Protein AF-0000000086089926 (afdb_homodimer)

Sequence (502 aa):
MSQKVVAVFGGVGSLGRNLIRAIKQKNYMAISIDLKENSDADHSIVLNNQLDKNSKNNTLSFHDGSENEQVISQKLQQILANNKLDAVVNVAGGFVMGSLKEKQLLSQVDAMWKVSVQSSVLSALIASAHLKDGGLLVLPGAAGALSPTPHTIAYGLAKNSVHHLVRSLAHPEQCGLPAHTTTIGIVPSMLDTEANRQAMPNADTSSWTPLDHVSSELIKWLESSYTERPPSGSLVKIVTSKGNTDFIVEKMSQKVVAVFGGVGSLGRNLIRAIKQKNYMAISIDLKENSDADHSIVLNNQLDKNSKNNTLSFHDGSENEQVISQKLQQILANNKLDAVVNVAGGFVMGSLKEKQLLSQVDAMWKVSVQSSVLSALIASAHLKDGGLLVLPGAAGALSPTPHTIAYGLAKNSVHHLVRSLAHPEQCGLPAHTTTIGIVPSMLDTEANRQAMPNADTSSWTPLDHVSSELIKWLESSYTERPPSGSLVKIVTSKGNTDFIVEK

Radius of gyration: 23.22 Å; Cα contacts (8 Å, |Δi|>4): 1143; chains: 2; bounding box: 63×71×51 Å

Solvent-accessible surface area (backbone atoms only — not comparable to full-atom values): 24971 Å² total; per-residue (Å²): 129,84,70,50,30,37,39,28,33,22,24,68,43,73,61,20,39,51,35,39,51,51,38,44,74,70,63,29,46,26,31,22,33,24,75,48,78,35,86,84,31,79,39,55,46,64,42,72,77,42,72,42,73,39,77,86,74,72,41,43,32,34,50,46,56,56,63,46,54,49,51,50,52,55,53,46,46,67,74,40,60,93,54,58,29,45,29,34,37,36,57,38,62,81,83,52,79,30,31,59,72,37,91,58,40,58,49,42,31,54,51,32,32,48,45,34,33,48,45,44,51,50,47,49,43,48,33,38,73,40,36,32,70,55,15,39,37,37,36,51,34,35,45,68,28,77,46,65,26,27,53,22,38,34,37,24,36,20,28,33,22,36,46,45,47,28,40,18,41,29,44,20,90,60,17,47,39,34,58,64,33,33,22,36,19,44,16,45,69,45,65,57,38,72,67,52,43,67,77,40,73,83,58,83,63,58,45,34,30,53,53,64,59,54,38,51,51,53,51,49,48,70,74,40,53,78,87,72,33,77,59,42,26,32,41,31,34,41,46,30,54,85,82,42,75,47,79,41,74,58,129,129,83,70,50,31,36,39,28,33,22,24,68,42,75,61,19,41,52,33,40,52,52,38,44,74,71,65,29,46,27,33,24,33,22,75,52,78,33,87,86,32,78,37,55,46,64,42,71,78,43,71,42,73,38,76,85,74,72,40,45,34,34,51,47,56,57,62,46,54,50,53,50,53,55,53,46,46,66,73,42,60,92,54,56,29,45,29,36,37,36,56,38,64,81,82,53,79,30,30,59,72,36,92,59,39,58,50,43,32,53,52,32,32,50,45,34,33,50,48,45,52,49,48,48,43,49,34,38,74,40,35,32,70,57,14,39,39,37,35,54,34,35,44,68,29,77,48,66,24,26,54,22,38,35,37,24,36,20,28,33,22,36,47,44,48,27,40,17,42,29,44,20,92,62,17,46,39,32,58,67,33,32,21,35,19,44,16,44,70,47,66,57,40,71,68,52,43,68,77,40,72,85,57,82,62,57,46,35,30,54,53,65,61,54,36,51,50,52,50,48,48,71,73,40,53,79,87,72,34,79,60,43,26,32,40,30,33,40,47,30,54,86,80,42,73,45,81,41,73,58,128

Nearest PDB structures (foldseek):
  1dhr-assembly1_A  TM=9.540E-01  e=1.507E-28  Rattus norvegicus
  1ooe-assembly1_B  TM=9.540E-01  e=2.458E-28  Caenorhabditis elegans
  1hdr-assembly1_A-2  TM=9.529E-01  e=5.443E-28  Homo sapiens
  8b5t-assembly2_C  TM=9.137E-01  e=3.712E-23  Leishmania major
  8b5u-assembly1_A-2  TM=9.247E-01  e=1.261E-22  Leishmania donovani

Organism: Naegleria lovaniensis (NCBI:txid51637)

Secondary structure (DSSP, 8-state):
-PPPEEEEETTTSHHHHHHHHHHHHTT-EEEEEESS--TTSSEEEEPPP-EEEETTTTEEEEE-THHHHHHHHHHHHHHHTT--EEEEEE-------B-TT-TTHHHHHHHHIIIIIIHHHHHHHHHHHHEEEEEEEEEE--GGGGS--TTBHHHHHHHHHHHHHHHHTS-HHHHTPPTT-EEEEEEES-EE-HHHHHH-TTS-GGGSEEHHHHHHHHHHHHHS-GGGSPPTTEEEEEEEETTEEEEEE--/-PPPEEEEETTTSHHHHHHHHHHHHTT-EEEEEESS--TTSSEEEEPPP-EEEETTTTEEEEE-THHHHHHHHHHHHHHHTT--EEEEEE-------B-TT-TTHHHHHHHHIIIIIIHHHHHHHHHHHHEEEEEEEEEE--GGGGS--TTBHHHHHHHHHHHHHHHHTS-HHHHTPPTT-EEEEEEES-EE-HHHHHH-TTS-GGGSEEHHHHHHHHHHHHHS-GGGSPPTTEEEEEEEETTEEEEEE--

Structure (mmCIF, N/CA/C/O backbone):
data_AF-0000000086089926-model_v1
#
loop_
_entity.id
_entity.type
_entity.pdbx_description
1 polymer 'Dihydropteridine reductase'
#
loop_
_atom_site.group_PDB
_atom_site.id
_atom_site.type_symbol
_atom_site.label_atom_id
_atom_site.label_alt_id
_atom_site.label_comp_id
_atom_site.label_asym_id
_atom_site.label_entity_id
_atom_site.label_seq_id
_atom_site.pdbx_PDB_ins_code
_atom_site.Cartn_x
_atom_site.Cartn_y
_atom_site.Cartn_z
_atom_site.occupancy
_atom_site.B_iso_or_equiv
_atom_site.auth_seq_id
_atom_site.auth_comp_id
_atom_site.auth_asym_id
_atom_site.auth_atom_id
_atom_site.pdbx_PDB_model_num
ATOM 1 N N . MET A 1 1 ? 4.465 35.531 20.359 1 50.91 1 MET A N 1
ATOM 2 C CA . MET A 1 1 ? 4.879 34.219 19.844 1 50.91 1 MET A CA 1
ATOM 3 C C . MET A 1 1 ? 4.461 34.062 18.391 1 50.91 1 MET A C 1
ATOM 5 O O . MET A 1 1 ? 3.469 34.656 17.953 1 50.91 1 MET A O 1
ATOM 9 N N . SER A 1 2 ? 5.383 33.688 17.422 1 75.12 2 SER A N 1
ATOM 10 C CA . SER A 1 2 ? 5.105 33.656 15.984 1 75.12 2 SER A CA 1
ATOM 11 C C . SER A 1 2 ? 3.885 32.781 15.68 1 75.12 2 SER A C 1
ATOM 13 O O . SER A 1 2 ? 3.607 31.812 16.391 1 75.12 2 SER A O 1
ATOM 15 N N . GLN A 1 3 ? 2.967 33.219 14.906 1 93.25 3 GLN A N 1
ATOM 16 C CA . GLN A 1 3 ? 1.755 32.531 14.453 1 93.25 3 GLN A CA 1
ATOM 17 C C . GLN A 1 3 ? 2.074 31.172 13.891 1 93.25 3 GLN A C 1
ATOM 19 O O . GLN A 1 3 ? 2.975 31.016 13.062 1 93.25 3 GLN A O 1
ATOM 24 N N . LYS A 1 4 ? 1.401 30.172 14.508 1 97.94 4 LYS A N 1
ATOM 25 C CA . LYS A 1 4 ? 1.612 28.844 13.977 1 97.94 4 LYS A CA 1
ATOM 26 C C . LYS A 1 4 ? 1.09 28.719 12.547 1 97.94 4 LYS A C 1
ATOM 28 O O . LYS A 1 4 ? 0.099 29.359 12.188 1 97.94 4 LYS A O 1
ATOM 33 N N . VAL A 1 5 ? 1.789 27.922 11.773 1 98.75 5 VAL A N 1
ATOM 34 C CA . VAL A 1 5 ? 1.436 27.734 10.375 1 98.75 5 VAL A CA 1
ATOM 35 C C . VAL A 1 5 ? 1.176 26.25 10.109 1 98.75 5 VAL A C 1
ATOM 37 O O . VAL A 1 5 ? 2.023 25.391 10.406 1 98.75 5 VAL A O 1
ATOM 40 N N . VAL A 1 6 ? 0.004 25.922 9.539 1 98.88 6 VAL A N 1
ATOM 41 C CA . VAL A 1 6 ? -0.4 24.531 9.32 1 98.88 6 VAL A CA 1
ATOM 42 C C . VAL A 1 6 ? -0.745 24.328 7.844 1 98.88 6 VAL A C 1
ATOM 44 O O . VAL A 1 6 ? -1.556 25.078 7.281 1 98.88 6 VAL A O 1
ATOM 47 N N . ALA A 1 7 ? -0.083 23.391 7.18 1 98.88 7 ALA A N 1
ATOM 48 C CA . ALA A 1 7 ? -0.475 22.938 5.844 1 98.88 7 ALA A CA 1
ATOM 49 C C . ALA A 1 7 ? -1.449 21.766 5.922 1 98.88 7 ALA A C 1
ATOM 51 O O . ALA A 1 7 ? -1.183 20.781 6.602 1 98.88 7 ALA A O 1
ATOM 52 N N . VAL A 1 8 ? -2.568 21.906 5.219 1 98.94 8 VAL A N 1
ATOM 53 C CA . VAL A 1 8 ? -3.617 20.891 5.254 1 98.94 8 VAL A CA 1
ATOM 54 C C . VAL A 1 8 ? -3.834 20.312 3.855 1 98.94 8 VAL A C 1
ATOM 56 O O . VAL A 1 8 ? -4.336 21.016 2.967 1 98.94 8 VAL A O 1
ATOM 59 N N . PHE A 1 9 ? -3.416 19.062 3.643 1 98.69 9 PHE A N 1
ATOM 60 C CA . PHE A 1 9 ? -3.799 18.344 2.438 1 98.69 9 PHE A CA 1
ATOM 61 C C . PHE A 1 9 ? -5.25 17.875 2.525 1 98.69 9 PHE A C 1
ATOM 63 O O . PHE A 1 9 ? -5.676 17.344 3.549 1 98.69 9 PHE A O 1
ATOM 70 N N . GLY A 1 10 ? -5.953 18.047 1.493 1 97.94 10 GLY A N 1
ATOM 71 C CA . GLY A 1 10 ? -7.375 17.75 1.516 1 97.94 10 GLY A CA 1
ATOM 72 C C . GLY A 1 10 ? -8.211 18.844 2.16 1 97.94 10 GLY A C 1
ATOM 73 O O . GLY A 1 10 ? -9.18 18.547 2.863 1 97.94 10 GLY A O 1
ATOM 74 N N . GLY A 1 11 ? -7.836 20.016 1.972 1 98.12 11 GLY A N 1
ATOM 75 C CA . GLY A 1 11 ? -8.469 21.156 2.641 1 98.12 11 GLY A CA 1
ATOM 76 C C . GLY A 1 11 ? -9.867 21.438 2.131 1 98.12 11 GLY A C 1
ATOM 77 O O . GLY A 1 11 ? -10.617 22.188 2.758 1 98.12 11 GLY A O 1
ATOM 78 N N . VAL A 1 12 ? -10.281 20.828 1.054 1 97.25 12 VAL A N 1
ATOM 79 C CA . VAL A 1 12 ? -11.57 21.125 0.449 1 97.25 12 VAL A CA 1
ATOM 80 C C . VAL A 1 12 ? -12.586 20.047 0.83 1 97.25 12 VAL A C 1
ATOM 82 O O . VAL A 1 12 ? -13.789 20.234 0.644 1 97.25 12 VAL A O 1
ATOM 85 N N . GLY A 1 13 ? -12.148 18.953 1.367 1 96.38 13 GLY A N 1
ATOM 86 C CA . GLY A 1 13 ? -13.055 17.906 1.83 1 96.38 13 GLY A CA 1
ATOM 87 C C . GLY A 1 13 ? -13.734 18.25 3.141 1 96.38 13 GLY A C 1
ATOM 88 O O . GLY A 1 13 ? -13.469 19.297 3.729 1 96.38 13 GLY A O 1
ATOM 89 N N . SER A 1 14 ? -14.586 1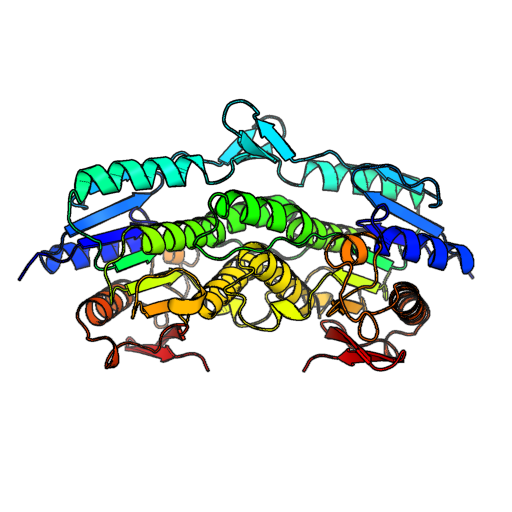7.359 3.633 1 97.19 14 SER A N 1
ATOM 90 C CA . SER A 1 14 ? -15.383 17.609 4.824 1 97.19 14 SER A CA 1
ATOM 91 C C . SER A 1 14 ? -14.5 17.859 6.043 1 97.19 14 SER A C 1
ATOM 93 O O . SER A 1 14 ? -14.633 18.875 6.715 1 97.19 14 SER A O 1
ATOM 95 N N . LEU A 1 15 ? -13.617 16.922 6.324 1 98.12 15 LEU A N 1
ATOM 96 C CA . LEU A 1 15 ? -12.75 17.078 7.488 1 98.12 15 LEU A CA 1
ATOM 97 C C . LEU A 1 15 ? -11.758 18.219 7.27 1 98.12 15 LEU A C 1
ATOM 99 O O . LEU A 1 15 ? -11.438 18.953 8.203 1 98.12 15 LEU A O 1
ATOM 103 N N . GLY A 1 16 ? -11.242 18.328 6.035 1 98.62 16 GLY A N 1
ATOM 104 C CA . GLY A 1 16 ? -10.312 19.406 5.711 1 98.62 16 GLY A CA 1
ATOM 105 C C . GLY A 1 16 ? -10.883 20.781 5.957 1 98.62 16 GLY A C 1
ATOM 106 O O . GLY A 1 16 ? -10.234 21.625 6.59 1 98.62 16 GLY A O 1
ATOM 107 N N . ARG A 1 17 ? -12.078 21.031 5.496 1 98.44 17 ARG A N 1
ATOM 108 C CA . ARG A 1 17 ? -12.734 22.312 5.707 1 98.44 17 ARG A CA 1
ATOM 109 C C . ARG A 1 17 ? -12.938 22.578 7.195 1 98.44 17 ARG A C 1
ATOM 111 O O . ARG A 1 17 ? -12.734 23.703 7.656 1 98.44 17 ARG A O 1
ATOM 118 N N . ASN A 1 18 ? -13.367 21.562 7.859 1 98.69 18 ASN A N 1
ATOM 119 C CA . ASN A 1 18 ? -13.578 21.688 9.297 1 98.69 18 ASN A CA 1
ATOM 120 C C . ASN A 1 18 ? -12.289 22.031 10.023 1 98.69 18 ASN A C 1
ATOM 122 O O . ASN A 1 18 ? -12.281 22.891 10.906 1 98.69 18 ASN A O 1
ATOM 126 N N . LEU A 1 19 ? -11.219 21.422 9.648 1 98.88 19 LEU A N 1
ATOM 127 C CA . LEU A 1 19 ? -9.914 21.656 10.273 1 98.88 19 LEU A CA 1
ATOM 128 C C . LEU A 1 19 ? -9.406 23.062 9.961 1 98.88 19 LEU A C 1
ATOM 130 O O . LEU A 1 19 ? -8.867 23.734 10.836 1 98.88 19 LEU A O 1
ATOM 134 N N . ILE A 1 20 ? -9.586 23.469 8.719 1 98.81 20 ILE A N 1
ATOM 135 C CA . ILE A 1 20 ? -9.164 24.812 8.32 1 98.81 20 ILE A CA 1
ATOM 136 C C . ILE A 1 20 ? -9.891 25.844 9.172 1 98.81 20 ILE A C 1
ATOM 138 O O . ILE A 1 20 ? -9.266 26.797 9.672 1 98.81 20 ILE A O 1
ATOM 142 N N . ARG A 1 21 ? -11.164 25.672 9.367 1 98.5 21 ARG A N 1
ATOM 143 C CA . ARG A 1 21 ? -11.93 26.578 10.211 1 98.5 21 ARG A CA 1
ATOM 144 C C . ARG A 1 21 ? -11.406 26.578 11.641 1 98.5 21 ARG A C 1
ATOM 146 O O . ARG A 1 21 ? -11.258 27.641 12.258 1 98.5 21 ARG A O 1
ATOM 153 N N . ALA A 1 22 ? -11.102 25.422 12.18 1 98.81 22 ALA A N 1
ATOM 154 C CA . ALA A 1 22 ? -10.594 25.312 13.539 1 98.81 22 ALA A CA 1
ATOM 155 C C . ALA A 1 22 ? -9.242 26 13.688 1 98.81 22 ALA A C 1
ATOM 157 O O . ALA A 1 22 ? -8.992 26.672 14.688 1 98.81 22 ALA A O 1
ATOM 158 N N . ILE A 1 23 ? -8.359 25.859 12.695 1 98.81 23 ILE A N 1
ATOM 159 C CA . ILE A 1 23 ? -7.047 26.484 12.703 1 98.81 23 ILE A CA 1
ATOM 160 C C . ILE A 1 23 ? -7.207 28 12.719 1 98.81 23 ILE A C 1
ATOM 162 O O . ILE A 1 23 ? -6.543 28.688 13.5 1 98.81 23 ILE A O 1
ATOM 166 N N . LYS A 1 24 ? -8.117 28.453 11.938 1 98.38 24 LYS A N 1
ATOM 167 C CA . LYS A 1 24 ? -8.352 29.891 11.828 1 98.38 24 LYS A CA 1
ATOM 168 C C . LYS A 1 24 ? -8.953 30.453 13.117 1 98.38 24 LYS A C 1
ATOM 170 O O . LYS A 1 24 ? -8.633 31.578 13.516 1 98.38 24 LYS A O 1
ATOM 175 N N . GLN A 1 25 ? -9.766 29.734 13.711 1 98.06 25 GLN A N 1
ATOM 176 C CA . GLN A 1 25 ? -10.375 30.156 14.969 1 98.06 25 GLN A CA 1
ATOM 177 C C . GLN A 1 25 ? -9.328 30.344 16.062 1 98.06 25 GLN A C 1
ATOM 179 O O . GLN A 1 25 ? -9.516 31.141 16.984 1 98.06 25 GLN A O 1
ATOM 184 N N . LYS A 1 26 ? -8.195 29.703 15.93 1 98.19 26 LYS A N 1
ATOM 185 C CA . LYS A 1 26 ? -7.086 29.844 16.875 1 98.19 26 LYS A CA 1
ATOM 186 C C . LYS A 1 26 ? -6.141 30.953 16.438 1 98.19 26 LYS A C 1
ATOM 188 O O . LYS A 1 26 ? -5.113 31.188 17.078 1 98.19 26 LYS A O 1
ATOM 193 N N . ASN A 1 27 ? -6.445 31.594 15.312 1 97.69 27 ASN A N 1
ATOM 194 C CA . ASN A 1 27 ? -5.641 32.656 14.719 1 97.69 27 ASN A CA 1
ATOM 195 C C . ASN A 1 27 ? -4.297 32.125 14.219 1 97.69 27 ASN A C 1
ATOM 197 O O . ASN A 1 27 ? -3.283 32.812 14.312 1 97.69 27 ASN A O 1
ATOM 201 N N . TYR A 1 28 ? -4.273 30.859 13.875 1 98.44 28 TYR A N 1
ATOM 202 C CA . TYR A 1 28 ? -3.131 30.281 13.172 1 98.44 28 TYR A CA 1
ATOM 203 C C . TYR A 1 28 ? -3.283 30.438 11.664 1 98.44 28 TYR A C 1
ATOM 205 O O . TYR A 1 28 ? -4.375 30.734 11.164 1 98.44 28 TYR A O 1
ATOM 213 N N . MET A 1 29 ? -2.195 30.359 10.961 1 98.5 29 MET A N 1
ATOM 214 C CA . MET A 1 29 ? -2.236 30.422 9.5 1 98.5 29 MET A CA 1
ATOM 215 C C . MET A 1 29 ? -2.535 29.062 8.906 1 98.5 29 MET A C 1
ATOM 217 O O . MET A 1 29 ? -1.849 28.078 9.203 1 98.5 29 MET A O 1
ATOM 221 N N . ALA A 1 30 ? -3.557 29.016 8.094 1 98.75 30 ALA A N 1
ATOM 222 C CA . ALA A 1 30 ? -3.955 27.781 7.43 1 98.75 30 ALA A CA 1
ATOM 223 C C . ALA A 1 30 ? -3.629 27.828 5.938 1 98.75 30 ALA A C 1
ATOM 225 O O . ALA A 1 30 ? -4.043 28.75 5.234 1 98.75 30 ALA A O 1
ATOM 226 N N . ILE A 1 31 ? -2.875 26.859 5.457 1 98.81 31 ILE A N 1
ATOM 227 C CA . ILE A 1 31 ? -2.592 26.672 4.035 1 98.81 31 ILE A CA 1
ATOM 228 C C . ILE A 1 31 ? -3.291 25.422 3.523 1 98.81 31 ILE A C 1
ATOM 230 O O . ILE A 1 31 ? -2.969 24.312 3.943 1 98.81 31 ILE A O 1
ATOM 234 N N . SER A 1 32 ? -4.207 25.609 2.613 1 98.88 32 SER A N 1
ATOM 235 C CA . SER A 1 32 ? -4.914 24.484 2.021 1 98.88 32 SER A CA 1
ATOM 236 C C . SER A 1 32 ? -4.188 23.953 0.786 1 98.88 32 SER A C 1
ATOM 238 O O . SER A 1 32 ? -3.791 24.734 -0.082 1 98.88 32 SER A O 1
ATOM 240 N N . ILE A 1 33 ? -3.975 22.703 0.7 1 98.38 33 ILE A N 1
ATOM 241 C CA . ILE A 1 33 ? -3.412 22.016 -0.462 1 98.38 33 ILE A CA 1
ATOM 242 C C . ILE A 1 33 ? -4.414 21 -1 1 98.38 33 ILE A C 1
ATOM 244 O O . ILE A 1 33 ? -4.723 20.016 -0.33 1 98.38 33 ILE A O 1
ATOM 248 N N . ASP A 1 34 ? -4.898 21.203 -2.162 1 97.25 34 ASP A N 1
ATOM 249 C CA . ASP A 1 34 ? -5.961 20.359 -2.719 1 97.25 34 ASP A CA 1
ATOM 250 C C . ASP A 1 34 ? -6.078 20.562 -4.227 1 97.25 34 ASP A C 1
ATOM 252 O O . ASP A 1 34 ? -5.316 21.328 -4.82 1 97.25 34 ASP A O 1
ATOM 256 N N . LEU A 1 35 ? -6.992 19.812 -4.801 1 93.5 35 LEU A N 1
ATOM 257 C CA . LEU A 1 35 ? -7.234 19.922 -6.234 1 93.5 35 LEU A CA 1
ATOM 258 C C . LEU A 1 35 ? -8.047 21.156 -6.562 1 93.5 35 LEU A C 1
ATOM 260 O O . LEU A 1 35 ? -8.109 21.578 -7.723 1 93.5 35 LEU A O 1
ATOM 264 N N . LYS A 1 36 ? -8.719 21.75 -5.559 1 96.31 36 LYS A N 1
ATOM 265 C CA . LYS A 1 36 ? -9.516 22.953 -5.707 1 96.31 36 LYS A CA 1
ATOM 266 C C . LYS A 1 36 ? -9.125 24 -4.656 1 96.31 36 LYS A C 1
ATOM 268 O O . LYS A 1 36 ? -8.547 23.656 -3.623 1 96.31 36 LYS A O 1
ATOM 273 N N . GLU A 1 37 ? -9.438 25.156 -4.973 1 97.19 37 GLU A N 1
ATOM 274 C CA . GLU A 1 37 ? -9.148 26.25 -4.047 1 97.19 37 GLU A CA 1
ATOM 275 C C . GLU A 1 37 ? -10.055 26.203 -2.824 1 97.19 37 GLU A C 1
ATOM 277 O O . GLU A 1 37 ? -11.227 25.828 -2.932 1 97.19 37 GLU A O 1
ATOM 282 N N . ASN A 1 38 ? -9.508 26.469 -1.662 1 97.75 38 ASN A N 1
ATOM 283 C CA . ASN A 1 38 ? -10.266 26.703 -0.436 1 97.75 38 ASN A CA 1
ATOM 284 C C . ASN A 1 38 ? -10.188 28.172 -0.003 1 97.75 38 ASN A C 1
ATOM 286 O O . ASN A 1 38 ? -9.148 28.625 0.492 1 97.75 38 ASN A O 1
ATOM 290 N N . SER A 1 39 ? -11.266 28.906 -0.067 1 96.81 39 SER A N 1
ATOM 291 C CA . SER A 1 39 ? -11.273 30.344 0.188 1 96.81 39 SER A CA 1
ATOM 292 C C . SER A 1 39 ? -11.25 30.641 1.684 1 96.81 39 SER A C 1
ATOM 294 O O . SER A 1 39 ? -10.969 31.766 2.094 1 96.81 39 SER A O 1
ATOM 296 N N . ASP A 1 40 ? -11.547 29.672 2.498 1 97.88 40 ASP A N 1
ATOM 297 C CA . ASP A 1 40 ? -11.539 29.891 3.939 1 97.88 40 ASP A CA 1
ATOM 298 C C . ASP A 1 40 ? -10.117 29.875 4.492 1 97.88 40 ASP A C 1
ATOM 300 O O . ASP A 1 40 ? -9.883 30.328 5.613 1 97.88 40 ASP A O 1
ATOM 304 N N . ALA A 1 41 ? -9.172 29.312 3.795 1 98.69 41 ALA A N 1
ATOM 305 C CA . ALA A 1 41 ? -7.777 29.25 4.23 1 98.69 41 ALA A CA 1
ATOM 306 C C . ALA A 1 41 ? -7.059 30.578 3.988 1 98.69 41 ALA A C 1
ATOM 308 O O . ALA A 1 41 ? -7.508 31.391 3.178 1 98.69 41 ALA A O 1
ATOM 309 N N . ASP A 1 42 ? -5.996 30.828 4.664 1 98.62 42 ASP A N 1
ATOM 310 C CA . ASP A 1 42 ? -5.18 32.031 4.41 1 98.62 42 ASP A CA 1
ATOM 311 C C . ASP A 1 42 ? -4.496 31.922 3.045 1 98.62 42 ASP A C 1
ATOM 313 O O . ASP A 1 42 ? -4.34 32.938 2.359 1 98.62 42 ASP A O 1
ATOM 317 N N . HIS A 1 43 ? -4.07 30.766 2.697 1 98.5 43 HIS A N 1
ATOM 318 C CA . HIS A 1 43 ? -3.498 30.469 1.39 1 98.5 43 HIS A CA 1
ATOM 319 C C . HIS A 1 43 ? -4.023 29.141 0.851 1 98.5 43 HIS A C 1
ATOM 321 O O . HIS A 1 43 ? -4.383 28.25 1.624 1 98.5 43 HIS A O 1
ATOM 327 N N . SER A 1 44 ? -4.086 29.078 -0.482 1 98.44 44 SER A N 1
ATOM 328 C CA . SER A 1 44 ? -4.516 27.859 -1.154 1 98.44 44 SER A CA 1
ATOM 329 C C . SER A 1 44 ? -3.551 27.469 -2.27 1 98.44 44 SER A C 1
ATOM 331 O O . SER A 1 44 ? -3.256 28.281 -3.15 1 98.44 44 SER A O 1
ATOM 333 N N . ILE A 1 45 ? -3.035 26.297 -2.178 1 98.12 45 ILE A N 1
ATOM 334 C CA . ILE A 1 45 ? -2.227 25.719 -3.246 1 98.12 45 ILE A CA 1
ATOM 335 C C . ILE A 1 45 ? -3.047 24.688 -4.016 1 98.12 45 ILE A C 1
ATOM 337 O O . ILE A 1 45 ? -3.451 23.672 -3.459 1 98.12 45 ILE A O 1
ATOM 341 N N . VAL A 1 46 ? -3.242 24.938 -5.277 1 96.56 46 VAL A N 1
ATOM 342 C CA . VAL A 1 46 ? -4.062 24.078 -6.113 1 96.56 46 VAL A CA 1
ATOM 343 C C . VAL A 1 46 ? -3.17 23.109 -6.898 1 96.56 46 VAL A C 1
ATOM 345 O O . VAL A 1 46 ? -2.277 23.547 -7.629 1 96.56 46 VAL A O 1
ATOM 348 N N . LEU A 1 47 ? -3.426 21.844 -6.703 1 93.94 47 LEU A N 1
ATOM 349 C CA . LEU A 1 47 ? -2.641 20.797 -7.352 1 93.94 47 LEU A CA 1
ATOM 350 C C . LEU A 1 47 ? -3.211 20.469 -8.727 1 93.94 47 LEU A C 1
ATOM 352 O O . LEU A 1 47 ? -4.387 20.719 -8.992 1 93.94 47 LEU A O 1
ATOM 356 N N . ASN A 1 48 ? -2.316 19.922 -9.477 1 86.5 48 ASN A N 1
ATOM 357 C CA . ASN A 1 48 ? -2.758 19.406 -10.766 1 86.5 48 ASN A CA 1
ATOM 358 C C . ASN A 1 48 ? -3.418 18.031 -10.617 1 86.5 48 ASN A C 1
ATOM 360 O O . ASN A 1 48 ? -2.949 17.188 -9.844 1 86.5 48 ASN A O 1
ATOM 364 N N . ASN A 1 49 ? -4.512 17.953 -11.273 1 76.19 49 ASN A N 1
ATOM 365 C CA . ASN A 1 49 ? -5.148 16.641 -11.289 1 76.19 49 ASN A CA 1
ATOM 366 C C . ASN A 1 49 ? -4.305 15.617 -12.039 1 76.19 49 ASN A C 1
ATOM 368 O O . ASN A 1 49 ? -3.965 15.828 -13.203 1 76.19 49 ASN A O 1
ATOM 372 N N . GLN A 1 50 ? -4.035 14.617 -11.352 1 67.12 50 GLN A N 1
ATOM 373 C CA . GLN A 1 50 ? -3.154 13.625 -11.953 1 67.12 50 GLN A CA 1
ATOM 374 C C . GLN A 1 50 ? -3.955 12.531 -12.656 1 67.12 50 GLN A C 1
ATOM 376 O O . GLN A 1 50 ? -3.381 11.609 -13.234 1 67.12 50 GLN A O 1
ATOM 381 N N . LEU A 1 51 ? -5.223 12.625 -12.445 1 67.81 51 LEU A N 1
ATOM 382 C CA . LEU A 1 51 ? -6.074 11.609 -13.062 1 67.81 51 LEU A CA 1
ATOM 383 C C . LEU A 1 51 ? -6.66 12.117 -14.375 1 67.81 51 LEU A C 1
ATOM 385 O O . LEU A 1 51 ? -7.27 13.195 -14.414 1 67.81 5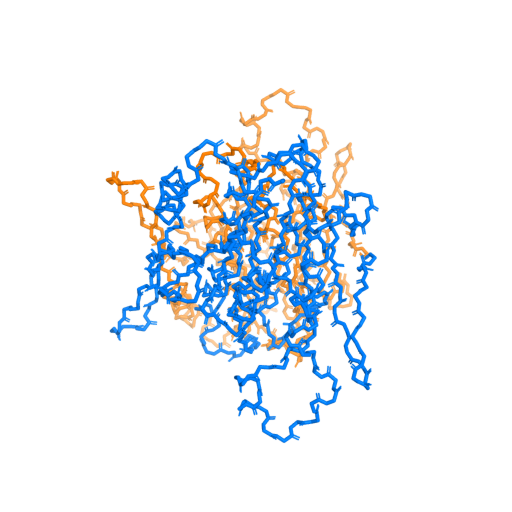1 LEU A O 1
ATOM 389 N N . ASP A 1 52 ? -6.164 11.453 -15.406 1 68.38 52 ASP A N 1
ATOM 390 C CA . ASP A 1 52 ? -6.754 11.742 -16.703 1 68.38 52 ASP A CA 1
ATOM 391 C C . ASP A 1 52 ? -7.582 10.562 -17.203 1 68.38 52 ASP A C 1
ATOM 393 O O . ASP A 1 52 ? -7.09 9.43 -17.281 1 68.38 52 ASP A O 1
ATOM 397 N N . LYS A 1 53 ? -8.852 10.844 -17.281 1 67.12 53 LYS A N 1
ATOM 398 C CA . LYS A 1 53 ? -9.719 9.789 -17.797 1 67.12 53 LYS A CA 1
ATOM 399 C C . LYS A 1 53 ? -9.836 9.867 -19.328 1 67.12 53 LYS A C 1
ATOM 401 O O . LYS A 1 53 ? -10.102 10.938 -19.875 1 67.12 53 LYS A O 1
ATOM 406 N N . ASN A 1 54 ? -9.336 8.789 -19.828 1 62.16 54 ASN A N 1
ATOM 407 C CA . ASN A 1 54 ? -9.664 8.641 -21.25 1 62.16 54 ASN A CA 1
ATOM 408 C C . ASN A 1 54 ? -11.094 8.141 -21.438 1 62.16 54 ASN A C 1
ATOM 410 O O . ASN A 1 54 ? -11.398 6.984 -21.141 1 62.16 54 ASN A O 1
ATOM 414 N N . SER A 1 55 ? -11.906 8.922 -21.859 1 55.75 55 SER A N 1
ATOM 415 C CA . SER A 1 55 ? -13.336 8.656 -21.953 1 55.75 55 SER A CA 1
ATOM 416 C C . SER A 1 55 ? -13.625 7.559 -22.969 1 55.75 55 SER A C 1
ATOM 418 O O . SER A 1 55 ? -14.656 6.887 -22.891 1 55.75 55 SER A O 1
ATOM 420 N N . LYS A 1 56 ? -12.734 7.402 -23.812 1 53.69 56 LYS A N 1
ATOM 421 C CA . LYS A 1 56 ? -13.039 6.465 -24.891 1 53.69 56 LYS A CA 1
ATOM 422 C C . LYS A 1 56 ? -12.992 5.023 -24.391 1 53.69 56 LYS A C 1
ATOM 424 O O . LYS A 1 56 ? -13.852 4.211 -24.75 1 53.69 56 LYS A O 1
ATOM 429 N N . ASN A 1 57 ? -12.102 4.824 -23.641 1 55.88 57 ASN A N 1
ATOM 430 C CA . ASN A 1 57 ? -11.961 3.432 -23.234 1 55.88 57 ASN A CA 1
ATOM 431 C C . ASN A 1 57 ? -12.039 3.285 -21.719 1 55.88 57 ASN A C 1
ATOM 433 O O . ASN A 1 57 ? -11.727 2.229 -21.172 1 55.88 57 ASN A O 1
ATOM 437 N N . ASN A 1 58 ? -12.469 4.461 -21.062 1 59.25 58 ASN A N 1
ATOM 438 C CA . ASN A 1 58 ? -12.672 4.48 -19.625 1 59.25 58 ASN A CA 1
ATOM 439 C C . ASN A 1 58 ? -11.406 4.082 -18.875 1 59.25 58 ASN A C 1
ATOM 441 O O . ASN A 1 58 ? -11.477 3.396 -17.859 1 59.25 58 ASN A O 1
ATOM 445 N N . THR A 1 59 ? -10.297 4.371 -19.641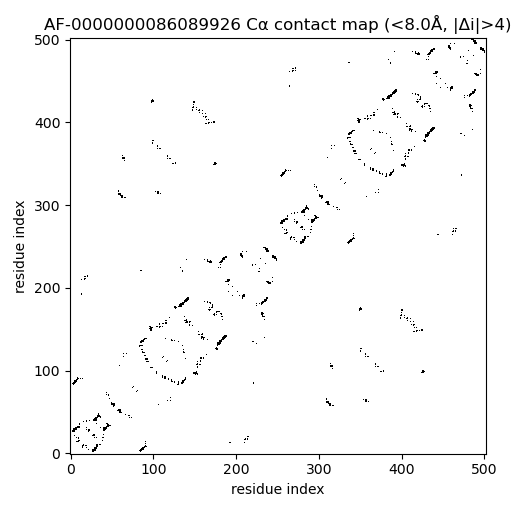 1 63.53 59 THR A N 1
ATOM 446 C CA . THR A 1 59 ? -9.016 4.102 -19 1 63.53 59 THR A CA 1
ATOM 447 C C . THR A 1 59 ? -8.5 5.34 -18.266 1 63.53 59 THR A C 1
ATOM 449 O O . THR A 1 59 ? -8.852 6.465 -18.625 1 63.53 59 THR A O 1
ATOM 452 N N . LEU A 1 60 ? -7.875 5.074 -17.125 1 66.12 60 LEU A N 1
ATOM 453 C CA . LEU A 1 60 ? -7.309 6.164 -16.344 1 66.12 60 LEU A CA 1
ATOM 454 C C . LEU A 1 60 ? -5.805 6.266 -16.562 1 66.12 60 LEU A C 1
ATOM 456 O O . LEU A 1 60 ? -5.129 5.246 -16.734 1 66.12 60 LEU A O 1
ATOM 460 N N . SER A 1 61 ? -5.344 7.422 -16.828 1 69.31 61 SER A N 1
ATOM 461 C CA . SER A 1 61 ? -3.914 7.707 -16.812 1 69.31 61 SER A CA 1
ATOM 462 C C . SER A 1 61 ? -3.545 8.602 -15.625 1 69.31 61 SER A C 1
ATOM 464 O O . SER A 1 61 ? -4.328 9.469 -15.234 1 69.31 61 SER A O 1
ATOM 466 N N . PHE A 1 62 ? -2.389 8.172 -15.133 1 72.81 62 PHE A N 1
ATOM 467 C CA . PHE A 1 62 ? -1.93 8.898 -13.953 1 72.81 62 PHE A CA 1
ATOM 468 C C . PHE A 1 62 ? -0.512 9.422 -14.164 1 72.81 62 PHE A C 1
ATOM 470 O O . PHE A 1 62 ? 0.288 8.797 -14.867 1 72.81 62 PHE A O 1
ATOM 477 N N . HIS A 1 63 ? -0.353 10.562 -13.703 1 75.75 63 HIS A N 1
ATOM 478 C CA . HIS A 1 63 ? 1.013 11.07 -13.633 1 75.75 63 HIS A CA 1
ATOM 479 C C . HIS A 1 63 ? 1.616 10.836 -12.25 1 75.75 63 HIS A C 1
ATOM 481 O O . HIS A 1 63 ? 0.887 10.695 -11.266 1 75.75 63 HIS A O 1
ATOM 487 N N . ASP A 1 64 ? 2.945 10.75 -12.43 1 75.69 64 ASP A N 1
ATOM 488 C CA . ASP A 1 64 ? 3.572 10.617 -11.117 1 75.69 64 ASP A CA 1
ATOM 489 C C . ASP A 1 64 ? 3.438 11.914 -10.32 1 75.69 64 ASP A C 1
ATOM 491 O O . ASP A 1 64 ? 3.121 12.969 -10.875 1 75.69 64 ASP A O 1
ATOM 495 N N . GLY A 1 65 ? 3.41 11.93 -9.07 1 80.88 65 GLY A N 1
ATOM 496 C CA . GLY A 1 65 ? 3.152 13.039 -8.164 1 80.88 65 GLY A CA 1
ATOM 497 C C . GLY A 1 65 ? 4.289 14.047 -8.109 1 80.88 65 GLY A C 1
ATOM 498 O O . GLY A 1 65 ? 4.23 15.016 -7.352 1 80.88 65 GLY A O 1
ATOM 499 N N . SER A 1 66 ? 5.305 13.953 -9.055 1 85.12 66 SER A N 1
ATOM 500 C CA . SER A 1 66 ? 6.504 14.773 -8.961 1 85.12 66 SER A CA 1
ATOM 501 C C . SER A 1 66 ? 6.207 16.234 -9.305 1 85.12 66 SER A C 1
ATOM 503 O O . SER A 1 66 ? 6.773 17.141 -8.711 1 85.12 66 SER A O 1
ATOM 505 N N . GLU A 1 67 ? 5.344 16.453 -10.25 1 86.31 67 GLU A N 1
ATOM 506 C CA . GLU A 1 67 ? 4.973 17.812 -10.602 1 86.31 67 GLU A CA 1
ATOM 507 C C . GLU A 1 67 ? 4.297 18.531 -9.43 1 86.31 67 GLU A C 1
ATOM 509 O O . GLU A 1 67 ? 4.582 19.688 -9.148 1 86.31 67 GLU A O 1
ATOM 514 N N . ASN A 1 68 ? 3.41 17.844 -8.797 1 91.5 68 ASN A N 1
ATOM 515 C CA . ASN A 1 68 ? 2.725 18.406 -7.645 1 91.5 68 ASN A CA 1
ATOM 516 C C . ASN A 1 68 ? 3.693 18.688 -6.496 1 91.5 68 ASN A C 1
ATOM 518 O O . ASN A 1 68 ? 3.537 19.672 -5.77 1 91.5 68 ASN A O 1
ATOM 522 N N . GLU A 1 69 ? 4.648 17.781 -6.301 1 93.06 69 GLU A N 1
ATOM 523 C CA . GLU A 1 69 ? 5.672 18.016 -5.289 1 93.06 69 GLU A CA 1
ATOM 524 C C . GLU A 1 69 ? 6.398 19.344 -5.535 1 93.06 69 GLU A C 1
ATOM 526 O O . GLU A 1 69 ? 6.621 20.125 -4.605 1 93.06 69 GLU A O 1
ATOM 531 N N . GLN A 1 70 ? 6.695 19.609 -6.805 1 91.31 70 GLN A N 1
ATOM 532 C CA . GLN A 1 70 ? 7.406 20.828 -7.176 1 91.31 70 GLN A CA 1
ATOM 533 C C . GLN A 1 70 ? 6.527 22.062 -6.973 1 91.31 70 GLN A C 1
ATOM 535 O O . GLN A 1 70 ? 6.988 23.078 -6.457 1 91.31 70 GLN A O 1
ATOM 540 N N . VAL A 1 71 ? 5.32 21.969 -7.367 1 93.94 71 VAL A N 1
ATOM 541 C CA . VAL A 1 71 ? 4.383 23.078 -7.234 1 93.94 71 VAL A CA 1
ATOM 542 C C . VAL A 1 71 ? 4.227 23.453 -5.762 1 93.94 71 VAL A C 1
ATOM 544 O O . VAL A 1 71 ? 4.293 24.625 -5.402 1 93.94 71 VAL A O 1
ATOM 547 N N . ILE A 1 72 ? 4.051 22.484 -4.906 1 96.88 72 ILE A N 1
ATOM 548 C CA . ILE A 1 72 ? 3.844 22.734 -3.482 1 96.88 72 ILE A CA 1
ATOM 549 C C . ILE A 1 72 ? 5.09 23.375 -2.885 1 96.88 72 ILE A C 1
ATOM 551 O O . ILE A 1 72 ? 4.992 24.375 -2.158 1 96.88 72 ILE A O 1
ATOM 555 N N . SER A 1 73 ? 6.227 22.797 -3.229 1 93.69 73 SER A N 1
ATOM 556 C CA . SER A 1 73 ? 7.477 23.312 -2.668 1 93.69 73 SER A CA 1
ATOM 557 C C . SER A 1 73 ? 7.707 24.766 -3.053 1 93.69 73 SER A C 1
ATOM 559 O O . SER A 1 73 ? 8.078 25.578 -2.211 1 93.69 73 SER A O 1
ATOM 561 N N . GLN A 1 74 ? 7.488 25.062 -4.293 1 95.31 74 GLN A N 1
ATOM 562 C CA . GLN A 1 74 ? 7.684 26.422 -4.77 1 95.31 74 GLN A CA 1
ATOM 563 C C . GLN A 1 74 ? 6.727 27.391 -4.086 1 95.31 74 GLN A C 1
ATOM 565 O O . GLN A 1 74 ? 7.133 28.469 -3.635 1 95.31 74 GLN A O 1
ATOM 570 N N . LYS A 1 75 ? 5.504 27.062 -4.027 1 97.81 75 LYS A N 1
ATOM 571 C CA . LYS A 1 75 ? 4.496 27.938 -3.426 1 97.81 75 LYS A CA 1
ATOM 572 C C . LYS A 1 75 ? 4.738 28.109 -1.929 1 97.81 75 LYS A C 1
ATOM 574 O O . LYS A 1 75 ? 4.566 29.203 -1.388 1 97.81 75 LYS A O 1
ATOM 579 N N . LEU A 1 76 ? 5.117 27.031 -1.246 1 97.62 76 LEU A N 1
ATOM 580 C CA . LEU A 1 76 ? 5.391 27.125 0.184 1 97.62 76 LEU A CA 1
ATOM 581 C C . LEU A 1 76 ? 6.598 28.016 0.452 1 97.62 76 LEU A C 1
ATOM 583 O O . LEU A 1 76 ? 6.617 28.75 1.437 1 97.62 76 LEU A O 1
ATOM 587 N N . GLN A 1 77 ? 7.59 27.875 -0.414 1 95.69 77 GLN A N 1
ATOM 588 C CA . GLN A 1 77 ? 8.742 28.766 -0.265 1 95.69 77 GLN A CA 1
ATOM 589 C C . GLN A 1 77 ? 8.336 30.234 -0.346 1 95.69 77 GLN A C 1
ATOM 591 O O . GLN A 1 77 ? 8.844 31.062 0.409 1 95.69 77 GLN A O 1
ATOM 596 N N . GLN A 1 78 ? 7.48 30.516 -1.213 1 97.19 78 GLN A N 1
ATOM 597 C CA . GLN A 1 78 ? 6.992 31.875 -1.368 1 97.19 78 GLN A CA 1
ATOM 598 C C . GLN A 1 78 ? 6.18 32.312 -0.152 1 97.19 78 GLN A C 1
ATOM 600 O O . GLN A 1 78 ? 6.332 33.438 0.333 1 97.19 78 GLN A O 1
ATOM 605 N N . ILE A 1 79 ? 5.332 31.469 0.344 1 97.62 79 ILE A N 1
ATOM 606 C CA . ILE A 1 79 ? 4.402 31.766 1.425 1 97.62 79 ILE A CA 1
ATOM 607 C C . ILE A 1 79 ? 5.164 31.906 2.74 1 97.62 79 ILE A C 1
ATOM 609 O O . ILE A 1 79 ? 4.91 32.812 3.525 1 97.62 79 ILE A O 1
ATOM 613 N N . LEU A 1 80 ? 6.078 30.984 2.93 1 96.62 80 LEU A N 1
ATOM 614 C CA . LEU A 1 80 ? 6.73 30.859 4.23 1 96.62 80 LEU A CA 1
ATOM 615 C C . LEU A 1 80 ? 7.945 31.781 4.316 1 96.62 80 LEU A C 1
ATOM 617 O O . LEU A 1 80 ? 8.352 32.188 5.414 1 96.62 80 LEU A 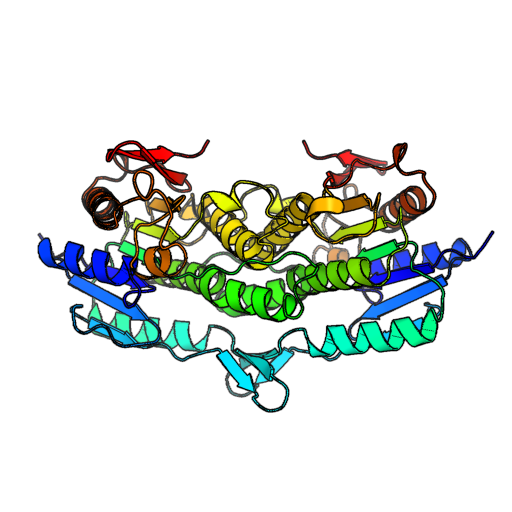O 1
ATOM 621 N N . ALA A 1 81 ? 8.586 32.062 3.166 1 93.56 81 ALA A N 1
ATOM 622 C CA . ALA A 1 81 ? 9.844 32.812 3.131 1 93.56 81 ALA A CA 1
ATOM 623 C C . ALA A 1 81 ? 10.914 32.125 3.977 1 93.56 81 ALA A C 1
ATOM 625 O O . ALA A 1 81 ? 11.32 31 3.676 1 93.56 81 ALA A O 1
ATOM 626 N N . ASN A 1 82 ? 11.172 32.688 5.207 1 91.81 82 ASN A N 1
ATOM 627 C CA . ASN A 1 82 ? 12.211 32.125 6.051 1 91.81 82 ASN A CA 1
ATOM 628 C C . ASN A 1 82 ? 11.617 31.328 7.215 1 91.81 82 ASN A C 1
ATOM 630 O O . ASN A 1 82 ? 12.352 30.797 8.055 1 91.81 82 ASN A O 1
ATOM 634 N N . ASN A 1 83 ? 10.312 31.234 7.133 1 95.56 83 ASN A N 1
ATOM 635 C CA . ASN A 1 83 ? 9.641 30.5 8.203 1 95.56 83 ASN A CA 1
ATOM 636 C C . ASN A 1 83 ? 9.43 29.047 7.824 1 95.56 83 ASN A C 1
ATOM 638 O O . ASN A 1 83 ? 9.703 28.641 6.695 1 95.56 83 ASN A O 1
ATOM 642 N N . LYS A 1 84 ? 9.031 28.266 8.852 1 97.56 84 LYS A N 1
ATOM 643 C CA . LYS A 1 84 ? 8.766 26.844 8.68 1 97.56 84 LYS A CA 1
ATOM 644 C C . LYS A 1 84 ? 7.336 26.5 9.086 1 97.56 84 LYS A C 1
ATOM 646 O O . LYS A 1 84 ? 6.668 27.281 9.75 1 97.56 84 LYS A O 1
ATOM 651 N N . LEU A 1 85 ? 6.938 25.375 8.656 1 98.62 85 LEU A N 1
ATOM 652 C CA . LEU A 1 85 ? 5.641 24.859 9.086 1 98.62 85 LEU A CA 1
ATOM 653 C C . LEU A 1 85 ? 5.715 24.312 10.508 1 98.62 85 LEU A C 1
ATOM 655 O O . LEU A 1 85 ? 6.711 23.688 10.883 1 98.62 85 LEU A O 1
ATOM 659 N N . ASP A 1 86 ? 4.602 24.547 11.227 1 98.81 86 ASP A N 1
ATOM 660 C CA . ASP A 1 86 ? 4.457 23.906 12.531 1 98.81 86 ASP A CA 1
ATOM 661 C C . ASP A 1 86 ? 3.875 22.5 12.398 1 98.81 86 ASP A C 1
ATOM 663 O O . ASP A 1 86 ? 4.156 21.625 13.219 1 98.81 86 ASP A O 1
ATOM 667 N N . ALA A 1 87 ? 3.037 22.328 11.383 1 98.94 87 ALA A N 1
ATOM 668 C CA . ALA A 1 87 ? 2.42 21.031 11.164 1 98.94 87 ALA A CA 1
ATOM 669 C C . ALA A 1 87 ? 2.053 20.828 9.695 1 98.94 87 ALA A C 1
ATOM 671 O O . ALA A 1 87 ? 1.78 21.797 8.984 1 98.94 87 ALA A O 1
ATOM 672 N N . VAL A 1 88 ? 2.117 19.609 9.273 1 98.94 88 VAL A N 1
ATOM 673 C CA . VAL A 1 88 ? 1.52 19.109 8.039 1 98.94 88 VAL A CA 1
ATOM 674 C C . VAL A 1 88 ? 0.453 18.078 8.367 1 98.94 88 VAL A C 1
ATOM 676 O O . VAL A 1 88 ? 0.738 17.062 9.023 1 98.94 88 VAL A O 1
ATOM 679 N N . VAL A 1 89 ? -0.77 18.328 7.961 1 98.94 89 VAL A N 1
ATOM 680 C CA . VAL A 1 89 ? -1.877 17.422 8.227 1 98.94 89 VAL A CA 1
ATOM 681 C C . VAL A 1 89 ? -2.51 16.969 6.906 1 98.94 89 VAL A C 1
ATOM 683 O O . VAL A 1 89 ? -2.973 17.812 6.121 1 98.94 89 VAL A O 1
ATOM 686 N N . ASN A 1 90 ? -2.451 15.719 6.66 1 98.94 90 ASN A N 1
ATOM 687 C CA . ASN A 1 90 ? -3.121 15.148 5.496 1 98.94 90 ASN A CA 1
ATOM 688 C C . ASN A 1 90 ? -4.438 14.484 5.883 1 98.94 90 ASN A C 1
ATOM 690 O O . ASN A 1 90 ? -4.453 13.531 6.664 1 98.94 90 ASN A O 1
ATOM 694 N N . VAL A 1 91 ? -5.516 14.992 5.352 1 98.56 91 VAL A N 1
ATOM 695 C CA . VAL A 1 91 ? -6.82 14.383 5.598 1 98.56 91 VAL A CA 1
ATOM 696 C C . VAL A 1 91 ? -7.496 14.062 4.266 1 98.56 91 VAL A C 1
ATOM 698 O O . VAL A 1 91 ? -8.719 13.93 4.199 1 98.56 91 VAL A O 1
ATOM 701 N N . ALA A 1 92 ? -6.625 14.078 3.203 1 96.12 92 ALA A N 1
ATOM 702 C CA . ALA A 1 92 ? -7.121 13.617 1.908 1 96.12 92 ALA A CA 1
ATOM 703 C C . ALA A 1 92 ? -7.418 12.125 1.935 1 96.12 92 ALA A C 1
ATOM 705 O O . ALA A 1 92 ? -6.75 11.359 2.639 1 96.12 92 ALA A O 1
ATOM 706 N N . GLY A 1 93 ? -8.406 11.719 1.244 1 89.81 93 GLY A N 1
ATOM 707 C CA . GLY A 1 93 ? -8.734 10.305 1.152 1 89.81 93 GLY A CA 1
ATOM 708 C C . GLY A 1 93 ? -10.008 10.031 0.377 1 89.81 93 GLY A C 1
ATOM 709 O O . GLY A 1 93 ? -10.555 10.938 -0.261 1 89.81 93 GLY A O 1
ATOM 710 N N . GLY A 1 94 ? -10.352 8.906 0.309 1 90.31 94 GLY A N 1
ATOM 711 C CA . GLY A 1 94 ? -11.555 8.383 -0.318 1 90.31 94 GLY A CA 1
ATOM 712 C C . GLY A 1 94 ? -11.938 7.004 0.188 1 90.31 94 GLY A C 1
ATOM 713 O O . GLY A 1 94 ? -11.258 6.438 1.04 1 90.31 94 GLY A O 1
ATOM 714 N N . PHE A 1 95 ? -13.133 6.617 -0.248 1 93.88 95 PHE A N 1
ATOM 715 C CA . PHE A 1 95 ? -13.633 5.297 0.111 1 93.88 95 PHE A CA 1
ATOM 716 C C . PHE A 1 95 ? -14.289 4.621 -1.088 1 93.88 95 PHE A C 1
ATOM 718 O O . PHE A 1 95 ? -15.016 5.266 -1.849 1 93.88 95 PHE A O 1
ATOM 725 N N . VAL A 1 96 ? -13.984 3.408 -1.276 1 94.44 96 VAL A N 1
ATOM 726 C CA . VAL A 1 96 ? -14.688 2.578 -2.248 1 94.44 96 VAL A CA 1
ATOM 727 C C . VAL A 1 96 ? -14.859 1.165 -1.696 1 94.44 96 VAL A C 1
ATOM 729 O O . VAL A 1 96 ? -13.961 0.642 -1.029 1 94.44 96 VAL A O 1
ATOM 732 N N . MET A 1 97 ? -16 0.649 -1.917 1 95.56 97 MET A N 1
ATOM 733 C CA . MET A 1 97 ? -16.234 -0.765 -1.631 1 95.56 97 MET A CA 1
ATOM 734 C C . MET A 1 97 ? -15.812 -1.634 -2.811 1 95.56 97 MET A C 1
ATOM 736 O O . MET A 1 97 ? -15.617 -1.132 -3.92 1 95.56 97 MET A O 1
ATOM 740 N N . GLY A 1 98 ? -15.602 -2.98 -2.482 1 97.56 98 GLY A N 1
ATOM 741 C CA . GLY A 1 98 ? -15.359 -3.908 -3.576 1 97.56 98 GLY A CA 1
ATOM 742 C C . GLY A 1 98 ? -14.445 -5.055 -3.191 1 97.56 98 GLY A C 1
ATOM 743 O O . GLY A 1 98 ? -13.398 -4.844 -2.58 1 97.56 98 GLY A O 1
ATOM 744 N N . SER A 1 99 ? -14.945 -6.258 -3.51 1 98.44 99 SER A N 1
ATOM 745 C CA . SER A 1 99 ? -14.125 -7.469 -3.479 1 98.44 99 SER A CA 1
ATOM 746 C C . SER A 1 99 ? -13.508 -7.75 -4.844 1 98.44 99 SER A C 1
ATOM 748 O O . SER A 1 99 ? -13.477 -6.879 -5.711 1 98.44 99 SER A O 1
ATOM 750 N N . LEU A 1 100 ? -13.016 -8.969 -5.055 1 98.56 100 LEU A N 1
ATOM 751 C CA . LEU A 1 100 ? -12.453 -9.336 -6.344 1 98.56 100 LEU A CA 1
ATOM 752 C C . LEU A 1 100 ? -13.539 -9.43 -7.41 1 98.56 100 LEU A C 1
ATOM 754 O O . LEU A 1 100 ? -13.242 -9.492 -8.602 1 98.56 100 LEU A O 1
ATOM 758 N N . LYS A 1 101 ? -14.758 -9.344 -7.02 1 97.56 101 LYS A N 1
ATOM 759 C CA . LYS A 1 101 ? -15.875 -9.445 -7.953 1 97.56 101 LYS A CA 1
ATOM 760 C C . LYS A 1 101 ? -16.234 -8.078 -8.523 1 97.56 101 LYS A C 1
ATOM 762 O O . LYS A 1 101 ? -17.047 -7.98 -9.453 1 97.56 101 LYS A O 1
ATOM 767 N N . GLU A 1 102 ? -15.602 -7.066 -8 1 95.19 102 GLU A N 1
ATOM 768 C CA . GLU A 1 102 ? -15.852 -5.715 -8.492 1 95.19 102 GLU A CA 1
ATOM 769 C C . GLU A 1 102 ? -15.289 -5.527 -9.898 1 95.19 102 GLU A C 1
ATOM 771 O O . GLU A 1 102 ? -14.109 -5.789 -10.148 1 95.19 102 GLU A O 1
ATOM 776 N N . LYS A 1 103 ? -16.047 -5.094 -10.945 1 88.69 103 LYS A N 1
ATOM 777 C CA . LYS A 1 103 ? -15.695 -5.008 -12.359 1 88.69 103 LYS A CA 1
ATOM 778 C C . LYS A 1 103 ? -14.523 -4.055 -12.57 1 88.69 103 LYS A C 1
ATOM 780 O O . LYS A 1 103 ? -13.641 -4.324 -13.391 1 88.69 103 LYS A O 1
ATOM 785 N N . GLN A 1 104 ? -14.391 -2.965 -11.781 1 90.94 104 GLN A N 1
ATOM 786 C CA . GLN A 1 104 ? -13.328 -1.991 -12 1 90.94 104 GLN A CA 1
ATOM 787 C C . GLN A 1 104 ? -12.398 -1.912 -10.789 1 90.94 104 GLN A C 1
ATOM 789 O O . GLN A 1 104 ? -11.922 -0.831 -10.43 1 90.94 104 GLN A O 1
ATOM 794 N N . LEU A 1 105 ? -12.094 -3.068 -10.305 1 94.75 105 LEU A N 1
ATOM 795 C CA . LEU A 1 105 ? -11.328 -3.078 -9.062 1 94.75 105 LEU A CA 1
ATOM 796 C C . LEU A 1 105 ? -9.93 -2.521 -9.281 1 94.75 105 LEU A C 1
ATOM 798 O O . LEU A 1 105 ? -9.43 -1.733 -8.469 1 94.75 105 LEU A O 1
ATOM 802 N N . LEU A 1 106 ? -9.32 -2.928 -10.406 1 92.75 106 LEU A N 1
ATOM 803 C CA . LEU A 1 106 ? -7.945 -2.506 -10.641 1 92.75 106 LEU A CA 1
ATOM 804 C C . LEU A 1 106 ? -7.855 -0.988 -10.766 1 92.75 106 LEU A C 1
ATOM 806 O O . LEU A 1 106 ? -6.938 -0.368 -10.227 1 92.75 106 LEU A O 1
ATOM 810 N N . SER A 1 107 ? -8.773 -0.395 -11.422 1 89.31 107 SER A N 1
ATOM 811 C CA . SER A 1 107 ? -8.836 1.059 -11.531 1 89.31 107 SER A CA 1
ATOM 812 C C . SER A 1 107 ? -9.062 1.709 -10.172 1 89.31 107 SER A C 1
ATOM 814 O O . SER A 1 107 ? -8.508 2.771 -9.883 1 89.31 107 SER A O 1
ATOM 816 N N . GLN A 1 108 ? -9.836 1.084 -9.375 1 92.12 108 GLN A N 1
ATOM 817 C CA . GLN A 1 108 ? -10.109 1.602 -8.039 1 92.12 108 GLN A CA 1
ATOM 818 C C . GLN A 1 108 ? -8.875 1.518 -7.152 1 92.12 108 GLN A C 1
ATOM 820 O O . GLN A 1 108 ? -8.633 2.404 -6.328 1 92.12 108 GLN A O 1
ATOM 825 N N . VAL A 1 109 ? -8.164 0.459 -7.312 1 94.62 109 VAL A N 1
ATOM 826 C CA . VAL A 1 109 ? -6.922 0.294 -6.562 1 94.62 109 VAL A CA 1
ATOM 827 C C . VAL A 1 109 ? -5.953 1.424 -6.91 1 94.62 109 VAL A C 1
ATOM 829 O O . VAL A 1 109 ? -5.367 2.045 -6.02 1 94.62 109 VAL A O 1
ATOM 832 N N . ASP A 1 110 ? -5.836 1.713 -8.164 1 89.38 110 ASP A N 1
ATOM 833 C CA . ASP A 1 110 ? -4.957 2.793 -8.602 1 89.38 110 ASP A CA 1
ATOM 834 C C . ASP A 1 110 ? -5.449 4.145 -8.086 1 89.38 110 ASP A C 1
ATOM 836 O O . ASP A 1 110 ? -4.652 4.969 -7.629 1 89.38 110 ASP A O 1
ATOM 840 N N . ALA A 1 111 ? -6.699 4.344 -8.164 1 88.75 111 ALA A N 1
ATOM 841 C CA . ALA A 1 111 ? -7.277 5.602 -7.703 1 88.75 111 ALA A CA 1
ATOM 842 C C . ALA A 1 111 ? -7.055 5.789 -6.203 1 88.75 111 ALA A C 1
ATOM 844 O O . ALA A 1 111 ? -6.68 6.871 -5.754 1 88.75 111 ALA A O 1
ATOM 845 N N . MET A 1 112 ? -7.258 4.734 -5.41 1 93.06 112 MET A N 1
ATOM 846 C CA . MET A 1 112 ? -7.082 4.809 -3.961 1 93.06 112 MET A CA 1
ATOM 847 C C . MET A 1 112 ? -5.621 5.039 -3.602 1 93.06 112 MET A C 1
ATOM 849 O O . MET A 1 112 ? -5.316 5.738 -2.633 1 93.06 112 MET A O 1
ATOM 853 N N . TRP A 1 113 ? -4.77 4.445 -4.371 1 92.38 113 TRP A N 1
ATOM 854 C CA . TRP A 1 113 ? -3.344 4.652 -4.141 1 92.38 113 TRP A CA 1
ATOM 855 C C . TRP A 1 113 ? -2.973 6.121 -4.312 1 92.38 113 TRP A C 1
ATOM 857 O O . TRP A 1 113 ? -2.242 6.68 -3.49 1 92.38 113 TRP A O 1
ATOM 867 N N . LYS A 1 114 ? -3.492 6.723 -5.281 1 88.94 114 LYS A N 1
ATOM 868 C CA . LYS A 1 114 ? -3.164 8.117 -5.578 1 88.94 114 LYS A CA 1
ATOM 869 C C . LYS A 1 114 ? -3.693 9.047 -4.488 1 88.94 114 LYS A C 1
ATOM 871 O O . LYS A 1 114 ? -2.961 9.906 -3.988 1 88.94 114 LYS A O 1
ATOM 876 N N . VAL A 1 115 ? -4.852 8.82 -4.176 1 91 115 VAL A N 1
ATOM 877 C CA . VAL A 1 115 ? -5.492 9.781 -3.281 1 91 115 VAL A CA 1
ATOM 878 C C . VAL A 1 115 ? -4.988 9.57 -1.854 1 91 115 VAL A C 1
ATOM 880 O O . VAL A 1 115 ? -4.828 10.539 -1.102 1 91 115 VAL A O 1
ATOM 883 N N . SER A 1 116 ? -4.676 8.32 -1.529 1 95.5 116 SER A N 1
ATOM 884 C CA . SER A 1 116 ? -4.363 8.047 -0.131 1 95.5 116 SER A CA 1
ATOM 885 C C . SER A 1 116 ? -2.859 7.91 0.083 1 95.5 116 SER A C 1
ATOM 887 O O . SER A 1 116 ? -2.281 8.602 0.925 1 95.5 116 SER A O 1
ATOM 889 N N . VAL A 1 117 ? -2.238 7.078 -0.672 1 97 117 VAL A N 1
ATOM 890 C CA . VAL A 1 117 ? -0.836 6.762 -0.422 1 97 117 VAL A CA 1
ATOM 891 C C . VAL A 1 117 ? 0.052 7.859 -1.006 1 97 117 VAL A C 1
ATOM 893 O O . VAL A 1 117 ? 0.915 8.398 -0.312 1 97 117 VAL A O 1
ATOM 896 N N . GLN A 1 118 ? -0.172 8.195 -2.25 1 94.31 118 GLN A N 1
ATOM 897 C CA . GLN A 1 118 ? 0.664 9.219 -2.871 1 94.31 118 GLN A CA 1
ATOM 898 C C . GLN A 1 118 ? 0.558 10.539 -2.125 1 94.31 118 GLN A C 1
ATOM 900 O O . GLN A 1 118 ? 1.566 11.211 -1.889 1 94.31 118 GLN A O 1
ATOM 905 N N . SER A 1 119 ? -0.644 10.945 -1.767 1 95.75 119 SER A N 1
ATOM 906 C CA . SER A 1 119 ? -0.815 12.188 -1.028 1 95.75 119 SER A CA 1
ATOM 907 C C . SER A 1 119 ? -0.118 12.133 0.327 1 95.75 119 SER A C 1
ATOM 909 O O . SER A 1 119 ? 0.41 13.141 0.803 1 95.75 119 SER A O 1
ATOM 911 N N . SER A 1 120 ? -0.106 10.969 0.953 1 98.56 120 SER A N 1
ATOM 912 C CA . SER A 1 120 ? 0.551 10.82 2.246 1 98.56 120 SER A CA 1
ATOM 913 C C . SER A 1 120 ? 2.066 10.898 2.109 1 98.56 120 SER A C 1
ATOM 915 O O . SER A 1 120 ? 2.738 11.523 2.939 1 98.56 120 SER A O 1
ATOM 917 N N . VAL A 1 121 ? 2.559 10.289 1.069 1 98.38 121 VAL A N 1
ATOM 918 C CA . VAL A 1 121 ? 3.994 10.375 0.833 1 98.38 121 VAL A CA 1
ATOM 919 C C . VAL A 1 121 ? 4.375 11.82 0.501 1 98.38 121 VAL A C 1
ATOM 921 O O . VAL A 1 121 ? 5.387 12.328 0.983 1 98.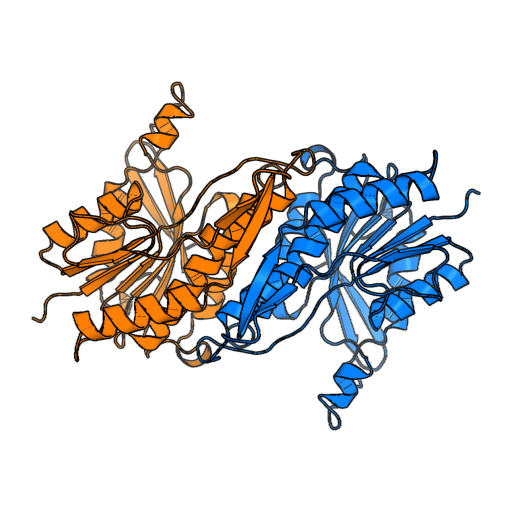38 121 VAL A O 1
ATOM 924 N N . LEU A 1 122 ? 3.57 12.422 -0.291 1 96.88 122 LEU A N 1
ATOM 925 C CA . LEU A 1 122 ? 3.791 13.828 -0.625 1 96.88 122 LEU A CA 1
ATOM 926 C C . LEU A 1 122 ? 3.777 14.695 0.63 1 96.88 122 LEU A C 1
ATOM 928 O O . LEU A 1 122 ? 4.629 15.57 0.793 1 96.88 122 LEU A O 1
ATOM 932 N N . SER A 1 123 ? 2.861 14.492 1.514 1 98.44 123 SER A N 1
ATOM 933 C CA . SER A 1 123 ? 2.803 15.211 2.783 1 98.44 123 SER A CA 1
ATOM 934 C C . SER A 1 123 ? 4.078 15 3.594 1 98.44 123 SER A C 1
ATOM 936 O O . SER A 1 123 ? 4.586 15.938 4.211 1 98.44 123 SER A O 1
ATOM 938 N N . ALA A 1 124 ? 4.527 13.797 3.596 1 98.88 124 ALA A N 1
ATOM 939 C CA . ALA A 1 124 ? 5.75 13.477 4.328 1 98.88 124 ALA A CA 1
ATOM 940 C C . ALA A 1 124 ? 6.957 14.188 3.717 1 98.88 124 ALA A C 1
ATOM 942 O O . ALA A 1 124 ? 7.836 14.664 4.438 1 98.88 124 ALA A O 1
ATOM 943 N N . LEU A 1 125 ? 6.996 14.227 2.41 1 98.31 125 LEU A N 1
ATOM 944 C CA . LEU A 1 125 ? 8.078 14.922 1.718 1 98.31 125 LEU A CA 1
ATOM 945 C C . LEU A 1 125 ? 8.055 16.406 2.039 1 98.31 125 LEU A C 1
ATOM 947 O O . LEU A 1 125 ? 9.102 17.016 2.275 1 98.31 125 LEU A O 1
ATOM 951 N N . ILE A 1 126 ? 6.887 17 2.076 1 98 126 ILE A N 1
ATOM 952 C CA . ILE A 1 126 ? 6.73 18.406 2.42 1 98 126 ILE A CA 1
ATOM 953 C C . ILE A 1 126 ? 7.176 18.641 3.861 1 98 126 ILE A C 1
ATOM 955 O O . ILE A 1 126 ? 7.863 19.625 4.156 1 98 126 ILE A O 1
ATOM 959 N N . ALA A 1 127 ? 6.789 17.703 4.715 1 98.69 127 ALA A N 1
ATOM 960 C CA . ALA A 1 127 ? 7.242 17.797 6.102 1 98.69 127 ALA A CA 1
ATOM 961 C C . ALA A 1 127 ? 8.766 17.734 6.188 1 98.69 127 ALA A C 1
ATOM 963 O O . ALA A 1 127 ? 9.383 18.531 6.898 1 98.69 127 ALA A O 1
ATOM 964 N N . SER A 1 128 ? 9.32 16.828 5.445 1 98.56 128 SER A N 1
ATOM 965 C CA . SER A 1 128 ? 10.773 16.672 5.445 1 98.56 128 SER A CA 1
ATOM 966 C C . SER A 1 128 ? 11.469 17.953 5.027 1 98.56 128 SER A C 1
ATOM 968 O O . SER A 1 128 ? 12.508 18.312 5.582 1 98.56 128 SER A O 1
ATOM 970 N N . ALA A 1 129 ? 10.883 18.672 4.168 1 97 129 ALA A N 1
ATOM 971 C CA . ALA A 1 129 ? 11.523 19.844 3.566 1 97 129 ALA A CA 1
ATOM 972 C C . ALA A 1 129 ? 11.195 21.109 4.348 1 97 129 ALA A C 1
ATOM 974 O O . ALA A 1 129 ? 12.008 22.031 4.414 1 97 129 ALA A O 1
ATOM 975 N N . HIS A 1 130 ? 10 21.188 5 1 97.81 130 HIS A N 1
ATOM 976 C CA . HIS A 1 130 ? 9.531 22.516 5.391 1 97.81 130 HIS A CA 1
ATOM 977 C C . HIS A 1 130 ? 9.07 22.531 6.848 1 97.81 130 HIS A C 1
ATOM 979 O O . HIS A 1 130 ? 8.742 23.578 7.391 1 97.81 130 HIS A O 1
ATOM 985 N N . LEU A 1 131 ? 9.016 21.359 7.461 1 98.38 131 LEU A N 1
ATOM 986 C CA . LEU A 1 131 ? 8.57 21.297 8.852 1 98.38 131 LEU A CA 1
ATOM 987 C C . LEU A 1 131 ? 9.672 21.766 9.797 1 98.38 131 LEU A C 1
ATOM 989 O O . LEU A 1 131 ? 10.852 21.531 9.547 1 98.38 131 LEU A O 1
ATOM 993 N N . LYS A 1 132 ? 9.375 22.469 10.844 1 98.19 132 LYS A N 1
ATOM 994 C CA . LYS A 1 132 ? 10.344 22.859 11.859 1 98.19 132 LYS A CA 1
ATOM 995 C C . LYS A 1 132 ? 10.742 21.656 12.727 1 98.19 132 LYS A C 1
ATOM 997 O O . LYS A 1 132 ? 10.047 20.641 12.742 1 98.19 132 LYS A O 1
ATOM 1002 N N . ASP A 1 133 ? 11.844 21.812 13.438 1 98.06 133 ASP A N 1
ATOM 1003 C CA . ASP A 1 133 ? 12.141 20.844 14.492 1 98.06 133 ASP A CA 1
ATOM 1004 C C . ASP A 1 133 ? 10.992 20.75 15.5 1 98.06 133 ASP A C 1
ATOM 1006 O O . ASP A 1 133 ? 10.414 21.781 15.875 1 98.06 133 ASP A O 1
ATOM 1010 N N . GLY A 1 134 ? 10.672 19.609 15.836 1 98.25 134 GLY A N 1
ATOM 1011 C CA . GLY A 1 134 ? 9.594 19.438 16.797 1 98.25 134 GLY A CA 1
ATOM 1012 C C . GLY A 1 134 ? 8.211 19.547 16.188 1 98.25 134 GLY A C 1
ATOM 1013 O O . GLY A 1 134 ? 7.211 19.594 16.906 1 98.25 134 GLY A O 1
ATOM 1014 N N . GLY A 1 135 ? 8.133 19.609 14.852 1 98.62 135 GLY A N 1
ATOM 1015 C CA . GLY A 1 135 ? 6.863 19.75 14.156 1 98.62 135 GLY A CA 1
ATOM 1016 C C . GLY A 1 135 ? 5.996 18.516 14.219 1 98.62 135 GLY A C 1
ATOM 1017 O O . GLY A 1 135 ? 6.395 17.5 14.805 1 98.62 135 GLY A O 1
ATOM 1018 N N . LEU A 1 136 ? 4.777 18.641 13.672 1 98.94 136 LEU A N 1
ATOM 1019 C CA . LEU A 1 136 ? 3.768 17.594 13.711 1 98.94 136 LEU A CA 1
ATOM 1020 C C . LEU A 1 136 ? 3.359 17.188 12.297 1 98.94 136 LEU A C 1
ATOM 1022 O O . LEU A 1 136 ? 3.066 18.031 11.461 1 98.94 136 LEU A O 1
ATOM 1026 N N . LEU A 1 137 ? 3.457 15.906 12 1 98.94 137 LEU A N 1
ATOM 1027 C CA . LEU A 1 137 ? 2.939 15.312 10.773 1 98.94 137 LEU A CA 1
ATOM 1028 C C . LEU A 1 137 ? 1.796 14.344 11.07 1 98.94 137 LEU A C 1
ATOM 1030 O O . LEU A 1 137 ? 1.962 13.406 11.852 1 98.94 137 LEU A O 1
ATOM 1034 N N . VAL A 1 138 ? 0.598 14.609 10.484 1 99 138 VAL A N 1
ATOM 1035 C CA . VAL A 1 138 ? -0.567 13.758 10.68 1 99 138 VAL A CA 1
ATOM 1036 C C . VAL A 1 138 ? -0.995 13.156 9.344 1 99 138 VAL A C 1
ATOM 1038 O O . VAL A 1 138 ? -1.123 13.875 8.344 1 99 138 VAL A O 1
ATOM 1041 N N . LEU A 1 139 ? -1.158 11.844 9.297 1 98.94 139 LEU A N 1
ATOM 1042 C CA . LEU A 1 139 ? -1.56 11.141 8.086 1 98.94 139 LEU A CA 1
ATOM 1043 C C . LEU A 1 139 ? -2.885 10.414 8.289 1 98.94 139 LEU A C 1
ATOM 1045 O O . LEU A 1 139 ? -3.227 10.047 9.414 1 98.94 139 LEU A O 1
ATOM 1049 N N . PRO A 1 140 ? -3.633 10.18 7.168 1 98.81 140 PRO A N 1
ATOM 1050 C CA . PRO A 1 140 ? -5.004 9.672 7.27 1 98.81 140 PRO A CA 1
ATOM 1051 C C . PRO A 1 140 ? -5.082 8.148 7.172 1 98.81 140 PRO A C 1
ATOM 1053 O O . PRO A 1 140 ? -5.16 7.602 6.07 1 98.81 140 PRO A O 1
ATOM 1056 N N . GLY A 1 141 ? -5.141 7.473 8.305 1 98.62 141 GLY A N 1
ATOM 1057 C CA . GLY A 1 141 ? -5.41 6.047 8.352 1 98.62 141 GLY A CA 1
ATOM 1058 C C . GLY A 1 141 ? -6.891 5.715 8.367 1 98.62 141 GLY A C 1
ATOM 1059 O O . GLY A 1 141 ? -7.711 6.492 7.879 1 98.62 141 GLY A O 1
ATOM 1060 N N . ALA A 1 142 ? -7.203 4.539 8.719 1 98.56 142 ALA A N 1
ATOM 1061 C CA . ALA A 1 142 ? -8.578 4.066 8.828 1 98.56 142 ALA A CA 1
ATOM 1062 C C . ALA A 1 142 ? -8.664 2.844 9.742 1 98.56 142 ALA A C 1
ATOM 1064 O O . ALA A 1 142 ? -7.852 1.923 9.625 1 98.56 142 ALA A O 1
ATOM 1065 N N . ALA A 1 143 ? -9.711 2.83 10.555 1 98.12 143 ALA A N 1
ATOM 1066 C CA . ALA A 1 143 ? -9.883 1.71 11.477 1 98.12 143 ALA A CA 1
ATOM 1067 C C . ALA A 1 143 ? -10.141 0.41 10.719 1 98.12 143 ALA A C 1
ATOM 1069 O O . ALA A 1 143 ? -9.68 -0.657 11.133 1 98.12 143 ALA A O 1
ATOM 1070 N N . GLY A 1 144 ? -10.828 0.531 9.625 1 97.12 144 GLY A N 1
ATOM 1071 C CA . GLY A 1 144 ? -11.172 -0.649 8.844 1 97.12 144 GLY A CA 1
ATOM 1072 C C . GLY A 1 144 ? -9.961 -1.34 8.242 1 97.12 144 GLY A C 1
ATOM 1073 O O . GLY A 1 144 ? -10.031 -2.514 7.875 1 97.12 144 GLY A O 1
ATOM 1074 N N . ALA A 1 145 ? -8.836 -0.654 8.141 1 98.06 145 ALA A N 1
ATOM 1075 C CA . ALA A 1 145 ? -7.656 -1.202 7.477 1 98.06 145 ALA A CA 1
ATOM 1076 C C . ALA A 1 145 ? -6.656 -1.748 8.492 1 98.06 145 ALA A C 1
ATOM 1078 O O . ALA A 1 145 ? -5.527 -2.1 8.133 1 98.06 145 ALA A O 1
ATOM 1079 N N . LEU A 1 146 ? -7.023 -1.765 9.805 1 98 146 LEU A N 1
ATOM 1080 C CA . LEU A 1 146 ? -6.199 -2.408 10.82 1 98 146 LEU A CA 1
ATOM 1081 C C . LEU A 1 146 ? -6.336 -3.926 10.75 1 98 146 LEU A C 1
ATOM 1083 O O . LEU A 1 146 ? -5.531 -4.652 11.336 1 98 146 LEU A O 1
ATOM 1087 N N . SER A 1 147 ? -7.348 -4.352 10.062 1 98.19 147 SER A N 1
ATOM 1088 C CA . SER A 1 147 ? -7.617 -5.762 9.805 1 98.19 147 SER A CA 1
ATOM 1089 C C . SER A 1 147 ? -7.809 -6.02 8.312 1 98.19 147 SER A C 1
ATOM 1091 O O . SER A 1 147 ? -7.953 -5.082 7.527 1 98.19 147 SER A O 1
ATOM 1093 N N . PRO A 1 148 ? -7.828 -7.363 7.906 1 98.56 148 PRO A N 1
ATOM 1094 C CA . PRO A 1 148 ? -8.039 -7.672 6.488 1 98.56 148 PRO A CA 1
ATOM 1095 C C . PRO A 1 148 ? -9.336 -7.082 5.945 1 98.56 148 PRO A C 1
ATOM 1097 O O . PRO A 1 148 ? -10.312 -6.941 6.688 1 98.56 148 PRO A O 1
ATOM 1100 N N . THR A 1 149 ? -9.32 -6.812 4.637 1 98.75 149 THR A N 1
ATOM 1101 C CA . THR A 1 149 ? -10.43 -6.07 4.039 1 98.75 149 THR A CA 1
ATOM 1102 C C . THR A 1 149 ? -10.938 -6.77 2.783 1 98.75 149 THR A C 1
ATOM 1104 O O . THR A 1 149 ? -10.883 -6.203 1.688 1 98.75 149 THR A O 1
ATOM 1107 N N . PRO A 1 150 ? -11.578 -7.891 2.9 1 98.81 150 PRO A N 1
ATOM 1108 C CA . PRO A 1 150 ? -11.984 -8.656 1.72 1 98.81 150 PRO A CA 1
ATOM 1109 C C . PRO A 1 150 ? -13.094 -7.977 0.926 1 98.81 150 PRO A C 1
ATOM 1111 O O . PRO A 1 150 ? -13.281 -8.266 -0.258 1 98.81 150 PRO A O 1
ATOM 1114 N N . HIS A 1 151 ? -13.82 -6.973 1.546 1 98.5 151 HIS A N 1
ATOM 1115 C CA . HIS A 1 151 ? -14.953 -6.348 0.876 1 98.5 151 HIS A CA 1
ATOM 1116 C C . HIS A 1 151 ? -14.625 -4.914 0.463 1 98.5 151 HIS A C 1
ATOM 1118 O O . HIS A 1 151 ? -15.461 -4.238 -0.146 1 98.5 151 HIS A O 1
ATOM 1124 N N . THR A 1 152 ? -13.5 -4.438 0.854 1 98.38 152 THR A N 1
ATOM 1125 C CA . THR A 1 152 ? -13 -3.111 0.504 1 98.38 152 THR A CA 1
ATOM 1126 C C . THR A 1 152 ? -11.516 -3.17 0.151 1 98.38 152 THR A C 1
ATOM 1128 O O . THR A 1 152 ? -10.703 -2.457 0.745 1 98.38 152 THR A O 1
ATOM 1131 N N . ILE A 1 153 ? -11.227 -3.945 -0.848 1 98.75 153 ILE A N 1
ATOM 1132 C CA . ILE A 1 153 ? -9.852 -4.324 -1.15 1 98.75 153 ILE A CA 1
ATOM 1133 C C . ILE A 1 153 ? -9.039 -3.082 -1.514 1 98.75 153 ILE A C 1
ATOM 1135 O O . ILE A 1 153 ? -7.992 -2.818 -0.916 1 98.75 153 ILE A O 1
ATOM 1139 N N . ALA A 1 154 ? -9.562 -2.256 -2.453 1 97.88 154 ALA A N 1
ATOM 1140 C CA . ALA A 1 154 ? -8.82 -1.078 -2.896 1 97.88 154 ALA A CA 1
ATOM 1141 C C . ALA A 1 154 ? -8.578 -0.115 -1.739 1 97.88 154 ALA A C 1
ATOM 1143 O O . ALA A 1 154 ? -7.457 0.354 -1.539 1 97.88 154 ALA A O 1
ATOM 1144 N N . TYR A 1 155 ? -9.633 0.087 -0.943 1 98.12 155 TYR A N 1
ATOM 1145 C CA . TYR A 1 155 ? -9.57 0.972 0.215 1 98.12 155 TYR A CA 1
ATOM 1146 C C . TYR A 1 155 ? -8.609 0.432 1.266 1 98.12 155 TYR A C 1
ATOM 1148 O O . TYR A 1 155 ? -7.738 1.158 1.751 1 98.12 155 TYR A O 1
ATOM 1156 N N . GLY A 1 156 ? -8.688 -0.798 1.557 1 98.62 156 GLY A N 1
ATOM 1157 C CA . GLY A 1 156 ? -7.848 -1.426 2.566 1 98.62 156 GLY A CA 1
ATOM 1158 C C . GLY A 1 156 ? -6.375 -1.421 2.205 1 98.62 156 GLY A C 1
ATOM 1159 O O . GLY A 1 156 ? -5.523 -1.144 3.053 1 98.62 156 GLY A O 1
ATOM 1160 N N . LEU A 1 157 ? -6.082 -1.718 0.98 1 98.69 157 LEU A N 1
ATOM 1161 C CA . LEU A 1 157 ? -4.691 -1.727 0.533 1 98.69 157 LEU A CA 1
ATOM 1162 C C . LEU A 1 157 ? -4.055 -0.353 0.714 1 98.69 157 LEU A C 1
ATOM 1164 O O . LEU A 1 157 ? -2.936 -0.246 1.221 1 98.69 157 LEU A O 1
ATOM 1168 N N . ALA A 1 158 ? -4.781 0.654 0.344 1 98.31 158 ALA A N 1
ATOM 1169 C CA . ALA A 1 158 ? -4.262 2.018 0.412 1 98.31 158 ALA A CA 1
ATOM 1170 C C . ALA A 1 158 ? -4.074 2.461 1.86 1 98.31 158 ALA A C 1
ATOM 1172 O O . ALA A 1 158 ? -2.992 2.91 2.242 1 98.31 158 ALA A O 1
ATOM 1173 N N . LYS A 1 159 ? -5.094 2.264 2.648 1 98.81 159 LYS A N 1
ATOM 1174 C CA . LYS A 1 159 ? -5.051 2.775 4.016 1 98.81 159 LYS A CA 1
ATOM 1175 C C . LYS A 1 159 ? -4.082 1.964 4.875 1 98.81 159 LYS A C 1
ATOM 1177 O O . LYS A 1 159 ? -3.439 2.508 5.777 1 98.81 159 LYS A O 1
ATOM 1182 N N . ASN A 1 160 ? -3.984 0.684 4.633 1 98.75 160 ASN A N 1
ATOM 1183 C CA . ASN A 1 160 ? -2.961 -0.104 5.309 1 98.75 160 ASN A CA 1
ATOM 1184 C C . ASN A 1 160 ? -1.559 0.392 4.977 1 98.75 160 ASN A C 1
ATOM 1186 O O . ASN A 1 160 ? -0.683 0.423 5.844 1 98.75 160 ASN A O 1
ATOM 1190 N N . SER A 1 161 ? -1.366 0.72 3.74 1 98.69 161 SER A N 1
ATOM 1191 C CA . SER A 1 161 ? -0.083 1.273 3.32 1 98.69 161 SER A CA 1
ATOM 1192 C C . SER A 1 161 ? 0.218 2.582 4.043 1 98.69 161 SER A C 1
ATOM 1194 O O . SER A 1 161 ? 1.36 2.834 4.434 1 98.69 161 SER A O 1
ATOM 1196 N N . VAL A 1 162 ? -0.768 3.408 4.254 1 98.88 162 VAL A N 1
ATOM 1197 C CA . VAL A 1 162 ? -0.6 4.648 5.004 1 98.88 162 VAL A CA 1
ATOM 1198 C C . VAL A 1 162 ? -0.2 4.332 6.441 1 98.88 162 VAL A C 1
ATOM 1200 O O . VAL A 1 162 ? 0.67 4.996 7.012 1 98.88 162 VAL A O 1
ATOM 1203 N N . HIS A 1 163 ? -0.853 3.32 7.031 1 98.88 163 HIS A N 1
ATOM 1204 C CA . HIS A 1 163 ? -0.45 2.891 8.367 1 98.88 163 HIS A CA 1
ATOM 1205 C C . HIS A 1 163 ? 1.031 2.531 8.406 1 98.88 163 HIS A C 1
ATOM 1207 O O . HIS A 1 163 ? 1.739 2.904 9.344 1 98.88 163 HIS A O 1
ATOM 1213 N N . HIS A 1 164 ? 1.482 1.801 7.402 1 98.88 164 HIS A N 1
ATOM 1214 C CA . HIS A 1 164 ? 2.883 1.398 7.328 1 98.88 164 HIS A CA 1
ATOM 1215 C C . HIS A 1 164 ? 3.799 2.611 7.211 1 98.88 164 HIS A C 1
ATOM 1217 O O . HIS A 1 164 ? 4.871 2.646 7.816 1 98.88 164 HIS A O 1
ATOM 1223 N N . LEU A 1 165 ? 3.381 3.568 6.461 1 98.94 165 LEU A N 1
ATOM 1224 C CA . LEU A 1 165 ? 4.156 4.797 6.324 1 98.94 165 LEU A CA 1
ATOM 1225 C C . LEU A 1 165 ? 4.301 5.5 7.668 1 98.94 165 LEU A C 1
ATOM 1227 O O . LEU A 1 165 ? 5.402 5.918 8.039 1 98.94 165 LEU A O 1
ATOM 1231 N N . VAL A 1 166 ? 3.225 5.625 8.406 1 98.94 166 VAL A N 1
ATOM 1232 C CA . VAL A 1 166 ? 3.238 6.27 9.719 1 98.94 166 VAL A CA 1
ATOM 1233 C C . VAL A 1 166 ? 4.285 5.605 10.609 1 98.94 166 VAL A C 1
ATOM 1235 O O . VAL A 1 166 ? 5.129 6.285 11.195 1 98.94 166 VAL A O 1
ATOM 1238 N N . ARG A 1 167 ? 4.285 4.301 10.641 1 98.88 167 ARG A N 1
ATOM 1239 C CA . ARG A 1 167 ? 5.227 3.568 11.477 1 98.88 167 ARG A CA 1
ATOM 1240 C C . ARG A 1 167 ? 6.656 3.734 10.977 1 98.88 167 ARG A C 1
ATOM 1242 O O . ARG A 1 167 ? 7.594 3.801 11.773 1 98.88 167 ARG A O 1
ATOM 1249 N N . SER A 1 168 ? 6.82 3.797 9.695 1 98.94 168 SER A N 1
ATOM 1250 C CA . SER A 1 168 ? 8.141 3.918 9.094 1 98.94 168 SER A CA 1
ATOM 1251 C C . SER A 1 168 ? 8.734 5.301 9.336 1 98.94 168 SER A C 1
ATOM 1253 O O . SER A 1 168 ? 9.945 5.492 9.203 1 98.94 168 SER A O 1
ATOM 1255 N N . LEU A 1 169 ? 7.875 6.254 9.75 1 98.94 169 LEU A N 1
ATOM 1256 C CA . LEU A 1 169 ? 8.32 7.629 9.953 1 98.94 169 LEU A CA 1
ATOM 1257 C C . LEU A 1 169 ? 8.43 7.945 11.445 1 98.94 169 LEU A C 1
ATOM 1259 O O . LEU A 1 169 ? 8.539 9.117 11.828 1 98.94 169 LEU A O 1
ATOM 1263 N N . ALA A 1 170 ? 8.469 6.93 12.266 1 98.81 170 ALA A N 1
ATOM 1264 C CA . ALA A 1 170 ? 8.438 7.082 13.719 1 98.81 170 ALA A CA 1
ATOM 1265 C C . ALA A 1 170 ? 9.703 7.777 14.219 1 98.81 170 ALA A C 1
ATOM 1267 O O . ALA A 1 170 ? 9.664 8.492 15.227 1 98.81 170 ALA A O 1
ATOM 1268 N N . HIS A 1 171 ? 10.781 7.531 13.516 1 98.69 171 HIS A N 1
ATOM 1269 C CA . HIS A 1 171 ? 12.062 8.047 13.969 1 98.69 171 HIS A CA 1
ATOM 1270 C C . HIS A 1 171 ? 12.672 9.008 12.953 1 98.69 171 HIS A C 1
ATOM 1272 O O . HIS A 1 171 ? 13.273 8.578 11.969 1 98.69 171 HIS A O 1
ATOM 1278 N N . PRO A 1 172 ? 12.602 10.266 13.297 1 98.38 172 PRO A N 1
ATOM 1279 C CA . PRO A 1 172 ? 13.047 11.297 12.352 1 98.38 172 PRO A CA 1
ATOM 1280 C C . PRO A 1 172 ? 14.484 11.078 11.883 1 98.38 172 PRO A C 1
ATOM 1282 O O . PRO A 1 172 ? 14.789 11.289 10.703 1 98.38 172 PRO A O 1
ATOM 1285 N N . GLU A 1 173 ? 15.32 10.594 12.703 1 98.06 173 GLU A N 1
ATOM 1286 C CA . GLU A 1 173 ? 16.734 10.406 12.375 1 98.06 173 GLU A CA 1
ATOM 1287 C C . GLU A 1 173 ? 16.922 9.312 11.328 1 98.06 173 GLU A C 1
ATOM 1289 O O . GLU A 1 173 ? 17.953 9.273 10.648 1 98.06 173 GLU A O 1
ATOM 1294 N N . GLN A 1 174 ? 15.977 8.516 11.188 1 98.38 174 GLN A N 1
ATOM 1295 C CA . GLN A 1 174 ? 16.094 7.391 10.266 1 98.38 174 GLN A CA 1
ATOM 1296 C C . GLN A 1 174 ? 15.414 7.695 8.93 1 98.38 174 GLN A C 1
ATOM 1298 O O . GLN A 1 174 ? 15.812 7.168 7.891 1 98.38 174 GLN A O 1
ATOM 1303 N N . CYS A 1 175 ? 14.406 8.508 8.969 1 98.69 175 CYS A N 1
ATOM 1304 C CA . CYS A 1 175 ? 13.531 8.578 7.801 1 98.69 175 CYS A CA 1
ATOM 1305 C C . CYS A 1 175 ? 13.719 9.883 7.047 1 98.69 175 CYS A C 1
ATOM 1307 O O . CYS A 1 175 ? 13.219 10.047 5.934 1 98.69 175 CYS A O 1
ATOM 1309 N N . GLY A 1 176 ? 14.367 10.867 7.582 1 98.62 176 GLY A N 1
ATOM 1310 C CA . GLY A 1 176 ? 14.641 12.102 6.867 1 98.62 176 GLY A CA 1
ATOM 1311 C C . GLY A 1 176 ? 13.75 13.25 7.301 1 98.62 176 GLY A C 1
ATOM 1312 O O . GLY A 1 176 ? 13.734 14.305 6.664 1 98.62 176 GLY A O 1
ATOM 1313 N N . LEU A 1 177 ? 13.023 13.078 8.422 1 98.88 177 LEU A N 1
ATOM 1314 C CA . LEU A 1 177 ? 12.219 14.164 8.992 1 98.88 177 LEU A CA 1
ATOM 1315 C C . LEU A 1 177 ? 13.062 15.039 9.906 1 98.88 177 LEU A C 1
ATOM 1317 O O . LEU A 1 177 ? 14.117 14.602 10.398 1 98.88 177 LEU A O 1
ATOM 1321 N N . PRO A 1 178 ? 12.641 16.297 10.133 1 98.69 178 PRO A N 1
ATOM 1322 C CA . PRO A 1 178 ? 13.359 17.156 11.086 1 98.69 178 PRO A CA 1
ATOM 1323 C C . PRO A 1 178 ? 13.391 16.562 12.5 1 98.69 178 PRO A C 1
ATOM 1325 O O . PRO A 1 178 ? 12.484 15.82 12.883 1 98.69 178 PRO A O 1
ATOM 1328 N N . ALA A 1 179 ? 14.359 16.969 13.242 1 98.31 179 ALA A N 1
ATOM 1329 C CA . ALA A 1 179 ? 14.57 16.453 14.586 1 98.31 179 ALA A CA 1
ATOM 1330 C C . ALA A 1 179 ? 13.32 16.641 15.445 1 98.31 179 ALA A C 1
ATOM 1332 O O . ALA A 1 179 ? 12.664 17.672 15.375 1 98.31 179 ALA A O 1
ATOM 1333 N N . HIS A 1 180 ? 12.891 15.609 16.172 1 97.94 180 HIS A N 1
ATOM 1334 C CA . HIS A 1 180 ? 11.836 15.625 17.172 1 97.94 180 HIS A CA 1
ATOM 1335 C C . HIS A 1 180 ? 10.461 15.789 16.531 1 97.94 180 HIS A C 1
ATOM 1337 O O . HIS A 1 180 ? 9.516 16.25 17.172 1 97.94 180 HIS A O 1
ATOM 1343 N N . THR A 1 181 ? 10.398 15.539 15.234 1 98.69 181 THR A N 1
ATOM 1344 C CA . THR A 1 181 ? 9.086 15.484 14.586 1 98.69 181 THR A CA 1
ATOM 1345 C C . THR A 1 181 ? 8.234 14.375 15.18 1 98.69 181 THR A C 1
ATOM 1347 O O . THR A 1 181 ? 8.734 13.281 15.469 1 98.69 181 THR A O 1
ATOM 1350 N N . THR A 1 182 ? 6.949 14.664 15.406 1 98.88 182 THR A N 1
ATOM 1351 C CA . THR A 1 182 ? 5.984 13.625 15.758 1 98.88 182 THR A CA 1
ATOM 1352 C C . THR A 1 182 ? 5.105 13.273 14.562 1 98.88 182 THR A C 1
ATOM 1354 O O . THR A 1 182 ? 4.484 14.156 13.961 1 98.88 182 THR A O 1
ATOM 1357 N N . THR A 1 183 ? 5.145 12.039 14.172 1 98.94 183 THR A N 1
ATOM 1358 C CA . THR A 1 183 ? 4.266 11.539 13.117 1 98.94 183 THR A CA 1
ATOM 1359 C C . THR A 1 183 ? 3.135 10.703 13.711 1 98.94 183 THR A C 1
ATOM 1361 O O . THR A 1 183 ? 3.385 9.742 14.453 1 98.94 183 THR A O 1
ATOM 1364 N N . ILE A 1 184 ? 1.872 11.086 13.406 1 98.94 184 ILE A N 1
ATOM 1365 C CA . ILE A 1 184 ? 0.712 10.383 13.945 1 98.94 184 ILE A CA 1
ATOM 1366 C C . ILE A 1 184 ? -0.248 10.031 12.812 1 98.94 184 ILE A C 1
ATOM 1368 O O . ILE A 1 184 ? -0.493 10.844 11.922 1 98.94 184 ILE A O 1
ATOM 1372 N N . GLY A 1 185 ? -0.714 8.797 12.805 1 98.94 185 GLY A N 1
ATOM 1373 C CA . GLY A 1 185 ? -1.83 8.422 11.953 1 98.94 185 GLY A CA 1
ATOM 1374 C C . GLY A 1 185 ? -3.17 8.492 12.664 1 98.94 185 GLY A C 1
ATOM 1375 O O . GLY A 1 185 ? -3.365 7.863 13.703 1 98.94 185 GLY A O 1
ATOM 1376 N N . ILE A 1 186 ? -4.102 9.312 12.156 1 98.94 186 ILE A N 1
ATOM 1377 C CA . ILE A 1 186 ? -5.465 9.258 12.68 1 98.94 186 ILE A CA 1
ATOM 1378 C C . ILE A 1 186 ? -6.223 8.102 12.023 1 98.94 186 ILE A C 1
ATOM 1380 O O . ILE A 1 186 ? -6.145 7.914 10.805 1 98.94 186 ILE A O 1
ATOM 1384 N N . VAL A 1 187 ? -6.926 7.355 12.82 1 98.75 187 VAL A N 1
ATOM 1385 C CA . VAL A 1 187 ? -7.551 6.109 12.398 1 98.75 187 VAL A CA 1
ATOM 1386 C C . VAL A 1 187 ? -9.023 6.109 12.805 1 98.75 187 VAL A C 1
ATOM 1388 O O . VAL A 1 187 ? -9.422 5.418 13.742 1 98.75 187 VAL A O 1
ATOM 1391 N N . PRO A 1 188 ? -9.844 6.855 12.078 1 98.06 188 PRO A N 1
ATOM 1392 C CA . PRO A 1 188 ? -11.273 6.934 12.414 1 98.06 188 PRO A CA 1
ATOM 1393 C C . PRO A 1 188 ? -12.039 5.684 12 1 98.06 188 PRO A C 1
ATOM 1395 O O . PRO A 1 188 ? -11.633 4.973 11.078 1 98.06 188 PRO A O 1
ATOM 1398 N N . SER A 1 189 ? -13.148 5.414 12.672 1 95.06 189 SER A N 1
ATOM 1399 C CA . SER A 1 189 ? -14.094 4.391 12.242 1 95.06 189 SER A CA 1
ATOM 1400 C C . SER A 1 189 ? -15.117 4.953 11.258 1 95.06 189 SER A C 1
ATOM 1402 O O . SER A 1 189 ? -15.133 4.562 10.094 1 95.06 189 SER A O 1
ATOM 1404 N N . MET A 1 190 ? -15.938 5.883 11.766 1 95.12 190 MET A N 1
ATOM 1405 C CA . MET A 1 190 ? -16.938 6.559 10.945 1 95.12 190 MET A CA 1
ATOM 1406 C C . MET A 1 190 ? -17.031 8.039 11.305 1 95.12 190 MET A C 1
ATOM 1408 O O . MET A 1 190 ? -17.297 8.391 12.461 1 95.12 190 MET A O 1
ATOM 1412 N N . LEU A 1 191 ? -16.766 8.852 10.281 1 97.44 191 LEU A N 1
ATOM 1413 C CA . LEU A 1 191 ? -16.875 10.297 10.492 1 97.44 191 LEU A CA 1
ATOM 1414 C C . LEU A 1 191 ? -18.266 10.789 10.125 1 97.44 191 LEU A C 1
ATOM 1416 O O . LEU A 1 191 ? -18.859 10.32 9.148 1 97.44 191 LEU A O 1
ATOM 1420 N N . ASP A 1 192 ? -18.719 11.68 10.875 1 97.25 192 ASP A N 1
ATOM 1421 C CA . ASP A 1 192 ? -20.031 12.273 10.625 1 97.25 192 ASP A CA 1
ATOM 1422 C C . ASP A 1 192 ? -19.938 13.375 9.57 1 97.25 192 ASP A C 1
ATOM 1424 O O . ASP A 1 192 ? -19.828 14.555 9.914 1 97.25 192 ASP A O 1
ATOM 1428 N N . THR A 1 193 ? -20.031 12.969 8.359 1 96.38 193 THR A N 1
ATOM 1429 C CA . THR A 1 193 ? -20 13.906 7.242 1 96.38 193 THR A CA 1
ATOM 1430 C C . THR A 1 193 ? -21.328 13.93 6.512 1 96.38 193 THR A C 1
ATOM 1432 O O . THR A 1 193 ? -22.125 12.984 6.625 1 96.38 193 THR A O 1
ATOM 1435 N N . GLU A 1 194 ? -21.531 14.984 5.789 1 94.12 194 GLU A N 1
ATOM 1436 C CA . GLU A 1 194 ? -22.734 15.062 4.965 1 94.12 194 GLU A CA 1
ATOM 1437 C C . GLU A 1 194 ? -22.781 13.938 3.941 1 94.12 194 GLU A C 1
ATOM 1439 O O . GLU A 1 194 ? -23.828 13.344 3.709 1 94.12 194 GLU A O 1
ATOM 1444 N N . ALA A 1 195 ? -21.625 13.656 3.406 1 92.25 195 ALA A N 1
ATOM 1445 C CA . ALA A 1 195 ? -21.547 12.594 2.408 1 92.25 195 ALA A CA 1
ATOM 1446 C C . ALA A 1 195 ? -21.953 11.25 3.006 1 92.25 195 ALA A C 1
ATOM 1448 O O . ALA A 1 195 ? -22.688 10.492 2.385 1 92.25 195 ALA A O 1
ATOM 1449 N N . ASN A 1 196 ? -21.484 10.898 4.203 1 94.38 196 ASN A N 1
ATOM 1450 C CA . ASN A 1 196 ? -21.828 9.641 4.855 1 94.38 196 ASN A CA 1
ATOM 1451 C C . ASN A 1 196 ? -23.312 9.594 5.227 1 94.38 196 ASN A C 1
ATOM 1453 O O . ASN A 1 196 ? -23.953 8.547 5.121 1 94.38 196 ASN A O 1
ATOM 1457 N N . ARG A 1 197 ? -23.859 10.688 5.621 1 95.25 197 ARG A N 1
ATOM 1458 C CA . ARG A 1 197 ? -25.281 10.75 5.941 1 95.25 197 ARG A CA 1
ATOM 1459 C C . ARG A 1 197 ? -26.141 10.516 4.699 1 95.25 197 ARG A C 1
ATOM 1461 O O . ARG A 1 197 ? -27.188 9.867 4.77 1 95.25 197 ARG A O 1
ATOM 1468 N N . GLN A 1 198 ? -25.688 11.062 3.596 1 95.25 198 GLN A N 1
ATOM 1469 C CA . GLN A 1 198 ? -26.406 10.859 2.342 1 95.25 198 GLN A CA 1
ATOM 1470 C C . GLN A 1 198 ? -26.328 9.406 1.893 1 95.25 198 GLN A C 1
ATOM 1472 O O . GLN A 1 198 ? -27.297 8.852 1.386 1 95.25 198 GLN A O 1
ATOM 1477 N N . ALA A 1 199 ? -25.203 8.82 2.053 1 92.12 199 ALA A N 1
ATOM 1478 C CA . ALA A 1 199 ? -24.969 7.441 1.623 1 92.12 199 ALA A CA 1
ATOM 1479 C C . ALA A 1 199 ? -25.703 6.453 2.521 1 92.12 199 ALA A C 1
ATOM 1481 O O . ALA A 1 199 ? -26.078 5.359 2.084 1 92.12 199 ALA A O 1
ATOM 1482 N N . MET A 1 200 ? -25.875 6.887 3.84 1 94.94 200 MET A N 1
ATOM 1483 C CA . MET A 1 200 ? -26.531 6.02 4.812 1 94.94 200 MET A CA 1
ATOM 1484 C C . MET A 1 200 ? -27.641 6.766 5.551 1 94.94 200 MET A C 1
ATOM 1486 O O . MET A 1 200 ? -27.578 6.93 6.77 1 94.94 200 MET A O 1
ATOM 1490 N N . PRO A 1 201 ? -28.672 7.098 4.871 1 94.5 201 PRO A N 1
ATOM 1491 C CA . PRO A 1 201 ? -29.688 7.992 5.426 1 94.5 201 PRO A CA 1
ATOM 1492 C C . PRO A 1 201 ? -30.422 7.387 6.621 1 94.5 201 PRO A C 1
ATOM 1494 O O . PRO A 1 201 ? -30.938 8.117 7.469 1 94.5 201 PRO A O 1
ATOM 1497 N N . ASN A 1 202 ? -30.438 6.07 6.773 1 96.12 202 ASN A N 1
ATOM 1498 C CA . ASN A 1 202 ? -31.188 5.434 7.844 1 96.12 202 ASN A CA 1
ATOM 1499 C C . ASN A 1 202 ? -30.281 4.891 8.93 1 96.12 202 ASN A C 1
ATOM 1501 O O . ASN A 1 202 ? -30.719 4.172 9.828 1 96.12 202 ASN A O 1
ATOM 1505 N N . ALA A 1 203 ? -29.062 5.242 8.836 1 93.62 203 ALA A N 1
ATOM 1506 C CA . ALA A 1 203 ? -28.109 4.711 9.797 1 93.62 203 ALA A CA 1
ATOM 1507 C C . ALA A 1 203 ? -28.266 5.383 11.156 1 93.62 203 ALA A C 1
ATOM 1509 O O . ALA A 1 203 ? -28.656 6.547 11.242 1 93.62 203 ALA A O 1
ATOM 1510 N N . ASP A 1 204 ? -28.031 4.578 12.211 1 91.75 204 ASP A N 1
ATOM 1511 C CA . ASP A 1 204 ? -27.844 5.16 13.531 1 91.75 204 ASP A CA 1
ATOM 1512 C C . ASP A 1 204 ? -26.516 5.914 13.617 1 91.75 204 ASP A C 1
ATOM 1514 O O . ASP A 1 204 ? -25.438 5.301 13.602 1 91.75 204 ASP A O 1
ATOM 1518 N N . THR A 1 205 ? -26.531 7.207 13.734 1 92.62 205 THR A N 1
ATOM 1519 C CA . THR A 1 205 ? -25.328 8.031 13.617 1 92.62 205 THR A CA 1
ATOM 1520 C C . THR A 1 205 ? -24.75 8.344 15 1 92.62 205 THR A C 1
ATOM 1522 O O . THR A 1 205 ? -23.844 9.172 15.125 1 92.62 205 THR A O 1
ATOM 1525 N N . SER A 1 206 ? -25.281 7.668 16.047 1 92.62 206 SER A N 1
ATOM 1526 C CA . SER A 1 206 ? -24.859 7.977 17.422 1 92.62 206 SER A CA 1
ATOM 1527 C C . SER A 1 206 ? -23.406 7.578 17.656 1 92.62 206 SER A C 1
ATOM 1529 O O . SER A 1 206 ? -22.766 8.094 18.562 1 92.62 206 SER A O 1
ATOM 1531 N N . SER A 1 207 ? -22.922 6.734 16.781 1 94.94 207 SER A N 1
ATOM 1532 C CA . SER A 1 207 ? -21.547 6.27 16.938 1 94.94 207 SER A CA 1
ATOM 1533 C C . SER A 1 207 ? -20.625 6.949 15.945 1 94.94 207 SER A C 1
ATOM 1535 O O . SER A 1 207 ? -19.422 6.637 15.891 1 94.94 207 SER A O 1
ATOM 1537 N N . TRP A 1 208 ? -21.156 7.91 15.172 1 97.12 208 TRP A N 1
ATOM 1538 C CA . TRP A 1 208 ? -20.312 8.602 14.203 1 97.12 208 TRP A CA 1
ATOM 1539 C C . TRP A 1 208 ? -19.531 9.734 14.867 1 97.12 208 TRP A C 1
ATOM 1541 O O . TRP A 1 208 ? -20.047 10.422 15.75 1 97.12 208 TRP A O 1
ATOM 1551 N N . THR A 1 209 ? -18.297 9.906 14.523 1 98.38 209 THR A N 1
ATOM 1552 C CA . THR A 1 209 ? -17.453 10.922 15.133 1 98.38 209 THR A CA 1
ATOM 1553 C C . THR A 1 209 ? -17.719 12.297 14.523 1 98.38 209 THR A C 1
ATOM 1555 O O . THR A 1 209 ? -17.547 12.5 13.328 1 98.38 209 THR A O 1
ATOM 1558 N N . PRO A 1 210 ? -18.141 13.234 15.336 1 98 210 PRO A N 1
ATOM 1559 C CA . PRO A 1 210 ? -18.25 14.602 14.828 1 98 210 PRO A CA 1
ATOM 1560 C C . PRO A 1 210 ? -16.906 15.156 14.359 1 98 210 PRO A C 1
ATOM 1562 O O . PRO A 1 210 ? -15.875 14.922 15 1 98 210 PRO A O 1
ATOM 1565 N N . LEU A 1 211 ? -16.906 15.875 13.297 1 98.5 211 LEU A N 1
ATOM 1566 C CA . LEU A 1 211 ? -15.664 16.391 12.719 1 98.5 211 LEU A CA 1
ATOM 1567 C C . LEU A 1 211 ? -14.969 17.344 13.68 1 98.5 211 LEU A C 1
ATOM 1569 O O . LEU A 1 211 ? -13.734 17.375 13.742 1 98.5 211 LEU A O 1
ATOM 1573 N N . ASP A 1 212 ? -15.727 18.062 14.492 1 98.44 212 ASP A N 1
ATOM 1574 C CA . ASP A 1 212 ? -15.156 19.016 15.438 1 98.44 212 ASP A CA 1
ATOM 1575 C C . ASP A 1 212 ? -14.297 18.312 16.484 1 98.44 212 ASP A C 1
ATOM 1577 O O . ASP A 1 212 ? -13.305 18.875 16.953 1 98.44 212 ASP A O 1
ATOM 1581 N N . HIS A 1 213 ? -14.688 17.094 16.797 1 98.69 213 HIS A N 1
ATOM 1582 C CA . HIS A 1 213 ? -13.891 16.359 17.766 1 98.69 213 HIS A CA 1
ATOM 1583 C C . HIS A 1 213 ? -12.508 16.031 17.219 1 98.69 213 HIS A C 1
ATOM 1585 O O . HIS A 1 213 ? -11.508 16.094 17.938 1 98.69 213 HIS A O 1
ATOM 1591 N N . VAL A 1 214 ? -12.469 15.688 15.969 1 98.81 214 VAL A N 1
ATOM 1592 C CA . VAL A 1 214 ? -11.195 15.359 15.328 1 98.81 214 VAL A CA 1
ATOM 1593 C C . VAL A 1 214 ? -10.336 16.625 15.227 1 98.81 214 VAL A C 1
ATOM 1595 O O . VAL A 1 214 ? -9.172 16.609 15.641 1 98.81 214 VAL A O 1
ATOM 1598 N N . SER A 1 215 ? -10.883 17.688 14.711 1 98.88 215 SER A N 1
ATOM 1599 C CA . SER A 1 215 ? -10.141 18.938 14.539 1 98.88 215 SER A CA 1
ATOM 1600 C C . SER A 1 215 ? -9.617 19.453 15.867 1 98.88 215 SER A C 1
ATOM 1602 O O . SER A 1 215 ? -8.484 19.938 15.953 1 98.88 215 SER A O 1
ATOM 1604 N N . SER A 1 216 ? -10.469 19.359 16.906 1 98.69 216 SER A N 1
ATOM 1605 C CA . SER A 1 216 ? -10.055 19.828 18.219 1 98.69 216 SER A CA 1
ATOM 1606 C C . SER A 1 216 ? -8.859 19.031 18.75 1 98.69 216 SER A C 1
ATOM 1608 O O . SER A 1 216 ? -7.949 19.594 19.359 1 98.69 216 SER A O 1
ATOM 1610 N N . GLU A 1 217 ? -8.891 17.734 18.547 1 98.81 217 GLU A N 1
ATOM 1611 C CA . GLU A 1 217 ? -7.77 16.906 18.984 1 98.81 217 GLU A CA 1
ATOM 1612 C C . GLU A 1 217 ? -6.496 17.234 18.203 1 98.81 217 GLU A C 1
ATOM 1614 O O . GLU A 1 217 ? -5.406 17.281 18.781 1 98.81 217 GLU A O 1
ATOM 1619 N N . LEU A 1 218 ? -6.602 17.5 16.938 1 98.81 218 LEU A N 1
ATOM 1620 C CA . LEU A 1 218 ? -5.449 17.859 16.109 1 98.81 218 LEU A CA 1
ATOM 1621 C C . LEU A 1 218 ? -4.855 19.188 16.562 1 98.81 218 LEU A C 1
ATOM 1623 O O . LEU A 1 218 ? -3.633 19.328 16.625 1 98.81 218 LEU A O 1
ATOM 1627 N N . ILE A 1 219 ? -5.723 20.156 16.906 1 98.81 219 ILE A N 1
ATOM 1628 C CA . ILE A 1 219 ? -5.266 21.438 17.422 1 98.81 219 ILE A CA 1
ATOM 1629 C C . ILE A 1 219 ? -4.562 21.25 18.75 1 98.81 219 ILE A C 1
ATOM 1631 O O . ILE A 1 219 ? -3.529 21.859 19.016 1 98.81 219 ILE A O 1
ATOM 1635 N N . LYS A 1 220 ? -5.148 20.375 19.547 1 98.69 220 LYS A N 1
ATOM 1636 C CA . LYS A 1 220 ? -4.512 20.078 20.828 1 98.69 220 LYS A CA 1
ATOM 1637 C C . LYS A 1 220 ? -3.105 19.516 20.625 1 98.69 220 LYS A C 1
ATOM 1639 O O . LYS A 1 220 ? -2.162 19.938 21.297 1 98.69 220 LYS A O 1
ATOM 1644 N N . TRP A 1 221 ? -2.91 18.547 19.688 1 98.75 221 TRP A N 1
ATOM 1645 C CA . TRP A 1 221 ? -1.591 18 19.391 1 98.75 221 TRP A CA 1
ATOM 1646 C C . TRP A 1 221 ? -0.647 19.094 18.891 1 98.75 221 TRP A C 1
ATOM 1648 O O . TRP A 1 221 ? 0.539 19.094 19.234 1 98.75 221 TRP A O 1
ATOM 1658 N N . LEU A 1 222 ? -1.156 19.984 18.062 1 98.31 222 LEU A N 1
ATOM 1659 C CA . LEU A 1 222 ? -0.377 21.078 17.516 1 98.31 222 LEU A CA 1
ATOM 1660 C C . LEU A 1 222 ? 0.164 21.969 18.625 1 98.31 222 LEU A C 1
ATOM 1662 O O . LEU A 1 222 ? 1.303 22.438 18.547 1 98.31 222 LEU A O 1
ATOM 1666 N N . GLU A 1 223 ? -0.63 22.156 19.672 1 97.88 223 GLU A N 1
ATOM 1667 C CA . GLU A 1 223 ? -0.299 23.078 20.75 1 97.88 223 GLU A CA 1
ATOM 1668 C C . GLU A 1 223 ? 0.471 22.391 21.875 1 97.88 223 GLU A C 1
ATOM 1670 O O . GLU A 1 223 ? 1.041 23.047 22.734 1 97.88 223 GLU A O 1
ATOM 1675 N N . SER A 1 224 ? 0.511 21.094 21.812 1 96.88 224 SER A N 1
ATOM 1676 C CA . SER A 1 224 ? 1.142 20.297 22.859 1 96.88 224 SER A CA 1
ATOM 1677 C C . SER A 1 224 ? 2.646 20.188 22.641 1 96.88 224 SER A C 1
ATOM 1679 O O . SER A 1 224 ? 3.131 20.359 21.516 1 96.88 224 SER A O 1
ATOM 1681 N N . SER A 1 225 ? 3.355 19.953 23.766 1 93.88 225 SER A N 1
ATOM 1682 C CA . SER A 1 225 ? 4.77 19.609 23.672 1 93.88 225 SER A CA 1
ATOM 1683 C C . SER A 1 225 ? 4.957 18.188 23.125 1 93.88 225 SER A C 1
ATOM 1685 O O . SER A 1 225 ? 4.008 17.406 23.094 1 93.88 225 SER A O 1
ATOM 1687 N N . TYR A 1 226 ? 6.145 17.938 22.75 1 93.06 226 TYR A N 1
ATOM 1688 C CA . TYR A 1 226 ? 6.512 16.641 22.203 1 93.06 226 TYR A CA 1
ATOM 1689 C C . TYR A 1 226 ? 6.102 15.516 23.156 1 93.06 226 TYR A C 1
ATOM 1691 O O . TYR A 1 226 ? 5.59 14.484 22.719 1 93.06 226 TYR A O 1
ATOM 1699 N N . THR A 1 227 ? 6.207 15.711 24.453 1 93.62 227 THR A N 1
ATOM 1700 C CA . THR A 1 227 ? 5.996 14.648 25.438 1 93.62 227 THR A CA 1
ATOM 1701 C C . THR A 1 227 ? 4.512 14.477 25.719 1 93.62 227 THR A C 1
ATOM 1703 O O . THR A 1 227 ? 4.102 13.461 26.297 1 93.62 227 THR A O 1
ATOM 1706 N N . GLU A 1 228 ? 3.674 15.414 25.266 1 96.62 228 GLU A N 1
ATOM 1707 C CA . GLU A 1 228 ? 2.242 15.367 25.547 1 96.62 228 GLU A CA 1
ATOM 1708 C C . GLU A 1 228 ? 1.47 14.773 24.375 1 96.62 228 GLU A C 1
ATOM 1710 O O . GLU A 1 228 ? 0.302 14.406 24.516 1 96.62 228 GLU A O 1
ATOM 1715 N N . ARG A 1 229 ? 2.125 14.672 23.234 1 97.88 229 ARG A N 1
ATOM 1716 C CA . ARG A 1 229 ? 1.536 14.047 22.047 1 97.88 229 ARG A CA 1
ATOM 1717 C C . ARG A 1 229 ? 1.598 12.531 22.141 1 97.88 229 ARG A C 1
ATOM 1719 O O . ARG A 1 229 ? 2.41 11.977 22.875 1 97.88 229 ARG A O 1
ATOM 1726 N N . PRO A 1 230 ? 0.665 11.836 21.359 1 98.5 230 PRO A N 1
ATOM 1727 C CA . PRO A 1 230 ? 0.971 10.414 21.156 1 98.5 230 PRO A CA 1
ATOM 1728 C C . PRO A 1 230 ? 2.383 10.188 20.625 1 98.5 230 PRO A C 1
ATOM 1730 O O . PRO A 1 230 ? 2.92 11.031 19.906 1 98.5 230 PRO A O 1
ATOM 1733 N N . PRO A 1 231 ? 3.02 9.086 21.047 1 98.38 231 PRO A N 1
ATOM 1734 C CA . PRO A 1 231 ? 4.371 8.828 20.547 1 98.38 231 PRO A CA 1
ATOM 1735 C C . PRO A 1 231 ? 4.441 8.836 19.016 1 98.38 231 PRO A C 1
ATOM 1737 O O . PRO A 1 231 ? 3.504 8.398 18.344 1 98.38 231 PRO A O 1
ATOM 1740 N N . SER A 1 232 ? 5.559 9.328 18.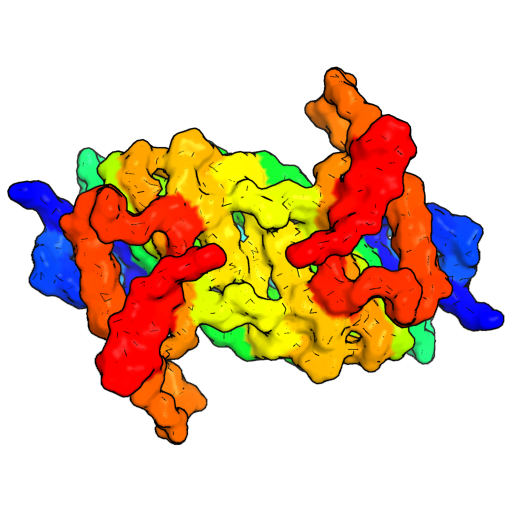5 1 98.75 232 SER A N 1
ATOM 1741 C CA . SER A 1 232 ? 5.762 9.336 17.047 1 98.75 232 SER A CA 1
ATOM 1742 C C . SER A 1 232 ? 5.645 7.93 16.469 1 98.75 232 SER A C 1
ATOM 1744 O O . SER A 1 232 ? 6.152 6.965 17.047 1 98.75 232 SER A O 1
ATOM 1746 N N . GLY A 1 233 ? 4.949 7.805 15.375 1 98.81 233 GLY A N 1
ATOM 1747 C CA . GLY A 1 233 ? 4.715 6.516 14.742 1 98.81 233 GLY A CA 1
ATOM 1748 C C . GLY A 1 233 ? 3.424 5.859 15.188 1 98.81 233 GLY A C 1
ATOM 1749 O O . GLY A 1 233 ? 3.07 4.781 14.703 1 98.81 233 GLY A O 1
ATOM 1750 N N . SER A 1 234 ? 2.613 6.574 16.016 1 98.75 234 SER A N 1
ATOM 1751 C CA . SER A 1 234 ? 1.387 6.004 16.562 1 98.75 234 SER A CA 1
ATOM 1752 C C . SER A 1 234 ? 0.248 6.059 15.555 1 98.75 234 SER A C 1
ATOM 1754 O O . SER A 1 234 ? 0.123 7.027 14.805 1 98.75 234 SER A O 1
ATOM 1756 N N . LEU A 1 235 ? -0.469 4.992 15.555 1 98.88 235 LEU A N 1
ATOM 1757 C CA . LEU A 1 235 ? -1.822 5.02 15.008 1 98.88 235 LEU A CA 1
ATOM 1758 C C . LEU A 1 235 ? -2.846 5.27 16.109 1 98.88 235 LEU A C 1
ATOM 1760 O O . LEU A 1 235 ? -2.914 4.516 17.078 1 98.88 235 LEU A O 1
ATOM 1764 N N . VAL A 1 236 ? -3.594 6.367 15.961 1 98.94 236 VAL A N 1
ATOM 1765 C CA . VAL A 1 236 ? -4.539 6.75 17 1 98.94 236 VAL A CA 1
ATOM 1766 C C . VAL A 1 236 ? -5.965 6.465 16.547 1 98.94 236 VAL A C 1
ATOM 1768 O O . VAL A 1 236 ? -6.512 7.195 15.703 1 98.94 236 VAL A O 1
ATOM 1771 N N . LYS A 1 237 ? -6.602 5.441 17.109 1 98.62 237 LYS A N 1
ATOM 1772 C CA . LYS A 1 237 ? -7.992 5.102 16.828 1 98.62 237 LYS A CA 1
ATOM 1773 C C . LYS A 1 237 ? -8.945 6.156 17.391 1 98.62 237 LYS A C 1
ATOM 1775 O O . LYS A 1 237 ? -8.758 6.629 18.516 1 98.62 237 LYS A O 1
ATOM 1780 N N . ILE A 1 238 ? -9.859 6.547 16.562 1 98.75 238 ILE A N 1
ATOM 1781 C CA . ILE A 1 238 ? -10.898 7.488 16.953 1 98.75 238 ILE A CA 1
ATOM 1782 C C . ILE A 1 238 ? -12.234 6.758 17.078 1 98.75 238 ILE A C 1
ATOM 1784 O O . ILE A 1 238 ? -12.805 6.32 16.078 1 98.75 238 ILE A O 1
ATOM 1788 N N . VAL A 1 239 ? -12.68 6.668 18.281 1 97.25 239 VAL A N 1
ATOM 1789 C CA . VAL A 1 239 ? -13.867 5.871 18.578 1 97.25 239 VAL A CA 1
ATOM 1790 C C . VAL A 1 239 ? -14.914 6.73 19.281 1 97.25 239 VAL A C 1
ATOM 1792 O O . VAL A 1 239 ? -14.617 7.352 20.312 1 97.25 239 VAL A O 1
ATOM 1795 N N . THR A 1 240 ? -16.109 6.762 18.688 1 97.31 240 THR A N 1
ATOM 1796 C CA . THR A 1 240 ? -17.203 7.523 19.266 1 97.31 240 THR A CA 1
ATOM 1797 C C . THR A 1 240 ? -18.312 6.594 19.75 1 97.31 240 THR A C 1
ATOM 1799 O O . THR A 1 240 ? -18.719 5.684 19.016 1 97.31 240 THR A O 1
ATOM 1802 N N . SER A 1 241 ? -18.641 6.762 21.016 1 94.06 241 SER A N 1
ATOM 1803 C CA . SER A 1 241 ? -19.766 6.055 21.625 1 94.06 241 SER A CA 1
ATOM 1804 C C . SER A 1 241 ? -20.594 6.992 22.5 1 94.06 241 SER A C 1
ATOM 1806 O O . SER A 1 241 ? -20.047 7.668 23.375 1 94.06 241 SER A O 1
ATOM 1808 N N . LYS A 1 242 ? -21.953 7.047 22.234 1 88.06 242 LYS A N 1
ATOM 1809 C CA . LYS A 1 242 ? -22.891 7.848 23.016 1 88.06 242 LYS A CA 1
ATOM 1810 C C . LYS A 1 242 ? -22.453 9.305 23.078 1 88.06 242 LYS A C 1
ATOM 1812 O O . LYS A 1 242 ? -22.422 9.891 24.172 1 88.06 242 LYS A O 1
ATOM 1817 N N . GLY A 1 243 ? -21.953 9.82 22.047 1 85.94 243 GLY A N 1
ATOM 1818 C CA . GLY A 1 243 ? -21.625 11.227 21.938 1 85.94 243 GLY A CA 1
ATOM 1819 C C . GLY A 1 243 ? -20.234 11.555 22.422 1 85.94 243 GLY A C 1
ATOM 1820 O O . GLY A 1 243 ? -19.766 12.688 22.266 1 85.94 243 GLY A O 1
ATOM 1821 N N . ASN A 1 244 ? -19.547 10.555 23.016 1 94.88 244 ASN A N 1
ATOM 1822 C CA . ASN A 1 244 ? -18.188 10.742 23.469 1 94.88 244 ASN A CA 1
ATOM 1823 C C . ASN A 1 244 ? -17.172 10.156 22.5 1 94.88 244 ASN A C 1
ATOM 1825 O O . ASN A 1 244 ? -17.375 9.055 21.984 1 94.88 244 ASN A O 1
ATOM 1829 N N . THR A 1 245 ? -16.125 10.953 22.203 1 98.12 245 THR A N 1
ATOM 1830 C CA . THR A 1 245 ? -15.102 10.477 21.281 1 98.12 245 THR A CA 1
ATOM 1831 C C . THR A 1 245 ? -13.781 10.258 22.016 1 98.12 245 THR A C 1
ATOM 1833 O O . THR A 1 245 ? -13.281 11.156 22.688 1 98.12 245 THR A O 1
ATOM 1836 N N . ASP A 1 246 ? -13.258 9.055 21.953 1 98.12 246 ASP A N 1
ATOM 1837 C CA . ASP A 1 246 ? -11.961 8.703 22.531 1 98.12 246 ASP A CA 1
ATOM 1838 C C . ASP A 1 246 ? -10.898 8.562 21.453 1 98.12 246 ASP A C 1
ATOM 1840 O O . ASP A 1 246 ? -11.18 8.086 20.359 1 98.12 246 ASP A O 1
ATOM 1844 N N . PHE A 1 247 ? -9.727 9.023 21.781 1 98.44 247 PHE A N 1
ATOM 1845 C CA . PHE A 1 247 ? -8.539 8.875 20.938 1 98.44 247 PHE A CA 1
ATOM 1846 C C . PHE A 1 247 ? -7.547 7.91 21.594 1 98.44 247 PHE A C 1
ATOM 1848 O O . PHE A 1 247 ? -6.934 8.227 22.609 1 98.44 247 PHE A O 1
ATOM 1855 N N . ILE A 1 248 ? -7.426 6.734 20.969 1 98.19 248 ILE A N 1
ATOM 1856 C CA . ILE A 1 248 ? -6.734 5.629 21.609 1 98.19 248 ILE A CA 1
ATOM 1857 C C . ILE A 1 248 ? -5.547 5.188 20.75 1 98.19 248 ILE A C 1
ATOM 1859 O O . ILE A 1 248 ? -5.719 4.812 19.594 1 98.19 248 ILE A O 1
ATOM 1863 N N . VAL A 1 249 ? -4.32 5.18 21.297 1 98.12 249 VAL A N 1
ATOM 1864 C CA . VAL A 1 249 ? -3.148 4.691 20.578 1 98.12 249 VAL A CA 1
ATOM 1865 C C . VAL A 1 249 ? -3.281 3.191 20.328 1 98.12 249 VAL A C 1
ATOM 1867 O O . VAL A 1 249 ? -3.488 2.416 21.266 1 98.12 249 VAL A O 1
ATOM 1870 N N . GLU A 1 250 ? -3.217 2.879 19.031 1 95.12 250 GLU A N 1
ATOM 1871 C CA . GLU A 1 250 ? -3.258 1.471 18.656 1 95.12 250 GLU A CA 1
ATOM 1872 C C . GLU A 1 250 ? -1.998 0.74 19.109 1 95.12 250 GLU A C 1
ATOM 1874 O O . GLU A 1 250 ? -0.885 1.238 18.922 1 95.12 250 GLU A O 1
ATOM 1879 N N . LYS A 1 251 ? -2.023 -0.378 19.656 1 82.88 251 LYS A N 1
ATOM 1880 C CA . LYS A 1 251 ? -0.905 -1.13 20.219 1 82.88 251 LYS A CA 1
ATOM 1881 C C . LYS A 1 251 ? -0.153 -1.893 19.125 1 82.88 251 LYS A C 1
ATOM 1883 O O . LYS A 1 251 ? -0.738 -2.27 18.109 1 82.88 251 LYS A O 1
ATOM 1888 N N . MET B 1 1 ? -4.156 -38.375 -15.148 1 50.94 1 MET B N 1
ATOM 1889 C CA . MET B 1 1 ? -4.57 -37.156 -14.414 1 50.94 1 MET B CA 1
ATOM 1890 C C . MET B 1 1 ? -4.242 -35.906 -15.203 1 50.94 1 MET B C 1
ATOM 1892 O O . MET B 1 1 ? -3.293 -35.875 -15.992 1 50.94 1 MET B O 1
ATOM 1896 N N . SER B 1 2 ? -5.215 -34.938 -15.438 1 75.12 2 SER B N 1
ATOM 1897 C CA . SER B 1 2 ? -5.027 -33.781 -16.312 1 75.12 2 SER B CA 1
ATOM 1898 C C . SER B 1 2 ? -3.805 -32.969 -15.914 1 75.12 2 SER B C 1
ATOM 1900 O O . SER B 1 2 ? -3.455 -32.906 -14.727 1 75.12 2 SER B O 1
ATOM 1902 N N . GLN B 1 3 ? -2.943 -32.625 -16.797 1 93.25 3 GLN B N 1
ATOM 1903 C CA . GLN B 1 3 ? -1.743 -31.812 -16.609 1 93.25 3 GLN B CA 1
ATOM 1904 C C . GLN B 1 3 ? -2.055 -30.516 -15.859 1 93.25 3 GLN B C 1
ATOM 1906 O O . GLN B 1 3 ? -3 -29.797 -16.203 1 93.25 3 GLN B O 1
ATOM 1911 N N . LYS B 1 4 ? -1.325 -30.375 -14.742 1 97.88 4 LYS B N 1
ATOM 1912 C CA . LYS B 1 4 ? -1.529 -29.125 -14.008 1 97.88 4 LYS B CA 1
ATOM 1913 C C . LYS B 1 4 ? -1.09 -27.922 -14.828 1 97.88 4 LYS B C 1
ATOM 1915 O O . LYS B 1 4 ? -0.136 -28 -15.609 1 97.88 4 LYS B O 1
ATOM 1920 N N . VAL B 1 5 ? -1.811 -26.844 -14.648 1 98.75 5 VAL B N 1
ATOM 1921 C CA . VAL B 1 5 ? -1.538 -25.609 -15.375 1 98.75 5 VAL B CA 1
ATOM 1922 C C . VAL B 1 5 ? -1.25 -24.469 -14.391 1 98.75 5 VAL B C 1
ATOM 1924 O O . VAL B 1 5 ? -2.051 -24.203 -13.492 1 98.75 5 VAL B O 1
ATOM 1927 N N . VAL B 1 6 ? -0.106 -23.797 -14.562 1 98.88 6 VAL B N 1
ATOM 1928 C CA . VAL B 1 6 ? 0.325 -22.75 -13.641 1 98.88 6 VAL B CA 1
ATOM 1929 C C . VAL B 1 6 ? 0.589 -21.453 -14.414 1 98.88 6 VAL B C 1
ATOM 1931 O O . VAL B 1 6 ? 1.342 -21.453 -15.391 1 98.88 6 VAL B O 1
ATOM 1934 N N . ALA B 1 7 ? -0.083 -20.375 -14.039 1 98.88 7 ALA B N 1
ATOM 1935 C CA . ALA B 1 7 ? 0.243 -19.031 -14.547 1 98.88 7 ALA B CA 1
ATOM 1936 C C . ALA B 1 7 ? 1.255 -18.344 -13.633 1 98.88 7 ALA B C 1
ATOM 1938 O O . ALA B 1 7 ? 1.06 -18.266 -12.422 1 98.88 7 ALA B O 1
ATOM 1939 N N . VAL B 1 8 ? 2.326 -17.828 -14.234 1 98.94 8 VAL B N 1
ATOM 1940 C CA . VAL B 1 8 ? 3.402 -17.203 -13.477 1 98.94 8 VAL B CA 1
ATOM 1941 C C . VAL B 1 8 ? 3.551 -15.742 -13.906 1 98.94 8 VAL B C 1
ATOM 1943 O O . VAL B 1 8 ? 3.977 -15.461 -15.031 1 98.94 8 VAL B O 1
ATOM 1946 N N . PHE B 1 9 ? 3.15 -14.812 -13.039 1 98.69 9 PHE B N 1
ATOM 1947 C CA . PHE B 1 9 ? 3.479 -13.406 -13.242 1 98.69 9 PHE B CA 1
ATOM 1948 C C . PHE B 1 9 ? 4.945 -13.141 -12.914 1 98.69 9 PHE B C 1
ATOM 1950 O O . PHE B 1 9 ? 5.449 -13.602 -11.883 1 98.69 9 PHE B O 1
ATOM 1957 N N . GLY B 1 10 ? 5.578 -12.43 -13.719 1 97.94 10 GLY B N 1
ATOM 1958 C CA . GLY B 1 10 ? 7.004 -12.211 -13.555 1 97.94 10 GLY B CA 1
ATOM 1959 C C . GLY B 1 10 ? 7.848 -13.367 -14.062 1 97.94 10 GLY B C 1
ATOM 1960 O O . GLY B 1 10 ? 8.867 -13.703 -13.461 1 97.94 10 GLY B O 1
ATOM 1961 N N . GLY B 1 11 ? 7.434 -13.969 -15.094 1 98.12 11 GLY B N 1
ATOM 1962 C CA . GLY B 1 11 ? 8.07 -15.172 -15.594 1 98.12 11 GLY B CA 1
ATOM 1963 C C . GLY B 1 11 ? 9.43 -14.914 -16.219 1 98.12 11 GLY B C 1
ATOM 1964 O O . GLY B 1 11 ? 10.195 -15.844 -16.469 1 98.12 11 GLY B O 1
ATOM 1965 N N . VAL B 1 12 ? 9.789 -13.68 -16.438 1 97.19 12 VAL B N 1
ATOM 1966 C CA . VAL B 1 12 ? 11.039 -13.359 -17.125 1 97.19 12 VAL B CA 1
ATOM 1967 C C . VAL B 1 12 ? 12.102 -12.961 -16.094 1 97.19 12 VAL B C 1
ATOM 1969 O O . VAL B 1 12 ? 13.289 -12.898 -16.422 1 97.19 12 VAL B O 1
ATOM 1972 N N . GLY B 1 13 ? 11.727 -12.711 -14.875 1 96.31 13 GLY B N 1
ATOM 1973 C CA . GLY B 1 13 ? 12.688 -12.398 -13.828 1 96.31 13 GLY B CA 1
ATOM 1974 C C . GLY B 1 13 ? 13.438 -13.617 -13.328 1 96.31 13 GLY B C 1
ATOM 1975 O O . GLY B 1 13 ? 13.18 -14.734 -13.773 1 96.31 13 GLY B O 1
ATOM 1976 N N . SER B 1 14 ? 14.336 -13.43 -12.375 1 97.12 14 SER B N 1
ATOM 1977 C CA . SER B 1 14 ? 15.203 -14.492 -11.883 1 97.12 14 SER B CA 1
ATOM 1978 C C . SER B 1 14 ? 14.383 -15.625 -11.266 1 97.12 14 SER B C 1
ATOM 1980 O O . SER B 1 14 ? 14.523 -16.781 -11.664 1 97.12 14 SER B O 1
ATOM 1982 N N . LEU B 1 15 ? 13.547 -15.289 -10.297 1 98.12 15 LEU B N 1
ATOM 1983 C CA . LEU B 1 15 ? 12.75 -16.328 -9.656 1 98.12 15 LEU B CA 1
ATOM 1984 C C . LEU B 1 15 ? 11.711 -16.891 -10.625 1 98.12 15 LEU B C 1
ATOM 1986 O O . LEU B 1 15 ? 11.43 -18.094 -10.602 1 98.12 15 LEU B O 1
ATOM 1990 N N . GLY B 1 16 ? 11.117 -16 -11.453 1 98.56 16 GLY B N 1
ATOM 1991 C CA . GLY B 1 16 ? 10.141 -16.438 -12.438 1 98.56 16 GLY B CA 1
ATOM 1992 C C . GLY B 1 16 ? 10.688 -17.484 -13.406 1 98.56 16 GLY B C 1
ATOM 1993 O O . GLY B 1 16 ? 10.055 -18.516 -13.633 1 98.56 16 GLY B O 1
ATOM 1994 N N . ARG B 1 17 ? 11.844 -17.234 -13.945 1 98.44 17 ARG B N 1
ATOM 1995 C CA . ARG B 1 17 ? 12.477 -18.172 -14.859 1 98.44 17 ARG B CA 1
ATOM 1996 C C . ARG B 1 17 ? 12.766 -19.5 -14.172 1 98.44 17 ARG B C 1
ATOM 1998 O O . ARG B 1 17 ? 12.555 -20.562 -14.75 1 98.44 17 ARG B O 1
ATOM 2005 N N . ASN B 1 18 ? 13.266 -19.375 -12.984 1 98.75 18 ASN B N 1
ATOM 2006 C CA . ASN B 1 18 ? 13.562 -20.578 -12.211 1 98.75 18 ASN B CA 1
ATOM 2007 C C . ASN B 1 18 ? 12.305 -21.391 -11.953 1 98.75 18 ASN B C 1
ATOM 2009 O O . ASN B 1 18 ? 12.32 -22.625 -12.086 1 98.75 18 ASN B O 1
ATOM 2013 N N . LEU B 1 19 ? 11.227 -20.766 -11.633 1 98.88 19 LEU B N 1
ATOM 2014 C CA . LEU B 1 19 ? 9.961 -21.422 -11.359 1 98.88 19 LEU B CA 1
ATOM 2015 C C . LEU B 1 19 ? 9.398 -22.062 -12.625 1 98.88 19 LEU B C 1
ATOM 2017 O O . LEU B 1 19 ? 8.898 -23.188 -12.586 1 98.88 19 LEU B O 1
ATOM 2021 N N . ILE B 1 20 ? 9.484 -21.344 -13.719 1 98.81 20 ILE B N 1
ATOM 2022 C CA . ILE B 1 20 ? 9 -21.875 -14.984 1 98.81 20 ILE B CA 1
ATOM 2023 C C . ILE B 1 20 ? 9.742 -23.172 -15.328 1 98.81 20 ILE B C 1
ATOM 2025 O O . ILE B 1 20 ? 9.125 -24.156 -15.719 1 98.81 20 ILE B O 1
ATOM 2029 N N . ARG B 1 21 ? 11.039 -23.172 -15.133 1 98.5 21 ARG B N 1
ATOM 2030 C CA . ARG B 1 21 ? 11.828 -24.375 -15.375 1 98.5 21 ARG B CA 1
ATOM 2031 C C . ARG B 1 21 ? 11.383 -25.516 -14.461 1 98.5 21 ARG B C 1
ATOM 2033 O O . ARG B 1 21 ? 11.25 -26.656 -14.906 1 98.5 21 ARG B O 1
ATOM 2040 N N . ALA B 1 22 ? 11.148 -25.234 -13.211 1 98.81 22 ALA B N 1
ATOM 2041 C CA . ALA B 1 22 ? 10.727 -26.234 -12.242 1 98.81 22 ALA B CA 1
ATOM 2042 C C . ALA B 1 22 ? 9.367 -26.828 -12.625 1 98.81 22 ALA B C 1
ATOM 2044 O O . ALA B 1 22 ? 9.164 -28.031 -12.516 1 98.81 22 ALA B O 1
ATOM 2045 N N . ILE B 1 23 ? 8.43 -25.984 -13.047 1 98.81 23 ILE B N 1
ATOM 2046 C CA . ILE B 1 23 ? 7.102 -26.422 -13.469 1 98.81 23 ILE B CA 1
ATOM 2047 C C . ILE B 1 23 ? 7.219 -27.375 -14.656 1 98.81 23 ILE B C 1
ATOM 2049 O O . ILE B 1 23 ? 6.586 -28.438 -14.672 1 98.81 23 ILE B O 1
ATOM 2053 N N . LYS B 1 24 ? 8.062 -27 -15.555 1 98.38 24 LYS B N 1
ATOM 2054 C CA . LYS B 1 24 ? 8.25 -27.797 -16.766 1 98.38 24 LYS B CA 1
ATOM 2055 C C . LYS B 1 24 ? 8.906 -29.141 -16.438 1 98.38 24 LYS B C 1
ATOM 2057 O O . LYS B 1 24 ? 8.586 -30.156 -17.047 1 98.38 24 LYS B O 1
ATOM 2062 N N . GLN B 1 25 ? 9.781 -29.141 -15.555 1 98.06 25 GLN B N 1
ATOM 2063 C CA . GLN B 1 25 ? 10.453 -30.375 -15.141 1 98.06 25 GLN B CA 1
ATOM 2064 C C . GLN B 1 25 ? 9.469 -31.375 -14.562 1 98.06 25 GLN B C 1
ATOM 2066 O O . GLN B 1 25 ? 9.688 -32.594 -14.625 1 98.06 25 GLN B O 1
ATOM 2071 N N . LYS B 1 26 ? 8.344 -30.906 -14.062 1 98.19 2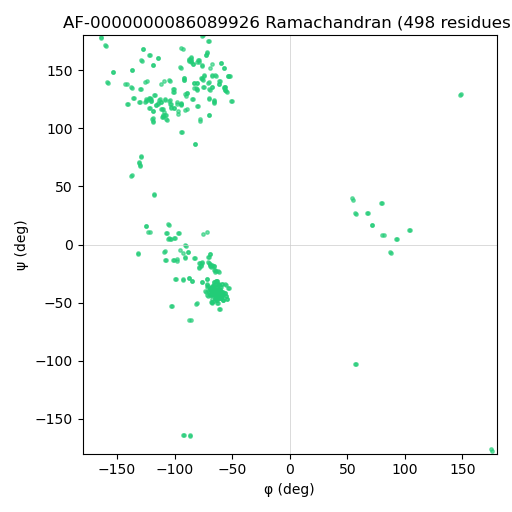6 LYS B N 1
ATOM 2072 C CA . LYS B 1 26 ? 7.293 -31.766 -13.523 1 98.19 26 LYS B CA 1
ATOM 2073 C C . LYS B 1 26 ? 6.289 -32.156 -14.609 1 98.19 26 LYS B C 1
ATOM 2075 O O . LYS B 1 26 ? 5.297 -32.812 -14.328 1 98.19 26 LYS B O 1
ATOM 2080 N N . ASN B 1 27 ? 6.516 -31.641 -15.828 1 97.69 27 ASN B N 1
ATOM 2081 C CA . ASN B 1 27 ? 5.648 -31.859 -16.969 1 97.69 27 ASN B CA 1
ATOM 2082 C C . ASN B 1 27 ? 4.293 -31.188 -16.797 1 97.69 27 ASN B C 1
ATOM 2084 O O . ASN B 1 27 ? 3.266 -31.719 -17.219 1 97.69 27 ASN B O 1
ATOM 2088 N N . TYR B 1 28 ? 4.277 -30.125 -16.016 1 98.44 28 TYR B N 1
ATOM 2089 C CA . TYR B 1 28 ? 3.113 -29.25 -15.922 1 98.44 28 TYR B CA 1
ATOM 2090 C C . TYR B 1 28 ? 3.17 -28.172 -16.984 1 98.44 28 TYR B C 1
ATOM 2092 O O . TYR B 1 28 ? 4.223 -27.938 -17.594 1 98.44 28 TYR B O 1
ATOM 2100 N N . MET B 1 29 ? 2.059 -27.594 -17.297 1 98.5 29 MET B N 1
ATOM 2101 C CA . MET B 1 29 ? 2.008 -26.5 -18.25 1 98.5 29 MET B CA 1
ATOM 2102 C C . MET B 1 29 ? 2.311 -25.172 -17.562 1 98.5 29 MET B C 1
ATOM 2104 O O . MET B 1 29 ? 1.665 -24.812 -16.578 1 98.5 29 MET B O 1
ATOM 2108 N N . ALA B 1 30 ? 3.279 -24.484 -18.094 1 98.75 30 ALA B N 1
ATOM 2109 C CA . ALA B 1 30 ? 3.672 -23.172 -17.562 1 98.75 30 ALA B CA 1
ATOM 2110 C C . ALA B 1 30 ? 3.25 -22.047 -18.5 1 98.75 30 ALA B C 1
ATOM 2112 O O . ALA B 1 30 ? 3.592 -22.062 -19.688 1 98.75 30 ALA B O 1
ATOM 2113 N N . ILE B 1 31 ? 2.502 -21.078 -17.984 1 98.81 31 ILE B N 1
ATOM 2114 C CA . ILE B 1 31 ? 2.137 -19.875 -18.719 1 98.81 31 ILE B CA 1
ATOM 2115 C C . ILE B 1 31 ? 2.84 -18.672 -18.094 1 98.81 31 ILE B C 1
ATOM 2117 O O . ILE B 1 31 ? 2.572 -18.312 -16.938 1 98.81 31 ILE B O 1
ATOM 2121 N N . SER B 1 32 ? 3.701 -18.047 -18.859 1 98.88 32 SER B N 1
ATOM 2122 C CA . SER B 1 32 ? 4.402 -16.859 -18.375 1 98.88 32 SER B CA 1
ATOM 2123 C C . SER B 1 32 ? 3.619 -15.594 -18.688 1 98.88 32 SER B C 1
ATOM 2125 O O . SER B 1 32 ? 3.148 -15.414 -19.812 1 98.88 32 SER B O 1
ATOM 2127 N N . ILE B 1 33 ? 3.428 -14.758 -17.75 1 98.38 33 ILE B N 1
ATOM 2128 C CA . ILE B 1 33 ? 2.814 -13.445 -17.906 1 98.38 33 ILE B CA 1
ATOM 2129 C C . ILE B 1 33 ? 3.809 -12.359 -17.5 1 98.38 33 ILE B C 1
ATOM 2131 O O . ILE B 1 33 ? 4.188 -12.258 -16.328 1 98.38 33 ILE B O 1
ATOM 2135 N N . ASP B 1 34 ? 4.219 -11.562 -18.391 1 97.25 34 ASP B N 1
ATOM 2136 C CA . ASP B 1 34 ? 5.27 -10.57 -18.156 1 97.25 34 ASP B CA 1
ATOM 2137 C C . ASP B 1 34 ? 5.293 -9.516 -19.25 1 97.25 34 ASP B C 1
ATOM 2139 O O . ASP B 1 34 ? 4.473 -9.547 -20.172 1 97.25 34 ASP B O 1
ATOM 2143 N N . LEU B 1 35 ? 6.184 -8.578 -19.062 1 93.5 35 LEU B N 1
ATOM 2144 C CA . LEU B 1 35 ? 6.332 -7.508 -20.047 1 93.5 35 LEU B CA 1
ATOM 2145 C C . LEU B 1 35 ? 7.094 -8 -21.281 1 93.5 35 LEU B C 1
ATOM 2147 O O . LEU B 1 35 ? 7.07 -7.355 -22.328 1 93.5 35 LEU B O 1
ATOM 2151 N N . LYS B 1 36 ? 7.809 -9.109 -21.156 1 96.31 36 LYS B N 1
ATOM 2152 C CA . LYS B 1 36 ? 8.562 -9.727 -22.25 1 96.31 36 LYS B CA 1
ATOM 2153 C C . LYS B 1 36 ? 8.211 -11.211 -22.375 1 96.31 36 LYS B C 1
ATOM 2155 O O . LYS B 1 36 ? 7.707 -11.82 -21.438 1 96.31 36 LYS B O 1
ATOM 2160 N N . GLU B 1 37 ? 8.461 -11.688 -23.5 1 97.19 37 GLU B N 1
ATOM 2161 C CA . GLU B 1 37 ? 8.203 -13.094 -23.766 1 97.19 37 GLU B CA 1
ATOM 2162 C C . GLU B 1 37 ? 9.18 -13.992 -23.016 1 97.19 37 GLU B C 1
ATOM 2164 O O . GLU B 1 37 ? 10.352 -13.641 -22.859 1 97.19 37 GLU B O 1
ATOM 2169 N N . ASN B 1 38 ? 8.703 -15.086 -22.484 1 97.75 38 ASN B N 1
ATOM 2170 C CA . ASN B 1 38 ? 9.523 -16.172 -21.953 1 97.75 38 ASN B CA 1
ATOM 2171 C C . ASN B 1 38 ? 9.43 -17.422 -22.828 1 97.75 38 ASN B C 1
ATOM 2173 O O . ASN B 1 38 ? 8.414 -18.109 -22.812 1 97.75 38 ASN B O 1
ATOM 2177 N N . SER B 1 39 ? 10.477 -17.781 -23.516 1 96.94 39 SER B N 1
ATOM 2178 C CA . SER B 1 39 ? 10.461 -18.875 -24.484 1 96.94 39 SER B CA 1
ATOM 2179 C C . SER B 1 39 ? 10.523 -20.234 -23.797 1 96.94 39 SER B C 1
ATOM 2181 O O . SER B 1 39 ? 10.234 -21.266 -24.406 1 96.94 39 SER B O 1
ATOM 2183 N N . ASP B 1 40 ? 10.898 -20.266 -22.531 1 97.88 40 ASP B N 1
ATOM 2184 C CA . ASP B 1 40 ? 10.969 -21.531 -21.812 1 97.88 40 ASP B CA 1
ATOM 2185 C C . ASP B 1 40 ? 9.586 -22 -21.375 1 97.88 40 ASP B C 1
ATOM 2187 O O . ASP B 1 40 ? 9.406 -23.172 -21.031 1 97.88 40 ASP B O 1
ATOM 2191 N N . ALA B 1 41 ? 8.617 -21.141 -21.312 1 98.69 41 ALA B N 1
ATOM 2192 C CA . ALA B 1 41 ? 7.254 -21.484 -20.906 1 98.69 41 ALA B CA 1
ATOM 2193 C C . ALA B 1 41 ? 6.484 -22.125 -22.062 1 98.69 41 ALA B C 1
ATOM 2195 O O . ALA B 1 41 ? 6.859 -21.984 -23.219 1 98.69 41 ALA B O 1
ATOM 2196 N N . ASP B 1 42 ? 5.457 -22.844 -21.781 1 98.62 42 ASP B N 1
ATOM 2197 C CA . ASP B 1 42 ? 4.594 -23.406 -22.812 1 98.62 42 ASP B CA 1
ATOM 2198 C C . ASP B 1 42 ? 3.836 -22.297 -23.547 1 98.62 42 ASP B C 1
ATOM 2200 O O . ASP B 1 42 ? 3.607 -22.391 -24.75 1 98.62 42 ASP B O 1
ATOM 2204 N N . HIS B 1 43 ? 3.42 -21.328 -22.828 1 98.5 43 HIS B N 1
ATOM 2205 C CA . HIS B 1 43 ? 2.777 -20.125 -23.375 1 98.5 43 HIS B CA 1
ATOM 2206 C C . HIS B 1 43 ? 3.303 -18.875 -22.703 1 98.5 43 HIS B C 1
ATOM 2208 O O . HIS B 1 43 ? 3.734 -18.906 -21.547 1 98.5 43 HIS B O 1
ATOM 2214 N N . SER B 1 44 ? 3.297 -17.781 -23.484 1 98.44 44 SER B N 1
ATOM 2215 C CA . SER B 1 44 ? 3.717 -16.484 -22.969 1 98.44 44 SER B CA 1
ATOM 2216 C C . SER B 1 44 ? 2.693 -15.406 -23.297 1 98.44 44 SER B C 1
ATOM 2218 O O . SER B 1 44 ? 2.326 -15.227 -24.453 1 98.44 44 SER B O 1
ATOM 2220 N N . ILE B 1 45 ? 2.215 -14.773 -22.297 1 98.12 45 ILE B N 1
ATOM 2221 C CA . ILE B 1 45 ? 1.358 -13.602 -22.453 1 98.12 45 ILE B CA 1
ATOM 2222 C C . ILE B 1 45 ? 2.16 -12.328 -22.172 1 98.12 45 ILE B C 1
ATOM 2224 O O . ILE B 1 45 ? 2.625 -12.117 -21.047 1 98.12 45 ILE B O 1
ATOM 2228 N N . VAL B 1 46 ? 2.273 -11.5 -23.156 1 96.62 46 VAL B N 1
ATOM 2229 C CA . VAL B 1 46 ? 3.066 -10.281 -23.047 1 96.62 46 VAL B CA 1
ATOM 2230 C C . VAL B 1 46 ? 2.152 -9.094 -22.734 1 96.62 46 VAL B C 1
ATOM 2232 O O . VAL B 1 46 ? 1.21 -8.82 -23.469 1 96.62 46 VAL B O 1
ATOM 2235 N N . LEU B 1 47 ? 2.436 -8.461 -21.625 1 94.19 47 LEU B N 1
ATOM 2236 C CA . LEU B 1 47 ? 1.642 -7.324 -21.172 1 94.19 47 LEU B CA 1
ATOM 2237 C C . LEU B 1 47 ? 2.127 -6.027 -21.812 1 94.19 47 LEU B C 1
ATOM 2239 O O . LEU B 1 47 ? 3.275 -5.938 -22.25 1 94.19 47 LEU B O 1
ATOM 2243 N N . ASN B 1 48 ? 1.211 -5.121 -21.781 1 86.94 48 ASN B N 1
ATOM 2244 C CA . ASN B 1 48 ? 1.58 -3.777 -22.219 1 86.94 48 ASN B CA 1
ATOM 2245 C C . ASN B 1 48 ? 2.301 -3.006 -21.125 1 86.94 48 ASN B C 1
ATOM 2247 O O . ASN B 1 48 ? 1.919 -3.082 -19.953 1 86.94 48 ASN B O 1
ATOM 2251 N N . ASN B 1 49 ? 3.344 -2.438 -21.562 1 77 49 ASN B N 1
ATOM 2252 C CA . ASN B 1 49 ? 4.02 -1.568 -20.609 1 77 49 ASN B CA 1
ATOM 2253 C C . ASN B 1 49 ? 3.158 -0.362 -20.25 1 77 49 ASN B C 1
ATOM 2255 O O . ASN B 1 49 ? 2.742 0.398 -21.125 1 77 49 ASN B O 1
ATOM 2259 N N . GLN B 1 50 ? 2.941 -0.257 -19.016 1 68.81 50 GLN B N 1
ATOM 2260 C CA . GLN B 1 50 ? 2.039 0.804 -18.578 1 68.81 50 GLN B CA 1
ATOM 2261 C C . GLN B 1 50 ? 2.816 2.051 -18.172 1 68.81 50 GLN B C 1
ATOM 2263 O O . GLN B 1 50 ? 2.23 3.029 -17.703 1 68.81 50 GLN B O 1
ATOM 2268 N N . LEU B 1 51 ? 4.094 1.887 -18.203 1 69.5 51 LEU B N 1
ATOM 2269 C CA . LEU B 1 51 ? 4.926 3.027 -17.828 1 69.5 51 LEU B CA 1
ATOM 2270 C C . LEU B 1 51 ? 5.398 3.781 -19.062 1 69.5 51 LEU B C 1
ATOM 2272 O O . LEU B 1 51 ? 5.957 3.182 -19.984 1 69.5 51 LEU B O 1
ATOM 2276 N N . ASP B 1 52 ? 4.895 5.012 -19.094 1 68.44 52 ASP B N 1
ATOM 2277 C CA . ASP B 1 52 ? 5.406 5.902 -20.141 1 68.44 52 ASP B CA 1
ATOM 2278 C C . ASP B 1 52 ? 6.262 7.016 -19.531 1 68.44 52 ASP B C 1
ATOM 2280 O O . ASP B 1 52 ? 5.84 7.691 -18.594 1 68.44 52 ASP B O 1
ATOM 2284 N N . LYS B 1 53 ? 7.508 6.941 -19.938 1 67.62 53 LYS B N 1
ATOM 2285 C CA . LYS B 1 53 ? 8.383 8.008 -19.469 1 67.62 53 LYS B CA 1
ATOM 2286 C C . LYS B 1 53 ? 8.406 9.18 -20.438 1 67.62 53 LYS B C 1
ATOM 2288 O O . LYS B 1 53 ? 8.602 8.992 -21.641 1 67.62 53 LYS B O 1
ATOM 2293 N N . ASN B 1 54 ? 7.898 10.234 -19.844 1 62.41 54 ASN B N 1
ATOM 2294 C CA . ASN B 1 54 ? 8.133 11.461 -20.594 1 62.41 54 ASN B CA 1
ATOM 2295 C C . ASN B 1 54 ? 9.562 11.969 -20.406 1 62.41 54 ASN B C 1
ATOM 2297 O O . ASN B 1 54 ? 9.914 12.438 -19.312 1 62.41 54 ASN B O 1
ATOM 2301 N N . SER B 1 55 ? 10.32 11.844 -21.312 1 56.25 55 SER B N 1
ATOM 2302 C CA . SER B 1 55 ? 11.75 12.133 -21.25 1 56.25 55 SER B CA 1
ATOM 2303 C C . SER B 1 55 ? 12.008 13.617 -21 1 56.25 55 SER B C 1
ATOM 2305 O O . SER B 1 55 ? 13.055 13.992 -20.484 1 56.25 55 SER B O 1
ATOM 2307 N N . LYS B 1 56 ? 11.062 14.344 -21.344 1 54.09 56 LYS B N 1
ATOM 2308 C CA . LYS B 1 56 ? 11.32 15.781 -21.281 1 54.09 56 LYS B CA 1
ATOM 2309 C C . LYS B 1 56 ? 11.352 16.266 -19.828 1 54.09 56 LYS B C 1
ATOM 2311 O O . LYS B 1 56 ? 12.203 17.078 -19.453 1 54.09 56 LYS B O 1
ATOM 2316 N N . ASN B 1 57 ? 10.508 15.758 -19.172 1 55.84 57 ASN B N 1
ATOM 2317 C CA . ASN B 1 57 ? 10.438 16.266 -17.797 1 55.84 57 ASN B CA 1
ATOM 2318 C C . ASN B 1 57 ? 10.633 15.156 -16.781 1 55.84 57 ASN B C 1
ATOM 2320 O O . ASN B 1 57 ? 10.391 15.359 -15.586 1 55.84 57 ASN B O 1
ATOM 2324 N N . ASN B 1 58 ? 11.078 13.953 -17.344 1 59.41 58 ASN B N 1
ATOM 2325 C CA . ASN B 1 58 ? 11.375 12.797 -16.5 1 59.41 58 ASN B CA 1
ATOM 2326 C C . ASN B 1 58 ? 10.18 12.406 -15.648 1 59.41 58 ASN B C 1
ATOM 2328 O O . ASN B 1 58 ? 10.336 12.008 -14.492 1 59.41 58 ASN B O 1
ATOM 2332 N N . THR B 1 59 ? 9.016 12.789 -16.281 1 64 59 THR B N 1
ATOM 2333 C CA . THR B 1 59 ? 7.789 12.391 -15.586 1 64 59 THR B CA 1
ATOM 2334 C C . THR B 1 59 ? 7.305 11.031 -16.078 1 64 59 THR B C 1
ATOM 2336 O O . THR B 1 59 ? 7.59 10.641 -17.219 1 64 59 THR B O 1
ATOM 2339 N N . LEU B 1 60 ? 6.777 10.289 -15.117 1 66.38 60 LEU B N 1
ATOM 2340 C CA . LEU B 1 60 ? 6.242 8.977 -15.461 1 66.38 60 LEU B CA 1
ATOM 2341 C C . LEU B 1 60 ? 4.723 9.023 -15.57 1 66.38 60 LEU B C 1
ATOM 2343 O O . LEU B 1 60 ? 4.062 9.727 -14.805 1 66.38 60 LEU B O 1
ATOM 2347 N N . SER B 1 61 ? 4.203 8.5 -16.625 1 69.31 61 SER B N 1
ATOM 2348 C CA . SER B 1 61 ? 2.766 8.281 -16.766 1 69.31 61 SER B CA 1
ATOM 2349 C C . SER B 1 61 ? 2.428 6.797 -16.766 1 69.31 61 SER B C 1
ATOM 2351 O O . SER B 1 61 ? 3.186 5.98 -17.281 1 69.31 61 SER B O 1
ATOM 2353 N N . PHE B 1 62 ? 1.354 6.609 -16.047 1 69.69 62 PHE B N 1
ATOM 2354 C CA . PHE B 1 62 ? 0.935 5.219 -15.906 1 69.69 62 PHE B CA 1
ATOM 2355 C C . PHE B 1 62 ? -0.503 5.035 -16.375 1 69.69 62 PHE B C 1
ATOM 2357 O O . PHE B 1 62 ? -1.319 5.953 -16.266 1 69.69 62 PHE B O 1
ATOM 2364 N N . HIS B 1 63 ? -0.673 3.98 -17 1 74.69 63 HIS B N 1
ATOM 2365 C CA . HIS B 1 63 ? -2.043 3.572 -17.281 1 74.69 63 HIS B CA 1
ATOM 2366 C C . HIS B 1 63 ? -2.561 2.602 -16.219 1 74.69 63 HIS B C 1
ATOM 2368 O O . HIS B 1 63 ? -1.773 1.937 -15.547 1 74.69 63 HIS B O 1
ATOM 2374 N N . ASP B 1 64 ? -3.932 2.75 -16.141 1 75 64 ASP B N 1
ATOM 2375 C CA . ASP B 1 64 ? -4.473 1.779 -15.195 1 75 64 ASP B CA 1
ATOM 2376 C C . ASP B 1 64 ? -4.324 0.355 -15.727 1 75 64 ASP B C 1
ATOM 2378 O O . ASP B 1 64 ? -4.059 0.154 -16.906 1 75 64 ASP B O 1
ATOM 2382 N N . GLY B 1 65 ? -4.289 -0.627 -14.953 1 80 65 GLY B N 1
ATOM 2383 C CA . GLY B 1 65 ? -4.004 -2.012 -15.289 1 80 65 GLY B CA 1
ATOM 2384 C C . GLY B 1 65 ? -5.156 -2.709 -15.984 1 80 65 GLY B C 1
ATOM 2385 O O . GLY B 1 65 ? -5.074 -3.9 -16.297 1 80 65 GLY B O 1
ATOM 2386 N N . SER B 1 66 ? -6.215 -1.957 -16.391 1 84.81 66 SER B N 1
ATOM 2387 C CA . SER B 1 66 ? -7.426 -2.58 -16.906 1 84.81 66 SER B CA 1
ATOM 2388 C C . SER B 1 66 ? -7.18 -3.201 -18.281 1 84.81 66 SER B C 1
ATOM 2390 O O . SER B 1 66 ? -7.73 -4.258 -18.594 1 84.81 66 SER B O 1
ATOM 2392 N N . GLU B 1 67 ? -6.367 -2.572 -19.078 1 86 67 GLU B N 1
ATOM 2393 C CA . GLU B 1 67 ? -6.051 -3.133 -20.391 1 86 67 GLU B CA 1
ATOM 2394 C C . GLU B 1 67 ? -5.324 -4.469 -20.25 1 86 67 GLU B C 1
ATOM 2396 O O . GLU B 1 67 ? -5.621 -5.418 -20.984 1 86 67 GLU B O 1
ATOM 2401 N N . ASN B 1 68 ? -4.395 -4.52 -19.375 1 91.5 68 ASN B N 1
ATOM 2402 C CA . ASN B 1 68 ? -3.656 -5.758 -19.156 1 91.5 68 ASN B CA 1
ATOM 2403 C C . ASN B 1 68 ? -4.559 -6.855 -18.594 1 91.5 68 ASN B C 1
ATOM 2405 O O . ASN B 1 68 ? -4.387 -8.031 -18.922 1 91.5 68 ASN B O 1
ATOM 2409 N N . GLU B 1 69 ? -5.465 -6.48 -17.719 1 93.06 69 GLU B N 1
ATOM 2410 C CA . GLU B 1 69 ? -6.434 -7.453 -17.219 1 93.06 69 GLU B CA 1
ATOM 2411 C C . GLU B 1 69 ? -7.207 -8.102 -18.359 1 93.06 69 GLU B C 1
ATOM 2413 O O . GLU B 1 69 ? -7.395 -9.32 -18.375 1 93.06 69 GLU B O 1
ATOM 2418 N N . GLN B 1 70 ? -7.594 -7.281 -19.328 1 91.31 70 GLN B N 1
ATOM 2419 C CA . GLN B 1 70 ? -8.359 -7.773 -20.469 1 91.31 70 GLN B CA 1
ATOM 2420 C C . GLN B 1 70 ? -7.5 -8.664 -21.359 1 91.31 70 GLN B C 1
ATOM 2422 O O . GLN B 1 70 ? -7.953 -9.719 -21.812 1 91.31 70 GLN B O 1
ATOM 2427 N N . VAL B 1 71 ? -6.316 -8.266 -21.609 1 93.94 71 VAL B N 1
ATOM 2428 C CA . VAL B 1 71 ? -5.402 -9.031 -22.453 1 93.94 71 VAL B CA 1
ATOM 2429 C C . VAL B 1 71 ? -5.168 -10.414 -21.828 1 93.94 71 VAL B C 1
ATOM 2431 O O . VAL B 1 71 ? -5.246 -11.43 -22.531 1 93.94 71 VAL B O 1
ATOM 2434 N N . ILE B 1 72 ? -4.914 -10.477 -20.562 1 96.88 72 ILE B N 1
ATOM 2435 C CA . ILE B 1 72 ? -4.629 -11.734 -19.875 1 96.88 72 ILE B CA 1
ATOM 2436 C C . ILE B 1 72 ? -5.855 -12.641 -19.938 1 96.88 72 ILE B C 1
ATOM 2438 O O . ILE B 1 72 ? -5.746 -13.828 -20.281 1 96.88 72 ILE B O 1
ATOM 2442 N N . SER B 1 73 ? -6.992 -12.047 -19.641 1 93.62 73 SER B N 1
ATOM 2443 C CA . SER B 1 73 ? -8.219 -12.836 -19.625 1 93.62 73 SER B CA 1
ATOM 2444 C C . SER B 1 73 ? -8.516 -13.445 -20.984 1 93.62 73 SER B C 1
ATOM 2446 O O . SER B 1 73 ? -8.859 -14.625 -21.078 1 93.62 73 SER B O 1
ATOM 2448 N N . GLN B 1 74 ? -8.375 -12.648 -22 1 95.38 74 GLN B N 1
ATOM 2449 C CA . GLN B 1 74 ? -8.641 -13.133 -23.344 1 95.38 74 GLN B CA 1
ATOM 2450 C C . GLN B 1 74 ? -7.668 -14.242 -23.734 1 95.38 74 GLN B C 1
ATOM 2452 O O . GLN B 1 74 ? -8.078 -15.273 -24.281 1 95.38 74 GLN B O 1
ATOM 2457 N N . LYS B 1 75 ? -6.441 -14.047 -23.516 1 97.81 75 LYS B N 1
ATOM 2458 C CA . LYS B 1 75 ? -5.422 -15.031 -23.891 1 97.81 75 LYS B CA 1
ATOM 2459 C C . LYS B 1 75 ? -5.582 -16.312 -23.078 1 97.81 75 LYS B C 1
ATOM 2461 O O . LYS B 1 75 ? -5.406 -17.406 -23.609 1 97.81 75 LYS B O 1
ATOM 2466 N N . LEU B 1 76 ? -5.879 -16.188 -21.797 1 97.56 76 LEU B N 1
ATOM 2467 C CA . LEU B 1 76 ? -6.074 -17.375 -20.953 1 97.56 76 LEU B CA 1
ATOM 2468 C C . LEU B 1 76 ? -7.285 -18.172 -21.422 1 97.56 76 LEU B C 1
ATOM 2470 O O . LEU B 1 76 ? -7.266 -19.406 -21.391 1 97.56 76 LEU B O 1
ATOM 2474 N N . GLN B 1 77 ? -8.328 -17.438 -21.797 1 95.69 77 GLN B N 1
ATOM 2475 C CA . GLN B 1 77 ? -9.5 -18.141 -22.328 1 95.69 77 GLN B CA 1
ATOM 2476 C C . GLN B 1 77 ? -9.133 -18.969 -23.547 1 95.69 77 GLN B C 1
ATOM 2478 O O . GLN B 1 77 ? -9.617 -20.094 -23.703 1 95.69 77 GLN B O 1
ATOM 2483 N N . GLN B 1 78 ? -8.344 -18.453 -24.359 1 97.19 78 GLN B N 1
ATOM 2484 C CA . GLN B 1 78 ? -7.902 -19.156 -25.562 1 97.19 78 GLN B CA 1
ATOM 2485 C C . GLN B 1 78 ? -7.031 -20.359 -25.203 1 97.19 78 GLN B C 1
ATOM 2487 O O . GLN B 1 78 ? -7.191 -21.438 -25.766 1 97.19 78 GLN B O 1
ATOM 2492 N N . ILE B 1 79 ? -6.129 -20.203 -24.281 1 97.62 79 ILE B N 1
ATOM 2493 C CA . ILE B 1 79 ? -5.148 -21.219 -23.906 1 97.62 79 ILE B CA 1
ATOM 2494 C C . ILE B 1 79 ? -5.836 -22.344 -23.141 1 97.62 79 ILE B C 1
ATOM 2496 O O . ILE B 1 79 ? -5.566 -23.516 -23.391 1 97.62 79 ILE B O 1
ATOM 2500 N N . LEU B 1 80 ? -6.699 -21.953 -22.25 1 96.62 80 LEU B N 1
ATOM 2501 C CA . LEU B 1 80 ? -7.266 -22.906 -21.312 1 96.62 80 LEU B CA 1
ATOM 2502 C C . LEU B 1 80 ? -8.5 -23.578 -21.906 1 96.62 80 LEU B C 1
ATOM 2504 O O . LEU B 1 80 ? -8.852 -24.688 -21.516 1 96.62 80 LEU B O 1
ATOM 2508 N N . ALA B 1 81 ? -9.219 -22.859 -22.812 1 93.5 81 ALA B N 1
ATOM 2509 C CA . ALA B 1 81 ? -10.5 -23.328 -23.328 1 93.5 81 ALA B CA 1
ATOM 2510 C C . ALA B 1 81 ? -11.492 -23.594 -22.203 1 93.5 81 ALA B C 1
ATOM 2512 O O . ALA B 1 81 ? -11.875 -22.688 -21.484 1 93.5 81 ALA B O 1
ATOM 2513 N N . ASN B 1 82 ? -11.688 -24.922 -21.875 1 91.69 82 ASN B N 1
ATOM 2514 C CA . ASN B 1 82 ? -12.656 -25.25 -20.844 1 91.69 82 ASN B CA 1
ATOM 2515 C C . ASN B 1 82 ? -11.969 -25.656 -19.531 1 91.69 82 ASN B C 1
ATOM 2517 O O . ASN B 1 82 ? -12.633 -26 -18.562 1 91.69 82 ASN B O 1
ATOM 2521 N N . ASN B 1 83 ? -10.68 -25.516 -19.609 1 95.56 83 ASN B N 1
ATOM 2522 C CA . ASN B 1 83 ? -9.922 -25.875 -18.406 1 95.56 83 ASN B CA 1
ATOM 2523 C C . ASN B 1 83 ? -9.688 -24.672 -17.5 1 95.56 83 ASN B C 1
ATOM 2525 O O . ASN B 1 83 ? -10.008 -23.531 -17.875 1 95.56 83 ASN B O 1
ATOM 2529 N N . LYS B 1 84 ? -9.219 -24.984 -16.266 1 97.56 84 LYS B N 1
ATOM 2530 C CA . LYS B 1 84 ? -8.922 -23.953 -15.281 1 97.56 84 LYS B CA 1
ATOM 2531 C C . LYS B 1 84 ? -7.461 -24.016 -14.844 1 97.56 84 LYS B C 1
ATOM 2533 O O . LYS B 1 84 ? -6.777 -25.016 -15.086 1 97.56 84 LYS B O 1
ATOM 2538 N N . LEU B 1 85 ? -7.055 -22.969 -14.258 1 98.62 85 LEU B N 1
ATOM 2539 C CA . LEU B 1 85 ? -5.719 -22.953 -13.672 1 98.62 85 LEU B CA 1
ATOM 2540 C C . LEU B 1 85 ? -5.691 -23.719 -12.359 1 98.62 85 LEU B C 1
ATOM 2542 O O . LEU B 1 85 ? -6.645 -23.656 -11.578 1 98.62 85 LEU B O 1
ATOM 2546 N N . ASP B 1 86 ? -4.547 -24.406 -12.164 1 98.81 86 ASP B N 1
ATOM 2547 C CA . ASP B 1 86 ? -4.309 -25.016 -10.859 1 98.81 86 ASP B CA 1
ATOM 2548 C C . ASP B 1 86 ? -3.693 -24.016 -9.883 1 98.81 86 ASP B C 1
ATOM 2550 O O . ASP B 1 86 ? -3.898 -24.125 -8.672 1 98.81 86 ASP B O 1
ATOM 2554 N N . ALA B 1 87 ? -2.914 -23.094 -10.43 1 98.88 87 ALA B N 1
ATOM 2555 C CA . ALA B 1 87 ? -2.273 -22.094 -9.578 1 98.88 87 ALA B CA 1
ATOM 2556 C C . ALA B 1 87 ? -1.989 -20.812 -10.352 1 98.88 87 ALA B C 1
ATOM 2558 O O . ALA B 1 87 ? -1.786 -20.844 -11.57 1 98.88 87 ALA B O 1
ATOM 2559 N N . VAL B 1 88 ? -2.043 -19.734 -9.664 1 98.94 88 VAL B N 1
ATOM 2560 C CA . VAL B 1 88 ? -1.509 -18.438 -10.07 1 98.94 88 VAL B CA 1
ATOM 2561 C C . VAL B 1 88 ? -0.395 -18.016 -9.117 1 98.94 88 VAL B C 1
ATOM 2563 O O . VAL B 1 88 ? -0.61 -17.906 -7.91 1 98.94 88 VAL B O 1
ATOM 2566 N N . VAL B 1 89 ? 0.799 -17.812 -9.641 1 98.94 89 VAL B N 1
ATOM 2567 C CA . VAL B 1 89 ? 1.946 -17.438 -8.82 1 98.94 89 VAL B CA 1
ATOM 2568 C C . VAL B 1 89 ? 2.516 -16.109 -9.328 1 98.94 89 VAL B C 1
ATOM 2570 O O . VAL B 1 89 ? 2.914 -15.992 -10.484 1 98.94 89 VAL B O 1
ATOM 2573 N N . ASN B 1 90 ? 2.465 -15.133 -8.492 1 98.94 90 ASN B N 1
ATOM 2574 C CA . ASN B 1 90 ? 3.082 -13.844 -8.805 1 98.94 90 ASN B CA 1
ATOM 2575 C C . ASN B 1 90 ? 4.438 -13.695 -8.125 1 98.94 90 ASN B C 1
ATOM 2577 O O . ASN B 1 90 ? 4.523 -13.719 -6.895 1 98.94 90 ASN B O 1
ATOM 2581 N N . VAL B 1 91 ? 5.473 -13.562 -8.906 1 98.56 91 VAL B N 1
ATOM 2582 C CA . VAL B 1 91 ? 6.809 -13.344 -8.352 1 98.56 91 VAL B CA 1
ATOM 2583 C C . VAL B 1 91 ? 7.414 -12.078 -8.953 1 98.56 91 VAL B C 1
ATOM 2585 O O . VAL B 1 91 ? 8.633 -11.914 -8.969 1 98.56 91 VAL B O 1
ATOM 2588 N N . ALA B 1 92 ? 6.477 -11.273 -9.578 1 96.19 92 ALA B N 1
ATOM 2589 C CA . ALA B 1 92 ? 6.91 -9.961 -10.047 1 96.19 92 ALA B CA 1
ATOM 2590 C C . ALA B 1 92 ? 7.25 -9.047 -8.875 1 96.19 92 ALA B C 1
ATOM 2592 O O . ALA B 1 92 ? 6.645 -9.141 -7.809 1 96.19 92 ALA B O 1
ATOM 2593 N N . GLY B 1 93 ? 8.203 -8.227 -9.055 1 89.88 93 GLY B N 1
ATOM 2594 C CA . GLY B 1 93 ? 8.562 -7.262 -8.023 1 89.88 93 GLY B CA 1
ATOM 2595 C C . GLY B 1 93 ? 9.797 -6.445 -8.367 1 89.88 93 GLY B C 1
ATOM 2596 O O . GLY B 1 93 ? 10.258 -6.469 -9.508 1 89.88 93 GLY B O 1
ATOM 2597 N N . GLY B 1 94 ? 10.18 -5.699 -7.543 1 90.44 94 GLY B N 1
ATOM 2598 C CA . GLY B 1 94 ? 11.359 -4.848 -7.59 1 90.44 94 GLY B CA 1
ATOM 2599 C C . GLY B 1 94 ? 11.812 -4.379 -6.219 1 90.44 94 GLY B C 1
ATOM 2600 O O . GLY B 1 94 ? 11.195 -4.719 -5.207 1 90.44 94 GLY B O 1
ATOM 2601 N N . PHE B 1 95 ? 12.977 -3.764 -6.242 1 94 95 PHE B N 1
ATOM 2602 C CA . PHE B 1 95 ? 13.531 -3.215 -5.008 1 94 95 PHE B CA 1
ATOM 2603 C C . PHE B 1 95 ? 14.133 -1.836 -5.254 1 94 95 PHE B C 1
ATOM 2605 O O . PHE B 1 95 ? 14.797 -1.612 -6.27 1 94 95 PHE B O 1
ATOM 2612 N N . VAL B 1 96 ? 13.867 -0.942 -4.395 1 94.44 96 VAL B N 1
ATOM 2613 C CA . VAL B 1 96 ? 14.531 0.356 -4.387 1 94.44 96 VAL B CA 1
ATOM 2614 C C . VAL B 1 96 ? 14.766 0.802 -2.943 1 94.44 96 VAL B C 1
ATOM 2616 O O . VAL B 1 96 ? 13.93 0.569 -2.068 1 94.44 96 VAL B O 1
ATOM 2619 N N . MET B 1 97 ? 15.906 1.325 -2.75 1 95.62 97 MET B N 1
ATOM 2620 C CA . MET B 1 97 ? 16.188 1.978 -1.477 1 95.62 97 MET B CA 1
ATOM 2621 C C . MET B 1 97 ? 15.727 3.43 -1.492 1 95.62 97 MET B C 1
ATOM 2623 O O . MET B 1 97 ? 15.445 3.984 -2.557 1 95.62 97 MET B O 1
ATOM 2627 N N . GLY B 1 98 ? 15.578 4.004 -0.221 1 97.62 98 GLY B N 1
ATOM 2628 C CA . GLY B 1 98 ? 15.297 5.43 -0.148 1 97.62 98 GLY B CA 1
ATOM 2629 C C . GLY B 1 98 ? 14.438 5.809 1.043 1 97.62 98 GLY B C 1
ATOM 2630 O O . GLY B 1 98 ? 13.422 5.168 1.312 1 97.62 98 GLY B O 1
ATOM 2631 N N . SER B 1 99 ? 14.953 6.816 1.767 1 98.5 99 SER B N 1
ATOM 2632 C CA . SER B 1 99 ? 14.172 7.516 2.781 1 98.5 99 SER B CA 1
ATOM 2633 C C . SER B 1 99 ? 13.477 8.742 2.195 1 98.5 99 SER B C 1
ATOM 2635 O O . SER B 1 99 ? 13.367 8.875 0.975 1 98.5 99 SER B O 1
ATOM 2637 N N . LEU B 1 100 ? 13.016 9.648 3.043 1 98.56 100 LEU B N 1
ATOM 2638 C CA . LEU B 1 100 ? 12.391 10.875 2.568 1 98.56 100 LEU B CA 1
ATOM 2639 C C . LEU B 1 100 ? 13.414 11.797 1.924 1 98.56 100 LEU B C 1
ATOM 2641 O O . LEU B 1 100 ? 13.047 12.766 1.252 1 98.56 100 LEU B O 1
ATOM 2645 N N . LYS B 1 101 ? 14.648 11.469 2.023 1 97.62 101 LYS B N 1
ATOM 2646 C CA . LYS B 1 101 ? 15.711 12.297 1.46 1 97.62 101 LYS B CA 1
ATOM 2647 C C . LYS B 1 101 ? 16 11.914 0.013 1 97.62 101 LYS B C 1
ATOM 2649 O O . LYS B 1 101 ? 16.75 12.609 -0.683 1 97.62 101 LYS B O 1
ATOM 2654 N N . GLU B 1 102 ? 15.367 10.859 -0.415 1 95.44 102 GLU B N 1
ATOM 2655 C CA . GLU B 1 102 ? 15.547 10.414 -1.794 1 95.44 102 GLU B CA 1
ATOM 2656 C C . GLU B 1 102 ? 14.898 11.391 -2.777 1 95.44 102 GLU B C 1
ATOM 2658 O O . GLU B 1 102 ? 13.719 11.711 -2.65 1 95.44 102 GLU B O 1
ATOM 2663 N N . LYS B 1 103 ? 15.578 11.953 -3.807 1 89.06 103 LYS B N 1
ATOM 2664 C CA . LYS B 1 103 ? 15.141 13 -4.727 1 89.06 103 LYS B CA 1
ATOM 2665 C C . LYS B 1 103 ? 13.93 12.547 -5.539 1 89.06 103 LYS B C 1
ATOM 2667 O O . LYS B 1 103 ? 13.016 13.336 -5.785 1 89.06 103 LYS B O 1
ATOM 2672 N N . GLN B 1 104 ? 13.82 11.258 -5.898 1 91.25 104 GLN B N 1
ATOM 2673 C CA . GLN B 1 104 ? 12.711 10.789 -6.734 1 91.25 104 GLN B CA 1
ATOM 2674 C C . GLN B 1 104 ? 11.852 9.773 -5.996 1 91.25 104 GLN B C 1
ATOM 2676 O O . GLN B 1 104 ? 11.375 8.805 -6.598 1 91.25 104 GLN B O 1
ATOM 2681 N N . LEU B 1 105 ? 11.617 10.086 -4.77 1 95 105 LEU B N 1
ATOM 2682 C CA . LEU B 1 105 ? 10.922 9.094 -3.949 1 95 105 LEU B CA 1
ATOM 2683 C C . LEU B 1 105 ? 9.5 8.883 -4.441 1 95 105 LEU B C 1
ATOM 2685 O O . LEU B 1 105 ? 9.023 7.75 -4.527 1 95 105 LEU B O 1
ATOM 2689 N N . LEU B 1 106 ? 8.836 9.992 -4.777 1 93.12 106 LEU B N 1
ATOM 2690 C CA . LEU B 1 106 ? 7.438 9.883 -5.18 1 93.12 106 LEU B CA 1
ATOM 2691 C C . LEU B 1 106 ? 7.301 9.039 -6.441 1 93.12 106 LEU B C 1
ATOM 2693 O O . LEU B 1 106 ? 6.398 8.203 -6.543 1 93.12 106 LEU B O 1
ATOM 2697 N N . SER B 1 107 ? 8.164 9.219 -7.371 1 89.75 107 SER B N 1
ATOM 2698 C CA . SER B 1 107 ? 8.18 8.406 -8.586 1 89.75 107 SER B CA 1
ATOM 2699 C C . SER B 1 107 ? 8.469 6.945 -8.266 1 89.75 107 SER B C 1
ATOM 2701 O O . SER B 1 107 ? 7.902 6.047 -8.891 1 89.75 107 SER B O 1
ATOM 2703 N N . GLN B 1 108 ? 9.305 6.727 -7.324 1 92.44 108 GLN B N 1
ATOM 2704 C CA . GLN B 1 108 ? 9.641 5.363 -6.922 1 92.44 108 GLN B CA 1
ATOM 2705 C C . GLN B 1 108 ? 8.453 4.688 -6.238 1 92.44 108 GLN B C 1
ATOM 2707 O O . GLN B 1 108 ? 8.234 3.488 -6.414 1 92.44 108 GLN B O 1
ATOM 2712 N N . VAL B 1 109 ? 7.762 5.445 -5.465 1 94.94 109 VAL B N 1
ATOM 2713 C CA . VAL B 1 109 ? 6.57 4.93 -4.797 1 94.94 109 VAL B CA 1
ATOM 2714 C C . VAL B 1 109 ? 5.555 4.465 -5.84 1 94.94 109 VAL B C 1
ATOM 2716 O O . VAL B 1 109 ? 5.008 3.363 -5.734 1 94.94 109 VAL B O 1
ATOM 2719 N N . ASP B 1 110 ? 5.359 5.254 -6.844 1 89.44 110 ASP B N 1
ATOM 2720 C CA . ASP B 1 110 ? 4.418 4.895 -7.898 1 89.44 110 ASP B CA 1
ATOM 2721 C C . ASP B 1 110 ? 4.91 3.686 -8.688 1 89.44 110 ASP B C 1
ATOM 2723 O O . ASP B 1 110 ? 4.125 2.807 -9.039 1 89.44 110 ASP B O 1
ATOM 2727 N N . ALA B 1 111 ? 6.16 3.666 -8.961 1 88.94 111 ALA B N 1
ATOM 2728 C CA . ALA B 1 111 ? 6.734 2.537 -9.688 1 88.94 111 ALA B CA 1
ATOM 2729 C C . ALA B 1 111 ? 6.586 1.241 -8.898 1 88.94 111 ALA B C 1
ATOM 2731 O O . ALA B 1 111 ? 6.215 0.205 -9.453 1 88.94 111 ALA B O 1
ATOM 2732 N N . MET B 1 112 ? 6.859 1.28 -7.594 1 93.12 112 MET B N 1
ATOM 2733 C CA . MET B 1 112 ? 6.758 0.094 -6.75 1 93.12 112 MET B CA 1
ATOM 2734 C C . MET B 1 112 ? 5.309 -0.366 -6.629 1 93.12 112 MET B C 1
ATOM 2736 O O . MET B 1 112 ? 5.039 -1.565 -6.551 1 93.12 112 MET B O 1
ATOM 2740 N N . TRP B 1 113 ? 4.438 0.58 -6.586 1 92.38 113 TRP B N 1
ATOM 2741 C CA . TRP B 1 113 ? 3.02 0.236 -6.555 1 92.38 113 TRP B CA 1
ATOM 2742 C C . TRP B 1 113 ? 2.627 -0.568 -7.789 1 92.38 113 TRP B C 1
ATOM 2744 O O . TRP B 1 113 ? 1.942 -1.589 -7.684 1 92.38 113 TRP B O 1
ATOM 2754 N N . LYS B 1 114 ? 3.064 -0.155 -8.898 1 89.25 114 LYS B N 1
ATOM 2755 C CA . LYS B 1 114 ? 2.693 -0.796 -10.156 1 89.25 114 LYS B CA 1
ATOM 2756 C C . LYS B 1 114 ? 3.248 -2.215 -10.234 1 89.25 114 LYS B C 1
ATOM 2758 O O . LYS B 1 114 ? 2.516 -3.156 -10.547 1 89.25 114 LYS B O 1
ATOM 2763 N N . VAL B 1 115 ? 4.434 -2.293 -9.938 1 91.19 115 VAL B N 1
ATOM 2764 C CA . VAL B 1 115 ? 5.094 -3.574 -10.172 1 91.19 115 VAL B CA 1
ATOM 2765 C C . VAL B 1 115 ? 4.684 -4.574 -9.094 1 91.19 115 VAL B C 1
ATOM 2767 O O . VAL B 1 115 ? 4.539 -5.766 -9.367 1 91.19 115 VAL B O 1
ATOM 2770 N N . SER B 1 116 ? 4.43 -4.066 -7.891 1 95.5 116 SER B N 1
ATOM 2771 C CA . SER B 1 116 ? 4.211 -4.992 -6.789 1 95.5 116 SER B CA 1
ATOM 2772 C C . SER B 1 116 ? 2.727 -5.117 -6.457 1 95.5 116 SER B C 1
ATOM 2774 O O . SER B 1 116 ? 2.178 -6.223 -6.445 1 95.5 116 SER B O 1
ATOM 2776 N N . VAL B 1 117 ? 2.084 -4.027 -6.242 1 96.94 117 VAL B N 1
ATOM 2777 C CA . VAL B 1 117 ? 0.71 -4.066 -5.754 1 96.94 117 VAL B CA 1
ATOM 2778 C C . VAL B 1 117 ? -0.244 -4.32 -6.918 1 96.94 117 VAL B C 1
ATOM 2780 O O . VAL B 1 117 ? -1.072 -5.234 -6.859 1 96.94 117 VAL B O 1
ATOM 2783 N N . GLN B 1 118 ? -0.112 -3.545 -7.957 1 94.38 118 GLN B N 1
ATOM 2784 C CA . GLN B 1 118 ? -1.017 -3.715 -9.094 1 94.38 118 GLN B CA 1
ATOM 2785 C C . GLN B 1 118 ? -0.908 -5.117 -9.68 1 94.38 118 GLN B C 1
ATOM 2787 O O . GLN B 1 118 ? -1.921 -5.75 -9.984 1 94.38 118 GLN B O 1
ATOM 2792 N N . SER B 1 119 ? 0.304 -5.617 -9.852 1 95.75 119 SER B N 1
ATOM 2793 C CA . SER B 1 119 ? 0.477 -6.965 -10.383 1 95.75 119 SER B CA 1
ATOM 2794 C C . SER B 1 119 ? -0.14 -8.008 -9.461 1 95.75 119 SER B C 1
ATOM 2796 O O . SER B 1 119 ? -0.67 -9.023 -9.922 1 95.75 119 SER B O 1
ATOM 2798 N N . SER B 1 120 ? -0.077 -7.785 -8.156 1 98.5 120 SER B N 1
ATOM 2799 C CA . SER B 1 120 ? -0.654 -8.719 -7.199 1 98.5 120 SER B CA 1
ATOM 2800 C C . SER B 1 120 ? -2.178 -8.703 -7.262 1 98.5 120 SER B C 1
ATOM 2802 O O . SER B 1 120 ? -2.818 -9.758 -7.195 1 98.5 120 SER B O 1
ATOM 2804 N N . VAL B 1 121 ? -2.715 -7.523 -7.391 1 98.31 121 VAL B N 1
ATOM 2805 C CA . VAL B 1 121 ? -4.164 -7.438 -7.523 1 98.31 121 VAL B CA 1
ATOM 2806 C C . VAL B 1 121 ? -4.602 -8.078 -8.836 1 98.31 121 VAL B C 1
ATOM 2808 O O . VAL B 1 121 ? -5.602 -8.805 -8.875 1 98.31 121 VAL B O 1
ATOM 2811 N N . LEU B 1 122 ? -3.865 -7.812 -9.852 1 96.75 122 LEU B N 1
ATOM 2812 C CA . LEU B 1 122 ? -4.148 -8.43 -11.141 1 96.75 122 LEU B CA 1
ATOM 2813 C C . LEU B 1 122 ? -4.082 -9.953 -11.047 1 96.75 122 LEU B C 1
ATOM 2815 O O . LEU B 1 122 ? -4.945 -10.648 -11.578 1 96.75 122 LEU B O 1
ATOM 2819 N N . SER B 1 123 ? -3.104 -10.492 -10.398 1 98.38 123 SER B N 1
ATOM 2820 C CA . SER B 1 123 ? -2.99 -11.93 -10.18 1 98.38 123 SER B CA 1
ATOM 2821 C C . SER B 1 123 ? -4.211 -12.477 -9.438 1 98.38 123 SER B C 1
ATOM 2823 O O . SER B 1 123 ? -4.711 -13.555 -9.766 1 98.38 123 SER B O 1
ATOM 2825 N N . ALA B 1 124 ? -4.629 -11.734 -8.469 1 98.88 124 ALA B N 1
ATOM 2826 C CA . ALA B 1 124 ? -5.797 -12.148 -7.691 1 98.88 124 ALA B CA 1
ATOM 2827 C C . ALA B 1 124 ? -7.059 -12.141 -8.555 1 98.88 124 ALA B C 1
ATOM 2829 O O . ALA B 1 124 ? -7.906 -13.023 -8.43 1 98.88 124 ALA B O 1
ATOM 2830 N N . LEU B 1 125 ? -7.184 -11.148 -9.391 1 98.31 125 LEU B N 1
ATOM 2831 C CA . LEU B 1 125 ? -8.32 -11.062 -10.297 1 98.31 125 LEU B CA 1
ATOM 2832 C C . LEU B 1 125 ? -8.32 -12.242 -11.273 1 98.31 125 LEU B C 1
ATOM 2834 O O . LEU B 1 125 ? -9.375 -12.828 -11.539 1 98.31 125 LEU B O 1
ATOM 2838 N N . ILE B 1 126 ? -7.172 -12.602 -11.773 1 98 126 ILE B N 1
ATOM 2839 C CA . ILE B 1 126 ? -7.039 -13.742 -12.68 1 98 126 ILE B CA 1
ATOM 2840 C C . ILE B 1 126 ? -7.406 -15.031 -11.945 1 98 126 ILE B C 1
ATOM 2842 O O . ILE B 1 126 ? -8.094 -15.891 -12.492 1 98 126 ILE B O 1
ATOM 2846 N N . ALA B 1 127 ? -6.934 -15.109 -10.703 1 98.69 127 ALA B N 1
ATOM 2847 C CA . ALA B 1 127 ? -7.305 -16.266 -9.898 1 98.69 127 ALA B CA 1
ATOM 2848 C C . ALA B 1 127 ? -8.812 -16.344 -9.703 1 98.69 127 ALA B C 1
ATOM 2850 O O . ALA B 1 127 ? -9.414 -17.406 -9.852 1 98.69 127 ALA B O 1
ATOM 2851 N N . SER B 1 128 ? -9.398 -15.211 -9.414 1 98.56 128 SER B N 1
ATOM 2852 C CA . SER B 1 128 ? -10.836 -15.156 -9.203 1 98.56 128 SER B CA 1
ATOM 2853 C C . SER B 1 128 ? -11.594 -15.648 -10.43 1 98.56 128 SER B C 1
ATOM 2855 O O . SER B 1 128 ? -12.609 -16.328 -10.305 1 98.56 128 SER B O 1
ATOM 2857 N N . ALA B 1 129 ? -11.086 -15.406 -11.562 1 97 129 ALA B N 1
ATOM 2858 C CA . ALA B 1 129 ? -11.797 -15.68 -12.812 1 97 129 ALA B CA 1
ATOM 2859 C C . ALA B 1 129 ? -11.453 -17.062 -13.344 1 97 129 ALA B C 1
ATOM 2861 O O . ALA B 1 129 ? -12.289 -17.719 -13.984 1 97 129 ALA B O 1
ATOM 2862 N N . HIS B 1 130 ? -10.227 -17.578 -13.078 1 97.81 130 HIS B N 1
ATOM 2863 C CA . HIS B 1 130 ? -9.766 -18.703 -13.898 1 97.81 130 HIS B CA 1
ATOM 2864 C C . HIS B 1 130 ? -9.227 -19.828 -13.039 1 97.81 130 HIS B C 1
ATOM 2866 O O . HIS B 1 130 ? -8.906 -20.906 -13.547 1 97.81 130 HIS B O 1
ATOM 2872 N N . LEU B 1 131 ? -9.094 -19.594 -11.75 1 98.38 131 LEU B N 1
ATOM 2873 C CA . LEU B 1 131 ? -8.57 -20.625 -10.859 1 98.38 131 LEU B CA 1
ATOM 2874 C C . LEU B 1 131 ? -9.617 -21.703 -10.586 1 98.38 131 LEU B C 1
ATOM 2876 O O . LEU B 1 131 ? -10.812 -21.391 -10.477 1 98.38 131 LEU B O 1
ATOM 2880 N N . LYS B 1 132 ? -9.289 -22.938 -10.5 1 98.12 132 LYS B N 1
ATOM 2881 C CA . LYS B 1 132 ? -10.203 -24.016 -10.109 1 98.12 132 LYS B CA 1
ATOM 2882 C C . LYS B 1 132 ? -10.508 -23.953 -8.617 1 98.12 132 LYS B C 1
ATOM 2884 O O . LYS B 1 132 ? -9.781 -23.312 -7.852 1 98.12 132 LYS B O 1
ATOM 2889 N N . ASP B 1 133 ? -11.57 -24.641 -8.219 1 98.06 133 ASP B N 1
ATOM 2890 C CA . ASP B 1 133 ? -11.766 -24.875 -6.789 1 98.06 133 ASP B CA 1
ATOM 2891 C C . ASP B 1 133 ? -10.562 -25.578 -6.172 1 98.06 133 ASP B C 1
ATOM 2893 O O . ASP B 1 133 ? -10 -26.5 -6.773 1 98.06 133 ASP B O 1
ATOM 2897 N N . GLY B 1 134 ? -10.18 -25.109 -5.09 1 98.19 134 GLY B N 1
ATOM 2898 C CA . GLY B 1 134 ? -9.047 -25.734 -4.418 1 98.19 134 GLY B CA 1
ATOM 2899 C C . GLY B 1 134 ? -7.711 -25.281 -4.969 1 98.19 134 GLY B C 1
ATOM 2900 O O . GLY B 1 134 ? -6.668 -25.828 -4.613 1 98.19 134 GLY B O 1
ATOM 2901 N N . GLY B 1 135 ? -7.711 -24.266 -5.852 1 98.62 135 GLY B N 1
ATOM 2902 C CA . GLY B 1 135 ? -6.488 -23.781 -6.473 1 98.62 135 GLY B CA 1
ATOM 2903 C C . GLY B 1 135 ? -5.586 -23.031 -5.512 1 98.62 135 GLY B C 1
ATOM 2904 O O . GLY B 1 135 ? -5.922 -22.875 -4.336 1 98.62 135 GLY B O 1
ATOM 2905 N N . LEU B 1 136 ? -4.406 -22.656 -6.027 1 98.88 136 LEU B N 1
ATOM 2906 C CA . LEU B 1 136 ? -3.369 -22 -5.238 1 98.88 136 LEU B CA 1
ATOM 2907 C C . LEU B 1 136 ? -3.033 -20.625 -5.812 1 98.88 136 LEU B C 1
ATOM 2909 O O . LEU B 1 136 ? -2.816 -20.484 -7.016 1 98.88 136 LEU B O 1
ATOM 2913 N N . LEU B 1 137 ? -3.115 -19.609 -4.984 1 98.94 137 LEU B N 1
ATOM 2914 C CA . LEU B 1 137 ? -2.658 -18.266 -5.309 1 98.94 137 LEU B CA 1
ATOM 2915 C C . LEU B 1 137 ? -1.472 -17.859 -4.438 1 98.94 137 LEU B C 1
ATOM 2917 O O . LEU B 1 137 ? -1.562 -17.891 -3.207 1 98.94 137 LEU B O 1
ATOM 2921 N N . VAL B 1 138 ? -0.315 -17.531 -5.078 1 99 138 VAL B N 1
ATOM 2922 C CA . VAL B 1 138 ? 0.884 -17.109 -4.355 1 99 138 VAL B CA 1
ATOM 2923 C C . VAL B 1 138 ? 1.25 -15.688 -4.738 1 99 138 VAL B C 1
ATOM 2925 O O . VAL B 1 138 ? 1.298 -15.344 -5.926 1 99 138 VAL B O 1
ATOM 2928 N N . LEU B 1 139 ? 1.443 -14.836 -3.75 1 98.94 139 LEU B N 1
ATOM 2929 C CA . LEU B 1 139 ? 1.791 -13.438 -3.973 1 98.94 139 LEU B CA 1
ATOM 2930 C C . LEU B 1 139 ? 3.146 -13.109 -3.357 1 98.94 139 LEU B C 1
ATOM 2932 O O . LEU B 1 139 ? 3.568 -13.75 -2.395 1 98.94 139 LEU B O 1
ATOM 2936 N N . PRO B 1 140 ? 3.836 -12.062 -3.902 1 98.81 140 PRO B N 1
ATOM 2937 C CA . PRO B 1 140 ? 5.227 -11.789 -3.529 1 98.81 140 PRO B CA 1
ATOM 2938 C C . PRO B 1 140 ? 5.34 -10.766 -2.398 1 98.81 140 PRO B C 1
ATOM 2940 O O . PRO B 1 140 ? 5.375 -9.562 -2.652 1 98.81 140 PRO B O 1
ATOM 2943 N N . GLY B 1 141 ? 5.477 -11.242 -1.178 1 98.62 141 GLY B N 1
ATOM 2944 C CA . GLY B 1 141 ? 5.785 -10.383 -0.044 1 98.62 141 GLY B CA 1
ATOM 2945 C C . GLY B 1 141 ? 7.273 -10.164 0.145 1 98.62 141 GLY B C 1
ATOM 2946 O O . GLY B 1 141 ? 8.047 -10.242 -0.813 1 98.62 141 GLY B O 1
ATOM 2947 N N . ALA B 1 142 ? 7.645 -9.688 1.26 1 98.5 142 ALA B N 1
ATOM 2948 C CA . ALA B 1 142 ? 9.039 -9.445 1.622 1 98.5 142 ALA B CA 1
ATOM 2949 C C . ALA B 1 142 ? 9.211 -9.398 3.137 1 98.5 142 ALA B C 1
ATOM 2951 O O . ALA B 1 142 ? 8.422 -8.766 3.838 1 98.5 142 ALA B O 1
ATOM 2952 N N . ALA B 1 143 ? 10.297 -10 3.594 1 98.12 143 ALA B N 1
ATOM 2953 C CA . ALA B 1 143 ? 10.555 -10.023 5.031 1 98.12 143 ALA B CA 1
ATOM 2954 C C . ALA B 1 143 ? 10.812 -8.609 5.562 1 98.12 143 ALA B C 1
ATOM 2956 O O . ALA B 1 143 ? 10.406 -8.281 6.684 1 98.12 143 ALA B O 1
ATOM 2957 N N . GLY B 1 144 ? 11.422 -7.805 4.746 1 97.06 144 GLY B N 1
ATOM 2958 C CA . GLY B 1 144 ? 11.758 -6.453 5.172 1 97.06 144 GLY B CA 1
ATOM 2959 C C . GLY B 1 144 ? 10.539 -5.586 5.418 1 97.06 144 GLY B C 1
ATOM 2960 O O . GLY B 1 144 ? 10.625 -4.566 6.105 1 97.06 144 GLY B O 1
ATOM 2961 N N . ALA B 1 145 ? 9.383 -5.973 4.891 1 98.06 145 ALA B N 1
ATOM 2962 C CA . ALA B 1 145 ? 8.188 -5.145 4.98 1 98.06 145 ALA B CA 1
ATOM 2963 C C . ALA B 1 145 ? 7.266 -5.633 6.098 1 98.06 145 ALA B C 1
ATOM 2965 O O . ALA B 1 145 ? 6.129 -5.168 6.219 1 98.06 145 ALA B O 1
ATOM 2966 N N . LEU B 1 146 ? 7.711 -6.637 6.902 1 98 146 LEU B N 1
ATOM 2967 C CA . LEU B 1 146 ? 6.969 -7.062 8.086 1 98 146 LEU B CA 1
ATOM 2968 C C . LEU B 1 146 ? 7.145 -6.062 9.219 1 98 146 LEU B C 1
ATOM 2970 O O . LEU B 1 146 ? 6.398 -6.098 10.203 1 98 146 LEU B O 1
ATOM 2974 N N . SER B 1 147 ? 8.125 -5.227 9.078 1 98.19 147 SER B N 1
ATOM 2975 C CA . SER B 1 147 ? 8.414 -4.141 10.008 1 98.19 147 SER B CA 1
ATOM 2976 C C . SER B 1 147 ? 8.531 -2.807 9.273 1 98.19 147 SER B C 1
ATOM 2978 O O . SER B 1 147 ? 8.602 -2.77 8.047 1 98.19 147 SER B O 1
ATOM 2980 N N . PRO B 1 148 ? 8.562 -1.657 10.07 1 98.56 148 PRO B N 1
ATOM 2981 C CA . PRO B 1 148 ? 8.695 -0.349 9.43 1 98.56 148 PRO B CA 1
ATOM 2982 C C . PRO B 1 148 ? 9.945 -0.248 8.555 1 98.56 148 PRO B C 1
ATOM 2984 O O . PRO B 1 148 ? 10.961 -0.885 8.844 1 98.56 148 PRO B O 1
ATOM 2987 N N . THR B 1 149 ? 9.836 0.614 7.527 1 98.75 149 THR B N 1
ATOM 2988 C CA . THR B 1 149 ? 10.891 0.651 6.516 1 98.75 149 THR B CA 1
ATOM 2989 C C . THR B 1 149 ? 11.336 2.086 6.258 1 98.75 149 THR B C 1
ATOM 2991 O O . THR B 1 149 ? 11.203 2.592 5.141 1 98.75 149 THR B O 1
ATOM 2994 N N . PRO B 1 150 ? 12.016 2.711 7.176 1 98.81 150 PRO B N 1
ATOM 2995 C CA . PRO B 1 150 ? 12.375 4.121 7.02 1 98.81 150 PRO B CA 1
ATOM 2996 C C . PRO B 1 150 ? 13.414 4.352 5.93 1 98.81 150 PRO B C 1
ATOM 2998 O O . PRO B 1 150 ? 13.547 5.469 5.418 1 98.81 150 PRO B O 1
ATOM 3001 N N . HIS B 1 151 ? 14.156 3.266 5.488 1 98.5 151 HIS B N 1
ATOM 3002 C CA . HIS B 1 151 ? 15.234 3.436 4.516 1 98.5 151 HIS B CA 1
ATOM 3003 C C . HIS B 1 151 ? 14.844 2.861 3.158 1 98.5 151 HIS B C 1
ATOM 3005 O O . HIS B 1 151 ? 15.617 2.941 2.201 1 98.5 151 HIS B O 1
ATOM 3011 N N . THR B 1 152 ? 13.719 2.223 3.09 1 98.38 152 THR B N 1
ATOM 3012 C CA . THR B 1 152 ? 13.164 1.662 1.864 1 98.38 152 THR B CA 1
ATOM 3013 C C . THR B 1 152 ? 11.664 1.932 1.781 1 98.38 152 THR B C 1
ATOM 3015 O O . THR B 1 152 ? 10.867 1.003 1.627 1 98.38 152 THR B O 1
ATOM 3018 N N . ILE B 1 153 ? 11.344 3.191 1.799 1 98.75 153 ILE B N 1
ATOM 3019 C CA . ILE B 1 153 ? 9.961 3.621 1.992 1 98.75 153 ILE B CA 1
ATOM 3020 C C . ILE B 1 153 ? 9.094 3.115 0.84 1 98.75 153 ILE B C 1
ATOM 3022 O O . ILE B 1 153 ? 8.086 2.445 1.062 1 98.75 153 ILE B O 1
ATOM 3026 N N . ALA B 1 154 ? 9.531 3.361 -0.417 1 98 154 ALA B N 1
ATOM 3027 C CA . ALA B 1 154 ? 8.734 2.961 -1.571 1 98 154 ALA B CA 1
ATOM 3028 C C . ALA B 1 154 ? 8.531 1.449 -1.603 1 98 154 ALA B C 1
ATOM 3030 O O . ALA B 1 154 ? 7.41 0.969 -1.775 1 98 154 ALA B O 1
ATOM 3031 N N . TYR B 1 155 ? 9.625 0.73 -1.345 1 98.12 155 TYR B N 1
ATOM 3032 C CA . TYR B 1 155 ? 9.609 -0.728 -1.324 1 98.12 155 TYR B CA 1
ATOM 3033 C C . TYR B 1 155 ? 8.727 -1.246 -0.193 1 98.12 155 TYR B C 1
ATOM 3035 O O . TYR B 1 155 ? 7.871 -2.105 -0.411 1 98.12 155 TYR B O 1
ATOM 3043 N N . GLY B 1 156 ? 8.859 -0.708 0.941 1 98.69 156 GLY B N 1
ATOM 3044 C CA . GLY B 1 156 ? 8.102 -1.136 2.107 1 98.69 156 GLY B CA 1
ATOM 3045 C C . GLY B 1 156 ? 6.609 -0.9 1.97 1 98.69 156 GLY B C 1
ATOM 3046 O O . GLY B 1 156 ? 5.805 -1.763 2.326 1 98.69 156 GLY B O 1
ATOM 3047 N N . LEU B 1 157 ? 6.25 0.238 1.475 1 98.75 157 LEU B N 1
ATOM 3048 C CA . LEU B 1 157 ? 4.84 0.548 1.29 1 98.75 157 LEU B CA 1
ATOM 3049 C C . LEU B 1 157 ? 4.176 -0.463 0.36 1 98.75 157 LEU B C 1
ATOM 3051 O O . LEU B 1 157 ? 3.088 -0.963 0.654 1 98.75 157 LEU B O 1
ATOM 3055 N N . ALA B 1 158 ? 4.84 -0.77 -0.71 1 98.31 158 ALA B N 1
ATOM 3056 C CA . ALA B 1 158 ? 4.289 -1.683 -1.706 1 98.31 158 ALA B CA 1
ATOM 3057 C C . ALA B 1 158 ? 4.172 -3.098 -1.148 1 98.31 158 ALA B C 1
ATOM 3059 O O . ALA B 1 158 ? 3.102 -3.707 -1.202 1 98.31 158 ALA B O 1
ATOM 3060 N N . LYS B 1 159 ? 5.25 -3.566 -0.566 1 98.81 159 LYS B N 1
ATOM 3061 C CA . LYS B 1 159 ? 5.27 -4.957 -0.119 1 98.81 159 LYS B CA 1
ATOM 3062 C C . LYS B 1 159 ? 4.379 -5.156 1.104 1 98.81 159 LYS B C 1
ATOM 3064 O O . LYS B 1 159 ? 3.773 -6.215 1.271 1 98.81 159 LYS B O 1
ATOM 3069 N N . ASN B 1 160 ? 4.301 -4.168 1.961 1 98.75 160 ASN B N 1
ATOM 3070 C CA . ASN B 1 160 ? 3.338 -4.238 3.057 1 98.75 160 ASN B CA 1
ATOM 3071 C C . ASN B 1 160 ? 1.904 -4.324 2.539 1 98.75 160 ASN B C 1
ATOM 3073 O O . ASN B 1 160 ? 1.08 -5.047 3.1 1 98.75 160 ASN B O 1
ATOM 3077 N N . SER B 1 161 ? 1.632 -3.57 1.533 1 98.75 161 SER B N 1
ATOM 3078 C CA . SER B 1 161 ? 0.313 -3.621 0.911 1 98.75 161 SER B CA 1
ATOM 3079 C C . SER B 1 161 ? 0.018 -5.012 0.355 1 98.75 161 SER B C 1
ATOM 3081 O O . SER B 1 161 ? -1.104 -5.508 0.469 1 98.75 161 SER B O 1
ATOM 3083 N N . VAL B 1 162 ? 0.991 -5.664 -0.223 1 98.88 162 VAL B N 1
ATOM 3084 C CA . VAL B 1 162 ? 0.831 -7.023 -0.722 1 98.88 162 VAL B CA 1
ATOM 3085 C C . VAL B 1 162 ? 0.525 -7.969 0.439 1 98.88 162 VAL B C 1
ATOM 3087 O O . VAL B 1 162 ? -0.329 -8.852 0.322 1 98.88 162 VAL B O 1
ATOM 3090 N N . HIS B 1 163 ? 1.245 -7.781 1.559 1 98.88 163 HIS B N 1
ATOM 3091 C CA . HIS B 1 163 ? 0.936 -8.57 2.742 1 98.88 163 HIS B CA 1
ATOM 3092 C C . HIS B 1 163 ? -0.53 -8.422 3.139 1 98.88 163 HIS B C 1
ATOM 3094 O O . HIS B 1 163 ? -1.192 -9.414 3.467 1 98.88 163 HIS B O 1
ATOM 3100 N N . HIS B 1 164 ? -1.025 -7.203 3.127 1 98.88 164 HIS B N 1
ATOM 3101 C CA . HIS B 1 164 ? -2.416 -6.938 3.48 1 98.88 164 HIS B CA 1
ATOM 3102 C C . HIS B 1 164 ? -3.371 -7.625 2.51 1 98.88 164 HIS B C 1
ATOM 3104 O O . HIS B 1 164 ? -4.402 -8.156 2.92 1 98.88 164 HIS B O 1
ATOM 3110 N N . LEU B 1 165 ? -3.029 -7.613 1.261 1 98.94 165 LEU B N 1
ATOM 3111 C CA . LEU B 1 165 ? -3.844 -8.289 0.259 1 98.94 165 LEU B CA 1
ATOM 3112 C C . LEU B 1 165 ? -3.93 -9.781 0.547 1 98.94 165 LEU B C 1
ATOM 3114 O O . LEU B 1 165 ? -5.016 -10.367 0.509 1 98.94 165 LEU B O 1
ATOM 3118 N N . VAL B 1 166 ? -2.816 -10.414 0.843 1 98.94 166 VAL B N 1
ATOM 3119 C CA . VAL B 1 166 ? -2.771 -11.844 1.143 1 98.94 166 VAL B CA 1
ATOM 3120 C C . VAL B 1 166 ? -3.744 -12.164 2.275 1 98.94 166 VAL B C 1
ATOM 3122 O O . VAL B 1 166 ? -4.566 -13.07 2.154 1 98.94 166 VAL B O 1
ATOM 3125 N N . ARG B 1 167 ? -3.703 -11.375 3.322 1 98.81 167 ARG B N 1
ATOM 3126 C CA . ARG B 1 167 ? -4.57 -11.609 4.473 1 98.81 167 ARG B CA 1
ATOM 3127 C C . ARG B 1 167 ? -6.031 -11.359 4.113 1 98.81 167 ARG B C 1
ATOM 3129 O O . ARG B 1 167 ? -6.926 -12.047 4.605 1 98.81 167 ARG B O 1
ATOM 3136 N N . SER B 1 168 ? -6.277 -10.391 3.291 1 98.94 168 SER B N 1
ATOM 3137 C CA . SER B 1 168 ? -7.633 -10.031 2.9 1 98.94 168 SER B CA 1
ATOM 3138 C C . SER B 1 168 ? -8.25 -11.094 2 1 98.94 168 SER B C 1
ATOM 3140 O O . SER B 1 168 ? -9.477 -11.148 1.841 1 98.94 168 SER B O 1
ATOM 3142 N N . LEU B 1 169 ? -7.395 -11.984 1.45 1 98.94 169 LEU B N 1
ATOM 3143 C CA . LEU B 1 169 ? -7.863 -13.016 0.523 1 98.94 169 LEU B CA 1
ATOM 3144 C C . LEU B 1 169 ? -7.898 -14.383 1.198 1 98.94 169 LEU B C 1
ATOM 3146 O O . LEU B 1 169 ? -8.016 -15.406 0.525 1 98.94 169 LEU B O 1
ATOM 3150 N N . ALA B 1 170 ? -7.852 -14.391 2.502 1 98.81 170 ALA B N 1
ATOM 3151 C CA . ALA B 1 170 ? -7.742 -15.625 3.279 1 98.81 170 ALA B CA 1
ATOM 3152 C C . ALA B 1 170 ? -8.992 -16.484 3.115 1 98.81 170 ALA B C 1
ATOM 3154 O O . ALA B 1 170 ? -8.914 -17.719 3.174 1 98.81 170 ALA B O 1
ATOM 3155 N N . HIS B 1 171 ? -10.102 -15.812 2.941 1 98.62 171 HIS B N 1
ATOM 3156 C CA . HIS B 1 171 ? -11.375 -16.531 2.895 1 98.62 171 HIS B CA 1
ATOM 3157 C C . HIS B 1 171 ? -12.062 -16.344 1.548 1 98.62 171 HIS B C 1
ATOM 3159 O O . HIS B 1 171 ? -12.719 -15.328 1.315 1 98.62 171 HIS B O 1
ATOM 3165 N N . PRO B 1 172 ? -12.016 -17.391 0.769 1 98.38 172 PRO B N 1
ATOM 3166 C CA . PRO B 1 172 ? -12.547 -17.297 -0.593 1 98.38 172 PRO B CA 1
ATOM 3167 C C . PRO B 1 172 ? -14 -16.844 -0.627 1 98.38 172 PRO B C 1
ATOM 3169 O O . PRO B 1 172 ? -14.383 -16.047 -1.496 1 98.38 172 PRO B O 1
ATOM 3172 N N . GLU B 1 173 ? -14.773 -17.203 0.311 1 98 173 GLU B N 1
ATOM 3173 C CA . GLU B 1 173 ? -16.203 -16.875 0.335 1 98 173 GLU B CA 1
ATOM 3174 C C . GLU B 1 173 ? -16.422 -15.391 0.558 1 98 173 GLU B C 1
ATOM 3176 O O . GLU B 1 173 ? -17.484 -14.852 0.229 1 98 173 GLU B O 1
ATOM 3181 N N . GLN B 1 174 ? -15.461 -14.758 1.039 1 98.31 174 GLN B N 1
ATOM 3182 C CA . GLN B 1 174 ? -15.609 -13.344 1.363 1 98.31 174 GLN B CA 1
ATOM 3183 C C . GLN B 1 174 ? -15.016 -12.461 0.267 1 98.31 174 GLN B C 1
ATOM 3185 O O . GLN B 1 174 ? -15.461 -11.336 0.057 1 98.31 174 GLN B O 1
ATOM 3190 N N . CYS B 1 175 ? -14.016 -12.953 -0.414 1 98.62 175 CYS B N 1
ATOM 3191 C CA . CYS B 1 175 ? -13.219 -12.055 -1.238 1 98.62 175 CYS B CA 1
ATOM 3192 C C . CYS B 1 175 ? -13.5 -12.281 -2.719 1 98.62 175 CYS B C 1
ATOM 3194 O O . CYS B 1 175 ? -13.07 -11.492 -3.562 1 98.62 175 CYS B O 1
ATOM 3196 N N . GLY B 1 176 ? -14.141 -13.328 -3.121 1 98.62 176 GLY B N 1
ATOM 3197 C CA . GLY B 1 176 ? -14.492 -13.547 -4.516 1 98.62 176 GLY B CA 1
ATOM 3198 C C . GLY B 1 176 ? -13.609 -14.57 -5.203 1 98.62 176 GLY B C 1
ATOM 3199 O O . GLY B 1 176 ? -13.672 -14.727 -6.422 1 98.62 176 GLY B O 1
ATOM 3200 N N . LEU B 1 177 ? -12.805 -15.328 -4.422 1 98.88 177 LEU B N 1
ATOM 3201 C CA . LEU B 1 177 ? -12.008 -16.422 -4.969 1 98.88 177 LEU B CA 1
ATOM 3202 C C . LEU B 1 177 ? -12.812 -17.703 -5.039 1 98.88 177 LEU B C 1
ATOM 3204 O O . LEU B 1 177 ? -13.82 -17.844 -4.336 1 98.88 177 LEU B O 1
ATOM 3208 N N . PRO B 1 178 ? -12.414 -18.656 -5.91 1 98.69 178 PRO B N 1
ATOM 3209 C CA . PRO B 1 178 ? -13.094 -19.953 -5.953 1 98.69 178 PRO B CA 1
ATOM 3210 C C . PRO B 1 178 ? -13.023 -20.688 -4.617 1 98.69 178 PRO B C 1
ATOM 3212 O O . PRO B 1 178 ? -12.086 -20.5 -3.848 1 98.69 178 PRO B O 1
ATOM 3215 N N . ALA B 1 179 ? -13.953 -21.562 -4.426 1 98.25 179 ALA B N 1
ATOM 3216 C CA . ALA B 1 179 ? -14.07 -22.312 -3.168 1 98.25 179 ALA B CA 1
ATOM 3217 C C . ALA B 1 179 ? -12.773 -23.062 -2.855 1 98.25 179 ALA B C 1
ATOM 3219 O O . ALA B 1 179 ? -12.148 -23.625 -3.754 1 98.25 179 ALA B O 1
ATOM 3220 N N . HIS B 1 180 ? -12.281 -22.969 -1.624 1 97.88 180 HIS B N 1
ATOM 3221 C CA . HIS B 1 180 ? -11.164 -23.734 -1.072 1 97.88 180 HIS B CA 1
ATOM 3222 C C . HIS B 1 180 ? -9.836 -23.281 -1.683 1 97.88 180 HIS B C 1
ATOM 3224 O O . HIS B 1 180 ? -8.867 -24.047 -1.693 1 97.88 180 HIS B O 1
ATOM 3230 N N . THR B 1 181 ? -9.844 -22.109 -2.291 1 98.62 181 THR B N 1
ATOM 3231 C CA . THR B 1 181 ? -8.578 -21.531 -2.73 1 98.62 181 THR B CA 1
ATOM 3232 C C . THR B 1 181 ? -7.652 -21.281 -1.54 1 98.62 181 THR B C 1
ATOM 3234 O O . THR B 1 181 ? -8.102 -20.844 -0.479 1 98.62 181 THR B O 1
ATOM 3237 N N . THR B 1 182 ? -6.367 -21.594 -1.705 1 98.88 182 THR B N 1
ATOM 3238 C CA . THR B 1 182 ? -5.355 -21.203 -0.732 1 98.88 182 THR B CA 1
ATOM 3239 C C . THR B 1 182 ? -4.539 -20.031 -1.246 1 98.88 182 THR B C 1
ATOM 3241 O O . THR B 1 182 ? -3.979 -20.078 -2.344 1 98.88 182 THR B O 1
ATOM 3244 N N . THR B 1 183 ? -4.562 -18.953 -0.511 1 98.94 183 THR B N 1
ATOM 3245 C CA . THR B 1 183 ? -3.732 -17.797 -0.822 1 98.94 183 THR B CA 1
ATOM 3246 C C . THR B 1 183 ? -2.547 -17.703 0.134 1 98.94 183 THR B C 1
ATOM 3248 O O . THR B 1 183 ? -2.725 -17.703 1.354 1 98.94 183 THR B O 1
ATOM 3251 N N . ILE B 1 184 ? -1.319 -17.672 -0.435 1 98.94 184 ILE B N 1
ATOM 3252 C CA . ILE B 1 184 ? -0.109 -17.625 0.379 1 98.94 184 ILE B CA 1
ATOM 3253 C C . ILE B 1 184 ? 0.793 -16.484 -0.101 1 98.94 184 ILE B C 1
ATOM 3255 O O . ILE B 1 184 ? 0.958 -16.281 -1.306 1 98.94 184 ILE B O 1
ATOM 3259 N N . GLY B 1 185 ? 1.295 -15.711 0.833 1 98.94 185 GLY B N 1
ATOM 3260 C CA . GLY B 1 185 ? 2.371 -14.781 0.536 1 98.94 185 GLY B CA 1
ATOM 3261 C C . GLY B 1 185 ? 3.748 -15.344 0.837 1 98.94 185 GLY B C 1
ATOM 3262 O O . GLY B 1 185 ? 4.016 -15.766 1.9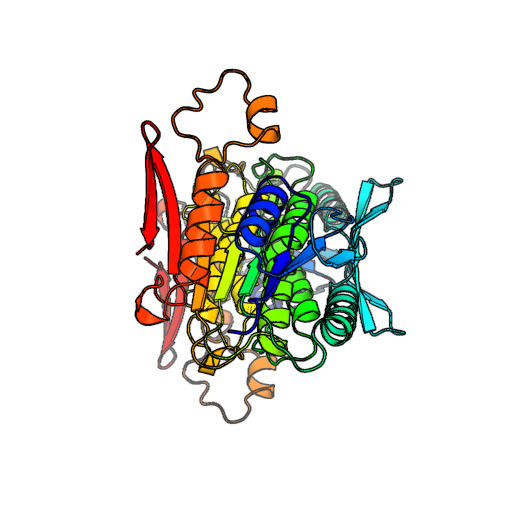62 1 98.94 185 GLY B O 1
ATOM 3263 N N . ILE B 1 186 ? 4.629 -15.414 -0.164 1 98.94 186 ILE B N 1
ATOM 3264 C CA . ILE B 1 186 ? 6.016 -15.758 0.126 1 98.94 186 ILE B CA 1
ATOM 3265 C C . ILE B 1 186 ? 6.77 -14.508 0.578 1 98.94 186 ILE B C 1
ATOM 3267 O O . ILE B 1 186 ? 6.629 -13.438 -0.023 1 98.94 186 ILE B O 1
ATOM 3271 N N . VAL B 1 187 ? 7.527 -14.648 1.614 1 98.69 187 VAL B N 1
ATOM 3272 C CA . VAL B 1 187 ? 8.164 -13.523 2.295 1 98.69 187 VAL B CA 1
ATOM 3273 C C . VAL B 1 187 ? 9.656 -13.797 2.457 1 98.69 187 VAL B C 1
ATOM 3275 O O . VAL B 1 187 ? 10.125 -14.102 3.559 1 98.69 187 VAL B O 1
ATOM 3278 N N . PRO B 1 188 ? 10.422 -13.664 1.374 1 98.06 188 PRO B N 1
ATOM 3279 C CA . PRO B 1 188 ? 11.859 -13.938 1.436 1 98.06 188 PRO B CA 1
ATOM 3280 C C . PRO B 1 188 ? 12.641 -12.82 2.111 1 98.06 188 PRO B C 1
ATOM 3282 O O . PRO B 1 188 ? 12.203 -11.664 2.111 1 98.06 188 PRO B O 1
ATOM 3285 N N . SER B 1 189 ? 13.773 -13.141 2.688 1 95.06 189 SER B N 1
ATOM 3286 C CA . SER B 1 189 ? 14.727 -12.148 3.17 1 95.06 189 SER B CA 1
ATOM 3287 C C . SER B 1 189 ? 15.672 -11.695 2.059 1 95.06 189 SER B C 1
ATOM 3289 O O . SER B 1 189 ? 15.641 -10.539 1.645 1 95.06 189 SER B O 1
ATOM 3291 N N . MET B 1 190 ? 16.5 -12.656 1.572 1 95.19 190 MET B N 1
ATOM 3292 C CA . MET B 1 190 ? 17.422 -12.398 0.475 1 95.19 190 MET B CA 1
ATOM 3293 C C . MET B 1 190 ? 17.5 -13.602 -0.466 1 95.19 190 MET B C 1
ATOM 3295 O O . MET B 1 190 ? 17.828 -14.711 -0.043 1 95.19 190 MET B O 1
ATOM 3299 N N . LEU B 1 191 ? 17.141 -13.305 -1.718 1 97.5 191 LEU B N 1
ATOM 3300 C CA . LEU B 1 191 ? 17.234 -14.359 -2.725 1 97.5 191 LEU B CA 1
ATOM 3301 C C . LEU B 1 191 ? 18.578 -14.336 -3.418 1 97.5 191 LEU B C 1
ATOM 3303 O O . LEU B 1 191 ? 19.125 -13.258 -3.689 1 97.5 191 LEU B O 1
ATOM 3307 N N . ASP B 1 192 ? 19.062 -15.469 -3.676 1 97.25 192 ASP B N 1
ATOM 3308 C CA . ASP B 1 192 ? 20.328 -15.594 -4.375 1 97.25 192 ASP B CA 1
ATOM 3309 C C . ASP B 1 192 ? 20.156 -15.461 -5.883 1 97.25 192 ASP B C 1
ATOM 3311 O O . ASP B 1 192 ? 20.016 -16.469 -6.59 1 97.25 192 ASP B O 1
ATOM 3315 N N . THR B 1 193 ? 20.188 -14.25 -6.328 1 96.38 193 THR B N 1
ATOM 3316 C CA . THR B 1 193 ? 20.062 -13.961 -7.75 1 96.38 193 THR B CA 1
ATOM 3317 C C . THR B 1 193 ? 21.344 -13.359 -8.297 1 96.38 193 THR B C 1
ATOM 3319 O O . THR B 1 193 ? 22.172 -12.844 -7.539 1 96.38 193 THR B O 1
ATOM 3322 N N . GLU B 1 194 ? 21.469 -13.438 -9.57 1 94.06 194 GLU B N 1
ATOM 3323 C CA . GLU B 1 194 ? 22.625 -12.812 -10.219 1 94.06 194 GLU B CA 1
ATOM 3324 C C . GLU B 1 194 ? 22.641 -11.305 -9.969 1 94.06 194 GLU B C 1
ATOM 3326 O O . GLU B 1 194 ? 23.688 -10.727 -9.711 1 94.06 194 GLU B O 1
ATOM 3331 N N . ALA B 1 195 ? 21.453 -10.742 -10.023 1 92.31 195 ALA B N 1
ATOM 3332 C CA . ALA B 1 195 ? 21.344 -9.297 -9.805 1 92.31 195 ALA B CA 1
ATOM 3333 C C . ALA B 1 195 ? 21.828 -8.922 -8.406 1 92.31 195 ALA B C 1
ATOM 3335 O O . ALA B 1 195 ? 22.547 -7.938 -8.234 1 92.31 195 ALA B O 1
ATOM 3336 N N . ASN B 1 196 ? 21.438 -9.664 -7.355 1 94.31 196 ASN B N 1
ATOM 3337 C CA . ASN B 1 196 ? 21.859 -9.383 -5.988 1 94.31 196 ASN B CA 1
ATOM 3338 C C . ASN B 1 196 ? 23.359 -9.594 -5.809 1 94.31 196 ASN B C 1
ATOM 3340 O O . ASN B 1 196 ? 24.016 -8.844 -5.09 1 94.31 196 ASN B O 1
ATOM 3344 N N . ARG B 1 197 ? 23.906 -10.57 -6.457 1 95.25 197 ARG B N 1
ATOM 3345 C CA . ARG B 1 197 ? 25.344 -10.812 -6.387 1 95.25 197 ARG B CA 1
ATOM 3346 C C . ARG B 1 197 ? 26.125 -9.672 -7.027 1 95.25 197 ARG B C 1
ATOM 3348 O O . ARG B 1 197 ? 27.188 -9.289 -6.539 1 95.25 197 ARG B O 1
ATOM 3355 N N . GLN B 1 198 ? 25.594 -9.156 -8.109 1 95.25 198 GLN B N 1
ATOM 3356 C CA . GLN B 1 198 ? 26.234 -8.031 -8.766 1 95.25 198 GLN B CA 1
ATOM 3357 C C . GLN B 1 198 ? 26.172 -6.773 -7.898 1 95.25 198 GLN B C 1
ATOM 3359 O O . GLN B 1 198 ? 27.141 -6.004 -7.84 1 95.25 198 GLN B O 1
ATOM 3364 N N . ALA B 1 199 ? 25.078 -6.574 -7.273 1 92.12 199 ALA B N 1
ATOM 3365 C CA . ALA B 1 199 ? 24.859 -5.391 -6.445 1 92.12 199 ALA B CA 1
ATOM 3366 C C . ALA B 1 199 ? 25.672 -5.465 -5.16 1 92.12 199 ALA B C 1
ATOM 3368 O O . ALA B 1 199 ? 26.047 -4.434 -4.594 1 92.12 199 ALA B O 1
ATOM 3369 N N . MET B 1 200 ? 25.906 -6.758 -4.699 1 94.94 200 MET B N 1
ATOM 3370 C CA . MET B 1 200 ? 26.641 -6.969 -3.451 1 94.94 200 MET B CA 1
ATOM 3371 C C . MET B 1 200 ? 27.766 -7.977 -3.645 1 94.94 200 MET B C 1
ATOM 3373 O O . MET B 1 200 ? 27.766 -9.039 -3.018 1 94.94 200 MET B O 1
ATOM 3377 N N . PRO B 1 201 ? 28.734 -7.625 -4.395 1 94.5 201 PRO B N 1
ATOM 3378 C CA . PRO B 1 201 ? 29.766 -8.586 -4.812 1 94.5 201 PRO B CA 1
ATOM 3379 C C . PRO B 1 201 ? 30.578 -9.125 -3.641 1 94.5 201 PRO B C 1
ATOM 3381 O O . PRO B 1 201 ? 31.125 -10.227 -3.717 1 94.5 201 PRO B O 1
ATOM 3384 N N . ASN B 1 202 ? 30.656 -8.422 -2.51 1 96.19 202 ASN B N 1
ATOM 3385 C CA . ASN B 1 202 ? 31.5 -8.844 -1.392 1 96.19 202 ASN B CA 1
ATOM 3386 C C . ASN B 1 202 ? 30.656 -9.383 -0.235 1 96.19 202 ASN B C 1
ATOM 3388 O O . ASN B 1 202 ? 31.188 -9.617 0.857 1 96.19 202 ASN B O 1
ATOM 3392 N N . ALA B 1 203 ? 29.438 -9.555 -0.508 1 93.62 203 ALA B N 1
ATOM 3393 C CA . ALA B 1 203 ? 28.547 -10 0.562 1 93.62 203 ALA B CA 1
ATOM 3394 C C . ALA B 1 203 ? 28.766 -11.477 0.872 1 93.62 203 ALA B C 1
ATOM 3396 O O . ALA B 1 203 ? 29.141 -12.258 -0.012 1 93.62 203 ALA B O 1
ATOM 3397 N N . ASP B 1 204 ? 28.625 -11.812 2.168 1 91.94 204 ASP B N 1
ATOM 3398 C CA . ASP B 1 204 ? 28.5 -13.219 2.543 1 91.94 204 ASP B CA 1
ATOM 3399 C C . ASP B 1 204 ? 27.156 -13.789 2.084 1 91.94 204 ASP B C 1
ATOM 3401 O O . ASP B 1 204 ? 26.109 -13.43 2.619 1 91.94 204 ASP B O 1
ATOM 3405 N N . THR B 1 205 ? 27.125 -14.688 1.137 1 92.75 205 THR B N 1
ATOM 3406 C CA . THR B 1 205 ? 25.906 -15.141 0.492 1 92.75 205 THR B CA 1
ATOM 3407 C C . THR B 1 205 ? 25.406 -16.438 1.131 1 92.75 205 THR B C 1
ATOM 3409 O O . THR B 1 205 ? 24.484 -17.062 0.617 1 92.75 205 THR B O 1
ATOM 3412 N N . SER B 1 206 ? 26.016 -16.828 2.285 1 92.75 206 SER B N 1
ATOM 3413 C CA . SER B 1 206 ? 25.672 -18.094 2.912 1 92.75 206 SER B CA 1
ATOM 3414 C C . SER B 1 206 ? 24.25 -18.078 3.453 1 92.75 206 SER B C 1
ATOM 3416 O O . SER B 1 206 ? 23.641 -19.141 3.65 1 92.75 206 SER B O 1
ATOM 3418 N N . SER B 1 207 ? 23.75 -16.875 3.602 1 95 207 SER B N 1
ATOM 3419 C CA . SER B 1 207 ? 22.391 -16.75 4.145 1 95 207 SER B CA 1
ATOM 3420 C C . SER B 1 207 ? 21.391 -16.438 3.047 1 95 207 SER B C 1
ATOM 3422 O O . SER B 1 207 ? 20.203 -16.219 3.326 1 95 207 SER B O 1
ATOM 3424 N N . TRP B 1 208 ? 21.828 -16.422 1.796 1 97.12 208 TRP B N 1
ATOM 3425 C CA . TRP B 1 208 ? 20.922 -16.125 0.699 1 97.12 208 TRP B CA 1
ATOM 3426 C C . TRP B 1 208 ? 20.156 -17.375 0.271 1 97.12 208 TRP B C 1
ATOM 3428 O O . TRP B 1 208 ? 20.703 -18.469 0.254 1 97.12 208 TRP B O 1
ATOM 3438 N N . THR B 1 209 ? 18.906 -17.234 -0.011 1 98.44 209 THR B N 1
ATOM 3439 C CA . THR B 1 209 ? 18.062 -18.359 -0.378 1 98.44 209 THR B CA 1
ATOM 3440 C C . THR B 1 209 ? 18.266 -18.734 -1.845 1 98.44 209 THR B C 1
ATOM 3442 O O . THR B 1 209 ? 18 -17.922 -2.736 1 98.44 209 THR B O 1
ATOM 3445 N N . PRO B 1 210 ? 18.703 -19.938 -2.111 1 97.94 210 PRO B N 1
ATOM 3446 C CA . PRO B 1 210 ? 18.734 -20.375 -3.506 1 97.94 210 PRO B CA 1
ATOM 3447 C C . PRO B 1 210 ? 17.359 -20.406 -4.152 1 97.94 210 PRO B C 1
ATOM 3449 O O . PRO B 1 210 ? 16.375 -20.797 -3.512 1 97.94 210 PRO B O 1
ATOM 3452 N N . LEU B 1 211 ? 17.281 -20.016 -5.371 1 98.5 211 LEU B N 1
ATOM 3453 C CA . LEU B 1 211 ? 15.992 -19.906 -6.055 1 98.5 211 LEU B CA 1
ATOM 3454 C C . LEU B 1 211 ? 15.32 -21.281 -6.168 1 98.5 211 LEU B C 1
ATOM 3456 O O . LEU B 1 211 ? 14.102 -21.391 -6.082 1 98.5 211 LEU B O 1
ATOM 3460 N N . ASP B 1 212 ? 16.109 -22.328 -6.281 1 98.44 212 ASP B N 1
ATOM 3461 C CA . ASP B 1 212 ? 15.57 -23.688 -6.414 1 98.44 212 ASP B CA 1
ATOM 3462 C C . ASP B 1 212 ? 14.797 -24.094 -5.164 1 98.44 212 ASP B C 1
ATOM 3464 O O . ASP B 1 212 ? 13.82 -24.844 -5.246 1 98.44 212 ASP B O 1
ATOM 3468 N N . HIS B 1 213 ? 15.234 -23.578 -4.031 1 98.69 213 HIS B N 1
ATOM 3469 C CA . HIS B 1 213 ? 14.516 -23.906 -2.803 1 98.69 213 HIS B CA 1
ATOM 3470 C C . HIS B 1 213 ? 13.117 -23.297 -2.807 1 98.69 213 HIS B C 1
ATOM 3472 O O . HIS B 1 213 ? 12.164 -23.938 -2.361 1 98.69 213 HIS B O 1
ATOM 3478 N N . VAL B 1 214 ? 13.008 -22.109 -3.312 1 98.81 214 VAL B N 1
ATOM 3479 C CA . VAL B 1 214 ? 11.711 -21.453 -3.379 1 98.81 214 VAL B CA 1
ATOM 3480 C C . VAL B 1 214 ? 10.805 -22.172 -4.375 1 98.81 214 VAL B C 1
ATOM 3482 O O . VAL B 1 214 ? 9.672 -22.547 -4.051 1 98.81 214 VAL B O 1
ATOM 3485 N N . SER B 1 215 ? 11.305 -22.422 -5.559 1 98.88 215 SER B N 1
ATOM 3486 C CA . SER B 1 215 ? 10.523 -23.078 -6.602 1 98.88 215 SER B CA 1
ATOM 3487 C C . SER B 1 215 ? 10.062 -24.469 -6.16 1 98.88 215 SER B C 1
ATOM 3489 O O . SER B 1 215 ? 8.93 -24.859 -6.418 1 98.88 215 SER B O 1
ATOM 3491 N N . SER B 1 216 ? 10.969 -25.188 -5.5 1 98.62 216 SER B N 1
ATOM 3492 C CA . SER B 1 216 ? 10.617 -26.531 -5.031 1 98.62 216 SER B CA 1
ATOM 3493 C C . SER B 1 216 ? 9.484 -26.484 -4.012 1 98.62 216 SER B C 1
ATOM 3495 O O . SER B 1 216 ? 8.594 -27.328 -4.027 1 98.62 216 SER B O 1
ATOM 3497 N N . GLU B 1 217 ? 9.539 -25.516 -3.115 1 98.81 217 GLU B N 1
ATOM 3498 C CA . GLU B 1 217 ? 8.469 -25.391 -2.127 1 98.81 217 GLU B CA 1
ATOM 3499 C C . GLU B 1 217 ? 7.148 -25.016 -2.795 1 98.81 217 GLU B C 1
ATOM 3501 O O . GLU B 1 217 ? 6.094 -25.531 -2.412 1 98.81 217 GLU B O 1
ATOM 3506 N N . LEU B 1 218 ? 7.164 -24.172 -3.777 1 98.81 218 LEU B N 1
ATOM 3507 C CA . LEU B 1 218 ? 5.957 -23.781 -4.496 1 98.81 218 LEU B CA 1
ATOM 3508 C C . LEU B 1 218 ? 5.352 -24.984 -5.23 1 98.81 218 LEU B C 1
ATOM 3510 O O . LEU B 1 218 ? 4.129 -25.156 -5.23 1 98.81 218 LEU B O 1
ATOM 3514 N N . ILE B 1 219 ? 6.207 -25.828 -5.836 1 98.81 219 ILE B N 1
ATOM 3515 C CA . ILE B 1 219 ? 5.75 -27.031 -6.5 1 98.81 219 ILE B CA 1
ATOM 3516 C C . ILE B 1 219 ? 5.129 -27.984 -5.473 1 98.81 219 ILE B C 1
ATOM 3518 O O . ILE B 1 219 ? 4.098 -28.609 -5.734 1 98.81 219 ILE B O 1
ATOM 3522 N N . LYS B 1 220 ? 5.785 -28.062 -4.34 1 98.69 220 LYS B N 1
ATOM 3523 C CA . LYS B 1 220 ? 5.234 -28.875 -3.266 1 98.69 220 LYS B CA 1
ATOM 3524 C C . LYS B 1 220 ? 3.836 -28.406 -2.875 1 98.69 220 LYS B C 1
ATOM 3526 O O . LYS B 1 220 ? 2.924 -29.234 -2.727 1 98.69 220 LYS B O 1
ATOM 3531 N N . TRP B 1 221 ? 3.611 -27.094 -2.674 1 98.75 221 TRP B N 1
ATOM 3532 C CA . TRP B 1 221 ? 2.295 -26.562 -2.348 1 98.75 221 TRP B CA 1
ATOM 3533 C C . TRP B 1 221 ? 1.291 -26.875 -3.453 1 98.75 221 TRP B C 1
ATOM 3535 O O . TRP B 1 221 ? 0.13 -27.188 -3.176 1 98.75 221 TRP B O 1
ATOM 3545 N N . LEU B 1 222 ? 1.723 -26.766 -4.699 1 98.31 222 LEU B N 1
ATOM 3546 C CA . LEU B 1 222 ? 0.881 -27.031 -5.859 1 98.31 222 LEU B CA 1
ATOM 3547 C C . LEU B 1 222 ? 0.382 -28.469 -5.836 1 98.31 222 LEU B C 1
ATOM 3549 O O . LEU B 1 222 ? -0.773 -28.75 -6.176 1 98.31 222 LEU B O 1
ATOM 3553 N N . GLU B 1 223 ? 1.232 -29.375 -5.383 1 97.81 223 GLU B N 1
ATOM 3554 C CA . GLU B 1 223 ? 0.939 -30.812 -5.43 1 97.81 223 GLU B CA 1
ATOM 3555 C C . GLU B 1 223 ? 0.258 -31.281 -4.145 1 97.81 223 GLU B C 1
ATOM 3557 O O . GLU B 1 223 ? -0.28 -32.375 -4.09 1 97.81 223 GLU B O 1
ATOM 3562 N N . SER B 1 224 ? 0.257 -30.438 -3.162 1 96.75 224 SER B N 1
ATOM 3563 C CA . SER B 1 224 ? -0.288 -30.797 -1.855 1 96.75 224 SER B CA 1
ATOM 3564 C C . SER B 1 224 ? -1.8 -30.594 -1.815 1 96.75 224 SER B C 1
ATOM 3566 O O . SER B 1 224 ? -2.354 -29.828 -2.607 1 96.75 224 SER B O 1
ATOM 3568 N N . SER B 1 225 ? -2.426 -31.359 -0.895 1 93.69 225 SER B N 1
ATOM 3569 C CA . SER B 1 225 ? -3.834 -31.109 -0.597 1 93.69 225 SER B CA 1
ATOM 3570 C C . SER B 1 225 ? -4.012 -29.812 0.191 1 93.69 225 SER B C 1
ATOM 3572 O O . SER B 1 225 ? -3.045 -29.266 0.729 1 93.69 225 SER B O 1
ATOM 3574 N N . TYR B 1 226 ? -5.219 -29.391 0.216 1 92.88 226 TYR B N 1
ATOM 3575 C CA . TYR B 1 226 ? -5.586 -28.172 0.925 1 92.88 226 TYR B CA 1
ATOM 3576 C C . TYR B 1 226 ? -5.09 -28.203 2.365 1 92.88 226 TYR B C 1
ATOM 3578 O O . TYR B 1 226 ? -4.574 -27.203 2.877 1 92.88 226 TYR B O 1
ATOM 3586 N N . THR B 1 227 ? -5.113 -29.328 3.014 1 93.38 227 THR B N 1
ATOM 3587 C CA . THR B 1 227 ? -4.816 -29.438 4.438 1 93.38 227 THR B CA 1
ATOM 3588 C C . THR B 1 227 ? -3.311 -29.516 4.672 1 93.38 227 THR B C 1
ATOM 3590 O O . THR B 1 227 ? -2.84 -29.312 5.793 1 93.38 227 THR B O 1
ATOM 3593 N N . GLU B 1 228 ? -2.525 -29.719 3.602 1 96.5 228 GLU B N 1
ATOM 3594 C CA . GLU B 1 228 ? -1.079 -29.859 3.727 1 96.5 228 GLU B CA 1
ATOM 3595 C C . GLU B 1 228 ? -0.358 -28.547 3.418 1 96.5 228 GLU B C 1
ATOM 3597 O O . GLU B 1 228 ? 0.828 -28.406 3.719 1 96.5 228 GLU B O 1
ATOM 3602 N N . ARG B 1 229 ? -1.087 -27.609 2.848 1 97.81 229 ARG B N 1
ATOM 3603 C CA . ARG B 1 229 ? -0.553 -26.281 2.564 1 97.81 229 ARG B CA 1
ATOM 3604 C C . ARG B 1 229 ? -0.565 -25.406 3.814 1 97.81 229 ARG B C 1
ATOM 3606 O O . ARG B 1 229 ? -1.313 -25.672 4.758 1 97.81 229 ARG B O 1
ATOM 3613 N N . PRO B 1 230 ? 0.333 -24.344 3.824 1 98.44 230 PRO B N 1
ATOM 3614 C CA . PRO B 1 230 ? 0.055 -23.312 4.828 1 98.44 230 PRO B CA 1
ATOM 3615 C C . PRO B 1 230 ? -1.381 -22.797 4.766 1 98.44 230 PRO B C 1
ATOM 3617 O O . PRO B 1 230 ? -1.981 -22.766 3.688 1 98.44 230 PRO B O 1
ATOM 3620 N N . PRO B 1 231 ? -1.96 -22.469 5.914 1 98.31 231 PRO B N 1
ATOM 3621 C CA . PRO B 1 231 ? -3.33 -21.953 5.879 1 98.31 231 PRO B CA 1
ATOM 3622 C C . PRO B 1 231 ? -3.49 -20.75 4.934 1 98.31 231 PRO B C 1
ATOM 3624 O O . PRO B 1 231 ? -2.58 -19.938 4.816 1 98.31 231 PRO B O 1
ATOM 3627 N N . SER B 1 232 ? -4.648 -20.688 4.301 1 98.69 232 SER B N 1
ATOM 3628 C CA . SER B 1 232 ? -4.938 -19.562 3.416 1 98.69 232 SER B CA 1
ATOM 3629 C C . SER B 1 232 ? -4.812 -18.234 4.152 1 98.69 232 SER B C 1
ATOM 3631 O O . SER B 1 232 ? -5.254 -18.109 5.297 1 98.69 232 SER B O 1
ATOM 3633 N N . GLY B 1 233 ? -4.184 -17.266 3.537 1 98.81 233 GLY B N 1
ATOM 3634 C CA . GLY B 1 233 ? -3.949 -15.977 4.148 1 98.81 233 GLY B CA 1
ATOM 3635 C C . GLY B 1 233 ? -2.613 -15.883 4.859 1 98.81 233 GLY B C 1
ATOM 3636 O O . GLY B 1 233 ? -2.252 -14.82 5.383 1 98.81 233 GLY B O 1
ATOM 3637 N N . SER B 1 234 ? -1.775 -16.953 4.762 1 98.75 234 SER B N 1
ATOM 3638 C CA . SER B 1 234 ? -0.502 -17 5.473 1 98.75 234 SER B CA 1
ATOM 3639 C C . SER B 1 234 ? 0.572 -16.203 4.738 1 98.75 234 SER B C 1
ATOM 3641 O O . SER B 1 234 ? 0.625 -16.219 3.504 1 98.75 234 SER B O 1
ATOM 3643 N N . LEU B 1 235 ? 1.317 -15.523 5.527 1 98.88 235 LEU B N 1
ATOM 3644 C CA . LEU B 1 235 ? 2.635 -15.078 5.09 1 98.88 235 LEU B CA 1
ATOM 3645 C C . LEU B 1 235 ? 3.715 -16.062 5.512 1 98.88 235 LEU B C 1
ATOM 3647 O O . LEU B 1 235 ? 3.863 -16.359 6.703 1 98.88 235 LEU B O 1
ATOM 3651 N N . VAL B 1 236 ? 4.43 -16.594 4.523 1 98.94 236 VAL B N 1
ATOM 3652 C CA . VAL B 1 236 ? 5.426 -17.625 4.812 1 98.94 236 VAL B CA 1
ATOM 3653 C C . VAL B 1 236 ? 6.828 -17.047 4.664 1 98.94 236 VAL B C 1
ATOM 3655 O O . VAL B 1 236 ? 7.305 -16.828 3.549 1 98.94 236 VAL B O 1
ATOM 3658 N N . LYS B 1 237 ? 7.512 -16.844 5.77 1 98.62 237 LYS B N 1
ATOM 3659 C CA . LYS B 1 237 ? 8.898 -16.359 5.781 1 98.62 237 LYS B CA 1
ATOM 3660 C C . LYS B 1 237 ? 9.844 -17.438 5.246 1 98.62 237 LYS B C 1
ATOM 3662 O O . LYS B 1 237 ? 9.719 -18.609 5.578 1 98.62 237 LYS B O 1
ATOM 3667 N N . ILE B 1 238 ? 10.703 -17 4.375 1 98.69 238 ILE B N 1
ATOM 3668 C CA . ILE B 1 238 ? 11.734 -17.859 3.826 1 98.69 238 ILE B CA 1
ATOM 3669 C C . ILE B 1 238 ? 13.102 -17.469 4.395 1 98.69 238 ILE B C 1
ATOM 3671 O O . ILE B 1 238 ? 13.617 -16.391 4.09 1 98.69 238 ILE B O 1
ATOM 3675 N N . VAL B 1 239 ? 13.617 -18.344 5.18 1 97.25 239 VAL B N 1
ATOM 3676 C CA . VAL B 1 239 ? 14.844 -18.031 5.91 1 97.25 239 VAL B CA 1
ATOM 3677 C C . VAL B 1 239 ? 15.898 -19.094 5.613 1 97.25 239 VAL B C 1
ATOM 3679 O O . VAL B 1 239 ? 15.648 -20.297 5.77 1 97.25 239 VAL B O 1
ATOM 3682 N N . THR B 1 240 ? 17.047 -18.609 5.148 1 97.38 240 THR B N 1
ATOM 3683 C CA . THR B 1 240 ? 18.156 -19.516 4.848 1 97.38 240 THR B CA 1
ATOM 3684 C C . THR B 1 240 ? 19.328 -19.281 5.805 1 97.38 240 THR B C 1
ATOM 3686 O O . THR B 1 240 ? 19.719 -18.141 6.047 1 97.38 240 THR B O 1
ATOM 3689 N N . SER B 1 241 ? 19.719 -20.359 6.453 1 94 241 SER B N 1
ATOM 3690 C CA . SER B 1 241 ? 20.891 -20.375 7.32 1 94 241 SER B CA 1
ATOM 3691 C C . SER B 1 241 ? 21.75 -21.625 7.078 1 94 241 SER B C 1
ATOM 3693 O O . SER B 1 241 ? 21.25 -22.75 7.117 1 94 241 SER B O 1
ATOM 3695 N N . LYS B 1 242 ? 23.094 -21.406 6.797 1 88 242 LYS B N 1
ATOM 3696 C CA . LYS B 1 242 ? 24.062 -22.484 6.59 1 88 242 LYS B CA 1
ATOM 3697 C C . LYS B 1 242 ? 23.578 -23.453 5.512 1 88 242 LYS B C 1
ATOM 3699 O O . LYS B 1 242 ? 23.578 -24.672 5.719 1 88 242 LYS B O 1
ATOM 3704 N N . GLY B 1 243 ? 23.016 -22.969 4.496 1 86.06 243 GLY B N 1
ATOM 3705 C CA . GLY B 1 243 ? 22.641 -23.766 3.338 1 86.06 243 GLY B CA 1
ATOM 3706 C C . GLY B 1 243 ? 21.266 -24.391 3.459 1 86.06 243 GLY B C 1
ATOM 3707 O O . GLY B 1 243 ? 20.75 -24.969 2.5 1 86.06 243 GLY B O 1
ATOM 3708 N N . ASN B 1 244 ? 20.641 -24.25 4.648 1 94.94 244 ASN B N 1
ATOM 3709 C CA . ASN B 1 244 ? 19.297 -24.766 4.863 1 94.94 244 ASN B CA 1
ATOM 3710 C C . ASN B 1 244 ? 18.25 -23.672 4.781 1 94.94 244 ASN B C 1
ATOM 3712 O O . ASN B 1 244 ? 18.453 -22.578 5.309 1 94.94 244 ASN B O 1
ATOM 3716 N N . THR B 1 245 ? 17.172 -23.969 4.035 1 98.19 245 THR B N 1
ATOM 3717 C CA . THR B 1 245 ? 16.109 -22.984 3.906 1 98.19 245 THR B CA 1
ATOM 3718 C C . THR B 1 245 ? 14.836 -23.453 4.605 1 98.19 245 THR B C 1
ATOM 3720 O O . THR B 1 245 ? 14.352 -24.562 4.34 1 98.19 245 THR B O 1
ATOM 3723 N N . ASP B 1 246 ? 14.344 -22.688 5.539 1 98.12 246 ASP B N 1
ATOM 3724 C CA . ASP B 1 246 ? 13.102 -22.953 6.25 1 98.12 246 ASP B CA 1
ATOM 3725 C C . ASP B 1 246 ? 11.977 -22.047 5.758 1 98.12 246 ASP B C 1
ATOM 3727 O O . ASP B 1 246 ? 12.203 -20.891 5.43 1 98.12 246 ASP B O 1
ATOM 3731 N N . PHE B 1 247 ? 10.812 -22.641 5.672 1 98.38 247 PHE B N 1
ATOM 3732 C CA . PHE B 1 247 ? 9.578 -21.922 5.348 1 98.38 247 PHE B CA 1
ATOM 3733 C C . PHE B 1 247 ? 8.656 -21.859 6.559 1 98.38 247 PHE B C 1
ATOM 3735 O O . PHE B 1 247 ? 8.102 -22.875 6.977 1 98.38 247 PHE B O 1
ATOM 3742 N N . ILE B 1 248 ? 8.531 -20.641 7.094 1 98.12 248 ILE B N 1
ATOM 3743 C CA . ILE B 1 248 ? 7.91 -20.484 8.398 1 98.12 248 ILE B CA 1
ATOM 3744 C C . ILE B 1 248 ? 6.688 -19.578 8.289 1 98.12 248 ILE B C 1
ATOM 3746 O O . ILE B 1 248 ? 6.801 -18.422 7.852 1 98.12 248 ILE B O 1
ATOM 3750 N N . VAL B 1 249 ? 5.488 -20.031 8.695 1 98.12 249 VAL B N 1
ATOM 3751 C CA . VAL B 1 249 ? 4.289 -19.203 8.703 1 98.12 249 VAL B CA 1
ATOM 3752 C C . VAL B 1 249 ? 4.449 -18.078 9.719 1 98.12 249 VAL B C 1
ATOM 3754 O O . VAL B 1 249 ? 4.738 -18.312 10.891 1 98.12 249 VAL B O 1
ATOM 3757 N N . GLU B 1 250 ? 4.324 -16.859 9.188 1 95 250 GLU B N 1
ATOM 3758 C CA . GLU B 1 250 ? 4.383 -15.688 10.062 1 95 250 GLU B CA 1
ATOM 3759 C C . GLU B 1 250 ? 3.176 -15.633 10.992 1 95 250 GLU B C 1
ATOM 3761 O O . GLU B 1 250 ? 2.041 -15.836 10.555 1 95 250 GLU B O 1
ATOM 3766 N N . LYS B 1 251 ? 3.262 -15.367 12.203 1 83 251 LYS B N 1
ATOM 3767 C CA . LYS B 1 251 ? 2.201 -15.375 13.203 1 83 251 LYS B CA 1
ATOM 3768 C C . LYS B 1 251 ? 1.402 -14.078 13.172 1 83 251 LYS B C 1
ATOM 3770 O O . LYS B 1 251 ? 1.93 -13.023 12.797 1 83 251 LYS B O 1
#

Foldseek 3Di:
DDAAEEEEEPLVDFLNVLLQVVSVVVVHAYEYEYCDADPSGPYYQHADDQWDADPVVRDTGGDQCVVVLVSVVVVCCVVQVPHAHQEYAYPWFDFDWAAPPDPCVVVLLVVRQVRAVRVLVSSVVNQLVGHDAQHEYEGEAAPCLVDDHRTGNSNNVRRVNSLVVQQVPLACVRPRGHHLYAREYEYEHAADDPVVCVVPVPDDCQWHHYSNVVSVVVVVQSVDGSVPDDRRSWYWYWTGHRRDIDTHTDD/DDAAEEEEEPLVDFLNVLLQVLSVVVVHAYEYEECDADPSGPYYQHFDDQWDADPVVRDIGGDQCVVVLVSVVVVCCVVQVPHAHQEYAYPWFDFDWAAPPDPCVVVLLVVRQVRAVRVLVSSVVNQLVGHEAQHEYEGEAAPCLVDDHRTGNSNNVRRVNSLVVQQVPLACVRPRGHHLYAREYEYEHAADDPVVCVVPVPDDCQWHHYSNVVSVVVVVQSPDGSVPDPRRSWYWYWTGHRRDIDTHTDD

pLDDT: mean 94.45, std 8.79, range [50.91, 99.0]

InterPro domains:
  IPR002347 Short-chain dehydrogenase/reductase SDR [PF00106] (4-199)
  IPR036291 NAD(P)-binding domain superfamily [SSF51735] (3-224)